Protein AF-A0A7C6Y664-F1 (afdb_monomer_lite)

pLDDT: mean 70.52, std 21.7, range [21.83, 98.88]

Radius of gyration: 31.74 Å; chains: 1; bounding box: 87×56×82 Å

Sequence (415 aa):
MFSKEFIRNPSFLTGFLLLLLLAFFPSKALAAVTAFVAADKTGKHYEYDYQELLDDYVSCVLGGEAPLYRDYAVKKVVSFRDSLRGYICYQDILETYVASVINGTGFDVNEYTESGKTRAAELPPSLQSLNCETETGIIAGEEKLLLTPCREENPGSFLSLTSHREGPVKVLKGLRYEAEVEGPACLKYAWYVYRDGEHIRSCFYTDCNIFDYVPTEPGNYVIRAFAVTEDGTYEECSSDCLTVLPDLEIVKPDWNWRGPLVPFTNAIEKLVQHHMAHPTWDVYDVHNRHRNKTYVTGDGSIDNWYGIGYNYWIGFDGTIFEGRGIMEGGHAGPSWNWRSLGIGYQGHFDIQEMTDEQLASGAWLNAKLILEENLEIKDIVGHRDILSTSCPGANFRMEELKAETAKILAQVWDD

Secondary structure (DSSP, 8-state):
---TTTTS-THHHHHHHHHHHHSS-----S--EEEEEEE-TTS-EEEEEHHHHHHHHHHHHTT---HHHHHHHTSEEEEEEETTTEEEEHHHHHHHHHHHHHHT----HHHHHHSS-PPBP---SEEEEEEEETTTEEEEEEEEE------------------SS-S---SSSPEEEE----S-S--EEEEEEEETTEEEEEEEEES-SEEEE---SSEEEEEEEEEE-TTS-EEEEEPPPEEE-----EE------SSPPPBP-S---EEEEEE-SBSS--HHHHHHHHHT-EEE-TTS-EEE--S---SEEE-TT--EEESS-SB--SSS-TTTTTSEEEEEESB-TTTSPPPHHHHHHHHHHHHHHHHHHT--GGGEEEHHHHSSS-TT-TT--HHHHHHHHHHHHHHTT--

Foldseek 3Di:
DDPPVQPPDPLQVQVVPVLVLLVPDPDPFPKDFQWWWFAAPVRAIEIEGSVQLNVLVVCVVVVHPSQSVVVRSRTHTAWTQMPQPGTWGPVVLVVVVVVCVVVVHDDDSRVVVVPPPTDHTPHDQWHFYWDADPPDGIDGDDIGGPHDDDDDDDDDDDDDQDQPDDAFDDADDWGKGADDDPDDPQKWKKKWKDFLNHTDDIDGTDSGRIDTDHDDAFGKIKMKMWIADPVGDIDIDIDQIDGDHHDQDAAEDPAPWQDDFAAAPDAAQAEEEFEPLDAADDQQNQFVVQQPDWDADPVRDIDGGGGHQAQWEQELQLHIYGDVNRTFGNDQPDVHSNRHGYYYYYRNQQPDARHPSVLLSLLRVVLVVCSRRVYDLVRYYYSVVRDPDCTPHPRYPSVSSSVSNVVSVVSNHDD

Structure (mmCIF, N/CA/C/O backbone):
data_AF-A0A7C6Y664-F1
#
_entry.id   AF-A0A7C6Y664-F1
#
loop_
_atom_site.group_PDB
_atom_site.id
_atom_site.type_symbol
_atom_site.label_atom_id
_atom_site.label_alt_id
_atom_site.label_comp_id
_atom_site.label_asym_id
_atom_site.label_entity_id
_atom_site.label_seq_id
_atom_site.pdbx_PDB_ins_code
_atom_site.Cartn_x
_atom_site.Cartn_y
_atom_site.Cartn_z
_atom_site.occupancy
_atom_site.B_iso_or_equiv
_atom_site.auth_seq_id
_atom_site.auth_comp_id
_atom_site.auth_asym_id
_atom_site.auth_atom_id
_atom_site.pdbx_PDB_model_num
ATOM 1 N N . MET A 1 1 ? -42.032 -30.865 41.131 1.00 33.12 1 MET A N 1
ATOM 2 C CA . MET A 1 1 ? -43.350 -30.463 41.673 1.00 33.12 1 MET A CA 1
ATOM 3 C C . MET A 1 1 ? -43.246 -28.983 42.020 1.00 33.12 1 MET A C 1
ATOM 5 O O . MET A 1 1 ? -42.936 -28.647 43.150 1.00 33.12 1 MET A O 1
ATOM 9 N N . PHE A 1 2 ? -43.366 -28.102 41.022 1.00 29.92 2 PHE A N 1
ATOM 10 C CA . PHE A 1 2 ? -43.269 -26.655 41.242 1.00 29.92 2 PHE A CA 1
ATOM 11 C C . PHE A 1 2 ? -44.529 -26.192 41.978 1.00 29.92 2 PHE A C 1
ATOM 13 O O . PHE A 1 2 ? -45.643 -26.496 41.541 1.00 29.92 2 PHE A O 1
ATOM 20 N N . SER A 1 3 ? -44.372 -25.541 43.133 1.00 31.75 3 SER A N 1
ATOM 21 C CA . SER A 1 3 ? -45.520 -25.048 43.892 1.00 31.75 3 SER A CA 1
ATOM 22 C C . SER A 1 3 ? -46.243 -23.980 43.064 1.00 31.75 3 SER A C 1
ATOM 24 O O . SER A 1 3 ? -45.631 -23.163 42.375 1.00 31.75 3 SER A O 1
ATOM 26 N N . LYS A 1 4 ? -47.578 -24.002 43.108 1.00 31.27 4 LYS A N 1
ATOM 27 C CA . LYS A 1 4 ? -48.467 -23.132 42.317 1.00 31.27 4 LYS A CA 1
ATOM 28 C C . LYS A 1 4 ? -48.298 -21.628 42.600 1.00 31.27 4 LYS A C 1
ATOM 30 O O . LYS A 1 4 ? -48.936 -20.823 41.926 1.00 31.27 4 LYS A O 1
ATOM 35 N N . GLU A 1 5 ? -47.457 -21.242 43.556 1.00 35.25 5 GLU A N 1
ATOM 36 C CA . GLU A 1 5 ? -47.132 -19.842 43.846 1.00 35.25 5 GLU A CA 1
ATOM 37 C C . GLU A 1 5 ? -46.076 -19.257 42.897 1.00 35.25 5 GLU A C 1
ATOM 39 O O . GLU A 1 5 ? -46.081 -18.052 42.664 1.00 35.25 5 GLU A O 1
ATOM 44 N N . PHE A 1 6 ? -45.249 -20.093 42.257 1.00 36.88 6 PHE A N 1
ATOM 45 C CA . PHE A 1 6 ? -44.157 -19.642 41.382 1.00 36.88 6 PHE A CA 1
ATOM 46 C C . PHE A 1 6 ? -44.638 -18.995 40.066 1.00 36.88 6 PHE A C 1
ATOM 48 O O . PHE A 1 6 ? -43.913 -18.238 39.435 1.00 36.88 6 PHE A O 1
ATOM 55 N N . ILE A 1 7 ? -45.881 -19.268 39.652 1.00 36.69 7 ILE A N 1
ATOM 56 C CA . ILE A 1 7 ? -46.428 -18.872 38.338 1.00 36.69 7 ILE A CA 1
ATOM 57 C C . ILE A 1 7 ? -47.232 -17.556 38.415 1.00 36.69 7 ILE A C 1
ATOM 59 O O . ILE A 1 7 ? -47.661 -17.020 37.397 1.00 36.69 7 ILE A O 1
ATOM 63 N N . ARG A 1 8 ? -47.464 -16.996 39.611 1.00 32.19 8 ARG A N 1
ATOM 64 C CA . ARG A 1 8 ? -48.469 -15.931 39.794 1.00 32.19 8 ARG A CA 1
ATOM 65 C C . ARG A 1 8 ? -47.935 -14.503 39.907 1.00 32.19 8 ARG A C 1
ATOM 67 O O . ARG A 1 8 ? -48.747 -13.595 40.067 1.00 32.19 8 ARG A O 1
ATOM 74 N N . ASN A 1 9 ? -46.623 -14.288 39.809 1.00 36.09 9 ASN A N 1
ATOM 75 C CA . ASN A 1 9 ? -46.030 -12.956 39.941 1.00 36.09 9 ASN A CA 1
ATOM 76 C C . ASN A 1 9 ? -45.518 -12.449 38.574 1.00 36.09 9 ASN A C 1
ATOM 78 O O . ASN A 1 9 ? -44.552 -13.005 38.058 1.00 36.09 9 ASN A O 1
ATOM 82 N N . PRO A 1 10 ? -46.135 -11.425 37.953 1.00 35.91 10 PRO A N 1
ATOM 83 C CA . PRO A 1 10 ? -45.756 -10.959 36.613 1.00 35.91 10 PRO A CA 1
ATOM 84 C C . PRO A 1 10 ? -44.320 -10.412 36.535 1.00 35.91 10 PRO A C 1
ATOM 86 O O . PRO A 1 10 ? -43.705 -10.475 35.475 1.00 35.91 10 PRO A O 1
ATOM 89 N N . SER A 1 11 ? -43.746 -9.966 37.656 1.00 40.25 11 SER A N 1
ATOM 90 C CA . SER A 1 11 ? -42.338 -9.548 37.769 1.00 40.25 11 SER A CA 1
ATOM 91 C C . SER A 1 11 ? -41.348 -10.711 37.640 1.00 40.25 11 SER A C 1
ATOM 93 O O . SER A 1 11 ? -40.204 -10.499 37.260 1.00 40.25 11 SER A O 1
ATOM 95 N N . PHE A 1 12 ? -41.789 -11.942 37.929 1.00 41.97 12 PHE A N 1
ATOM 96 C CA . PHE A 1 12 ? -40.972 -13.148 37.778 1.00 41.97 12 PHE A CA 1
ATOM 97 C C . PHE A 1 12 ? -40.824 -13.561 36.310 1.00 41.97 12 PHE A C 1
ATOM 99 O O . PHE A 1 12 ? -39.940 -14.344 36.003 1.00 41.97 12 PHE A O 1
ATOM 106 N N . LEU A 1 13 ? -41.666 -13.061 35.396 1.00 39.09 13 LEU A N 1
ATOM 107 C CA . LEU A 1 13 ? -41.688 -13.519 34.003 1.00 39.09 13 LEU A CA 1
ATOM 108 C C . LEU A 1 13 ? -40.722 -12.751 33.084 1.00 39.09 13 LEU A C 1
ATOM 110 O O . LEU A 1 13 ? -40.324 -13.284 32.052 1.00 39.09 13 LEU A O 1
ATOM 114 N N . THR A 1 14 ? -40.334 -11.519 33.432 1.00 45.25 14 THR A N 1
ATOM 115 C CA . THR A 1 14 ? -39.595 -10.629 32.516 1.00 45.25 14 THR A CA 1
ATOM 116 C C . THR A 1 14 ? -38.080 -10.841 32.507 1.00 45.25 14 THR A C 1
ATOM 118 O O . THR A 1 14 ? -37.486 -10.707 31.448 1.00 45.25 14 THR A O 1
ATOM 121 N N . GLY A 1 15 ? -37.452 -11.220 33.628 1.00 45.88 15 GLY A N 1
ATOM 122 C CA . GLY A 1 15 ? -36.027 -11.617 33.657 1.00 45.88 15 GLY A CA 1
ATOM 123 C C . GLY A 1 15 ? -35.798 -13.112 33.376 1.00 45.88 15 GLY A C 1
ATOM 124 O O . GLY A 1 15 ? -34.736 -13.523 32.922 1.00 45.88 15 GLY A O 1
ATOM 125 N N . PHE A 1 16 ? -36.830 -13.928 33.600 1.00 53.88 16 PHE A N 1
ATOM 126 C CA . PHE A 1 16 ? -36.793 -15.393 33.539 1.00 53.88 16 PHE A CA 1
ATOM 127 C C . PHE A 1 16 ? -36.671 -15.962 32.121 1.00 53.88 16 PHE A C 1
ATOM 129 O O . PHE A 1 16 ? -36.076 -17.019 31.932 1.00 53.88 16 PHE A O 1
ATOM 136 N N . LEU A 1 17 ? -37.215 -15.274 31.113 1.00 52.16 17 LEU A N 1
ATOM 137 C CA . LEU A 1 17 ? -37.248 -15.799 29.746 1.00 52.16 17 LEU A CA 1
ATOM 138 C C . LEU A 1 17 ? -35.882 -15.719 29.044 1.00 52.16 17 LEU A C 1
ATOM 140 O O . LEU A 1 17 ? -35.588 -16.549 28.190 1.00 52.16 17 LEU A O 1
ATOM 144 N N . LEU A 1 18 ? -35.042 -14.746 29.412 1.00 53.06 18 LEU A N 1
ATOM 145 C CA . LEU A 1 18 ? -33.822 -14.423 28.669 1.00 53.06 18 LEU A CA 1
ATOM 146 C C . LEU A 1 18 ? -32.578 -15.164 29.177 1.00 53.06 18 LEU A C 1
ATOM 148 O O . LEU A 1 18 ? -31.751 -15.579 28.371 1.00 53.06 18 LEU A O 1
ATOM 152 N N . LEU A 1 19 ? -32.513 -15.451 30.482 1.00 54.50 19 LEU A N 1
ATOM 153 C CA . LEU A 1 19 ? -31.513 -16.363 31.053 1.00 54.50 19 LEU A CA 1
ATOM 154 C C . LEU A 1 19 ? -31.664 -17.795 30.501 1.00 54.50 19 LEU A C 1
ATOM 156 O O . LEU A 1 19 ? -30.676 -18.465 30.221 1.00 54.50 19 LEU A O 1
ATOM 160 N N . LEU A 1 20 ? -32.905 -18.250 30.278 1.00 53.59 20 LEU A N 1
ATOM 161 C CA . LEU A 1 20 ? -33.200 -19.561 29.684 1.00 53.59 20 LEU A CA 1
ATOM 162 C C . LEU A 1 20 ? -32.918 -19.626 28.171 1.00 53.59 20 LEU A C 1
ATOM 164 O O . LEU A 1 20 ? -32.588 -20.703 27.675 1.00 53.59 20 LEU A O 1
ATOM 168 N N . LEU A 1 21 ? -33.022 -18.505 27.444 1.00 53.38 21 LEU A N 1
ATOM 169 C CA . LEU A 1 21 ? -32.717 -18.434 26.005 1.00 53.38 21 LEU A CA 1
ATOM 170 C C . LEU A 1 21 ? -31.227 -18.666 25.708 1.00 53.38 21 LEU A C 1
ATOM 172 O O . LEU A 1 21 ? -30.903 -19.257 24.682 1.00 53.38 21 LEU A O 1
ATOM 176 N N . LEU A 1 22 ? -30.341 -18.266 26.623 1.00 52.34 22 LEU A N 1
ATOM 177 C CA . LEU A 1 22 ? -28.889 -18.448 26.505 1.00 52.34 22 LEU A CA 1
ATOM 178 C C . LEU A 1 22 ? -28.414 -19.860 26.904 1.00 52.34 22 LEU A C 1
ATOM 180 O O . LEU A 1 22 ? -27.350 -20.296 26.477 1.00 52.34 22 LEU A O 1
ATOM 184 N N . ALA A 1 23 ? -29.206 -20.605 27.683 1.00 48.34 23 ALA A N 1
ATOM 185 C CA . ALA A 1 23 ? -28.802 -21.900 28.238 1.00 48.34 23 ALA A CA 1
ATOM 186 C C . ALA A 1 23 ? -28.991 -23.105 27.288 1.00 48.34 23 ALA A C 1
ATOM 188 O O . ALA A 1 23 ? -28.483 -24.187 27.578 1.00 48.34 23 ALA A O 1
ATOM 189 N N . PHE A 1 24 ? -29.730 -22.960 26.178 1.00 42.81 24 PHE A N 1
ATOM 190 C CA . PHE A 1 24 ? -30.174 -24.105 25.360 1.00 42.81 24 PHE A CA 1
ATOM 191 C C . PHE A 1 24 ? -29.702 -24.137 23.903 1.00 42.81 24 PHE A C 1
ATOM 193 O O . PHE A 1 24 ? -30.091 -25.051 23.173 1.00 42.81 24 PHE A O 1
ATOM 200 N N . PHE A 1 25 ? -28.822 -23.229 23.479 1.00 42.28 25 PHE A N 1
ATOM 201 C CA . PHE A 1 25 ? -28.274 -23.265 22.124 1.00 42.28 25 PHE A CA 1
ATOM 202 C C . PHE A 1 25 ? -26.747 -23.160 22.140 1.00 42.28 25 PHE A C 1
ATOM 204 O O . PHE A 1 25 ? -26.215 -22.195 22.682 1.00 42.28 25 PHE A O 1
ATOM 211 N N . PRO A 1 26 ? -26.015 -24.125 21.551 1.00 40.56 26 PRO A N 1
ATOM 212 C CA . PRO A 1 26 ? -24.612 -23.912 21.237 1.00 40.56 26 PRO A CA 1
ATOM 213 C C . PRO A 1 26 ? -24.548 -22.837 20.148 1.00 40.56 26 PRO A C 1
ATOM 215 O O . PRO A 1 26 ? -24.838 -23.121 18.983 1.00 40.56 26 PRO A O 1
ATOM 218 N N . SER A 1 27 ? -24.228 -21.599 20.522 1.00 45.91 27 SER A N 1
ATOM 219 C CA . SER A 1 27 ? -24.040 -20.535 19.542 1.00 45.91 27 SER A CA 1
ATOM 220 C C . SER A 1 27 ? -22.743 -20.786 18.765 1.00 45.91 27 SER A C 1
ATOM 222 O O . SER A 1 27 ? -21.732 -21.235 19.305 1.00 45.91 27 SER A O 1
ATOM 224 N N . LYS A 1 28 ? -22.780 -20.525 17.455 1.00 45.72 28 LYS A N 1
ATOM 225 C CA . LYS A 1 28 ? -21.580 -20.421 16.602 1.00 45.72 28 LYS A CA 1
ATOM 226 C C . LYS A 1 28 ? -21.019 -18.989 16.576 1.00 45.72 28 LYS A C 1
ATOM 228 O O . LYS A 1 28 ? -20.141 -18.704 15.768 1.00 45.72 28 LYS A O 1
ATOM 233 N N . ALA A 1 29 ? -21.575 -18.117 17.413 1.00 45.53 29 ALA A N 1
ATOM 234 C CA . ALA A 1 29 ? -21.274 -16.699 17.502 1.00 45.53 29 ALA A CA 1
ATOM 235 C C . ALA A 1 29 ? -19.914 -16.465 18.193 1.00 45.53 29 ALA A C 1
ATOM 237 O O . ALA A 1 29 ? -19.577 -17.136 19.169 1.00 45.53 29 ALA A O 1
ATOM 238 N N . LEU A 1 30 ? -19.139 -15.524 17.657 1.00 41.84 30 LEU A N 1
ATOM 239 C CA . LEU A 1 30 ? -17.939 -14.917 18.235 1.00 41.84 30 LEU A CA 1
ATOM 240 C C . LEU A 1 30 ? -18.255 -14.004 19.437 1.00 41.84 30 LEU A C 1
ATOM 242 O O . LEU A 1 30 ? -17.375 -13.784 20.270 1.00 41.84 30 LEU A O 1
ATOM 246 N N . ALA A 1 31 ? -19.478 -13.474 19.534 1.00 47.31 31 ALA A N 1
ATOM 247 C CA . ALA A 1 31 ? -19.935 -12.620 20.624 1.00 47.31 31 ALA A CA 1
ATOM 248 C C . ALA A 1 31 ? -20.720 -13.419 21.677 1.00 47.31 31 ALA A C 1
ATOM 250 O O . ALA A 1 31 ? -21.632 -14.183 21.354 1.00 47.31 31 ALA A O 1
ATOM 251 N N . ALA A 1 32 ? -20.356 -13.250 22.948 1.00 63.03 32 ALA A N 1
ATOM 252 C CA . ALA A 1 32 ? -21.037 -13.877 24.071 1.00 63.03 32 ALA A CA 1
ATOM 253 C C . ALA A 1 32 ? -21.557 -12.808 25.032 1.00 63.03 32 ALA A C 1
ATOM 255 O O . ALA A 1 32 ? -20.834 -11.880 25.409 1.00 63.03 32 ALA A O 1
ATOM 256 N N . VAL A 1 33 ? -22.804 -12.962 25.480 1.00 68.31 33 VAL A N 1
ATOM 257 C CA . VAL A 1 33 ? -23.308 -12.213 26.634 1.00 68.31 33 VAL A CA 1
ATOM 258 C C . VAL A 1 33 ? -22.480 -12.608 27.858 1.00 68.31 33 VAL A C 1
ATOM 260 O O . VAL A 1 33 ? -22.491 -13.756 28.288 1.00 68.31 33 VAL A O 1
ATOM 263 N N . THR A 1 34 ? -21.747 -11.643 28.406 1.00 71.62 34 THR A N 1
ATOM 264 C CA . THR A 1 34 ? -20.841 -11.828 29.549 1.00 71.62 34 THR A CA 1
ATOM 265 C C . THR A 1 34 ? -21.421 -11.311 30.857 1.00 71.62 34 THR A C 1
ATOM 267 O O . THR A 1 34 ? -20.977 -11.736 31.914 1.00 71.62 34 THR A O 1
ATOM 270 N N . ALA A 1 35 ? -22.393 -10.395 30.818 1.00 73.81 35 ALA A N 1
ATOM 271 C CA . ALA A 1 35 ? -23.037 -9.891 32.027 1.00 73.81 35 ALA A CA 1
ATOM 272 C C . ALA A 1 35 ? -24.437 -9.320 31.762 1.00 73.81 35 ALA A C 1
ATOM 274 O O . ALA A 1 35 ? -24.770 -8.924 30.643 1.00 73.81 35 ALA A O 1
ATOM 275 N N . PHE A 1 36 ? -25.238 -9.215 32.820 1.00 79.81 36 PHE A N 1
ATOM 276 C CA . PHE A 1 36 ? -26.522 -8.516 32.834 1.00 79.81 36 PHE A CA 1
ATOM 277 C C . PHE A 1 36 ? -26.440 -7.270 33.702 1.00 79.81 36 PHE A C 1
ATOM 279 O O . PHE A 1 36 ? -25.835 -7.302 34.767 1.00 79.81 36 PHE A O 1
ATOM 286 N N . VAL A 1 37 ? -27.123 -6.199 33.303 1.00 78.62 37 VAL A N 1
ATOM 287 C CA . VAL A 1 37 ? -27.298 -5.012 34.143 1.00 78.62 37 VAL A CA 1
ATOM 288 C C . VAL A 1 37 ? -28.761 -4.876 34.538 1.00 78.62 37 VAL A C 1
ATOM 290 O O . VAL A 1 37 ? -29.644 -4.817 33.674 1.00 78.62 37 VAL A O 1
ATOM 293 N N . ALA A 1 38 ? -29.025 -4.791 35.841 1.00 82.88 38 ALA A N 1
ATOM 294 C CA . ALA A 1 38 ? -30.360 -4.585 36.383 1.00 82.88 38 ALA A CA 1
ATOM 295 C C . ALA A 1 38 ? -30.417 -3.374 37.322 1.00 82.88 38 ALA A C 1
ATOM 297 O O . ALA A 1 38 ? -29.509 -3.128 38.112 1.00 82.88 38 ALA A O 1
ATOM 298 N N . ALA A 1 39 ? -31.509 -2.621 37.235 1.00 79.19 39 ALA A N 1
ATOM 299 C CA . ALA A 1 39 ? -31.794 -1.464 38.063 1.00 79.19 39 ALA A CA 1
ATOM 300 C C . ALA A 1 39 ? -32.782 -1.819 39.182 1.00 79.19 39 ALA A C 1
ATOM 302 O O . ALA A 1 39 ? -33.796 -2.491 38.957 1.00 79.19 39 ALA A O 1
ATOM 303 N N . ASP A 1 40 ? -32.506 -1.351 40.396 1.00 82.38 40 ASP A N 1
ATOM 304 C CA . ASP A 1 40 ? -33.446 -1.446 41.507 1.00 82.38 40 ASP A CA 1
ATOM 305 C C . ASP A 1 40 ? -34.541 -0.361 41.437 1.00 82.38 40 ASP A C 1
ATOM 307 O O . ASP A 1 40 ? -34.597 0.469 40.528 1.00 82.38 40 ASP A O 1
ATOM 311 N N . LYS A 1 41 ? -35.442 -0.350 42.425 1.00 78.94 41 LYS A N 1
ATOM 312 C CA . LYS A 1 41 ? -36.539 0.633 42.495 1.00 78.94 41 LYS A CA 1
ATOM 313 C C . LYS A 1 41 ? -36.068 2.064 42.780 1.00 78.94 41 LYS A C 1
ATOM 315 O O . LYS A 1 41 ? -36.860 2.988 42.627 1.00 78.94 41 LYS A O 1
ATOM 320 N N . THR A 1 42 ? -34.828 2.236 43.232 1.00 77.94 42 THR A N 1
ATOM 321 C CA . THR A 1 42 ? -34.214 3.538 43.525 1.00 77.94 42 THR A CA 1
ATOM 322 C C . THR A 1 42 ? -33.474 4.116 42.317 1.00 77.94 42 THR A C 1
ATOM 324 O O . THR A 1 42 ? -33.086 5.279 42.345 1.00 77.94 42 THR A O 1
ATOM 327 N N . GLY A 1 43 ? -33.335 3.335 41.238 1.00 70.56 43 GLY A N 1
ATOM 328 C CA . GLY A 1 43 ? -32.596 3.718 40.037 1.00 70.56 43 GLY A CA 1
ATOM 329 C C . GLY A 1 43 ? -31.108 3.375 40.106 1.00 70.56 43 GLY A C 1
ATOM 330 O O . GLY A 1 43 ? -30.352 3.785 39.227 1.00 70.56 43 GLY A O 1
ATOM 331 N N . LYS A 1 44 ? -30.670 2.616 41.115 1.00 75.94 44 LYS A N 1
ATOM 332 C CA . LYS A 1 44 ? -29.292 2.139 41.216 1.00 75.94 44 LYS A CA 1
ATOM 333 C C . LYS A 1 44 ? -29.102 0.902 40.350 1.00 75.94 44 LYS A C 1
ATOM 335 O O . LYS A 1 44 ? -29.970 0.031 40.321 1.00 75.94 44 LYS A O 1
ATOM 340 N N . HIS A 1 45 ? -27.982 0.849 39.638 1.00 78.19 45 HIS A N 1
ATOM 341 C CA . HIS A 1 45 ? -27.714 -0.179 38.642 1.00 78.19 45 HIS A CA 1
ATOM 342 C C . HIS A 1 45 ? -26.633 -1.146 39.109 1.00 78.19 45 HIS A C 1
ATOM 344 O O . HIS A 1 45 ? -25.662 -0.758 39.761 1.00 78.19 45 HIS A O 1
ATOM 350 N N . TYR A 1 46 ? -26.824 -2.407 38.753 1.00 79.31 46 TYR A N 1
ATOM 351 C CA . TYR A 1 46 ? -26.032 -3.526 39.227 1.00 79.31 46 TYR A CA 1
ATOM 352 C C . TYR A 1 46 ? -25.671 -4.426 38.055 1.00 79.31 46 TYR A C 1
ATOM 354 O O . TYR A 1 46 ? -26.560 -4.804 37.293 1.00 79.31 46 TYR A O 1
ATOM 362 N N . GLU A 1 47 ? -24.390 -4.742 37.912 1.00 81.94 47 GLU A N 1
ATOM 363 C CA . GLU A 1 47 ? -23.881 -5.706 36.944 1.00 81.94 47 GLU A CA 1
ATOM 364 C C . GLU A 1 47 ? -23.750 -7.085 37.600 1.00 81.94 47 GLU A C 1
ATOM 366 O O . GLU A 1 47 ? -23.244 -7.206 38.714 1.00 81.94 47 GLU A O 1
ATOM 371 N N . TYR A 1 48 ? -24.199 -8.111 36.886 1.00 77.75 48 TYR A N 1
ATOM 372 C CA . TYR A 1 48 ? -24.146 -9.512 37.280 1.00 77.75 48 TYR A CA 1
ATOM 373 C C . TYR A 1 48 ? -23.389 -10.285 36.209 1.00 77.75 48 TYR A C 1
ATOM 375 O O . TYR A 1 48 ? -23.812 -10.267 35.049 1.00 77.75 48 TYR A O 1
ATOM 383 N N . ASP A 1 49 ? -22.306 -10.966 36.578 1.00 79.31 49 ASP A N 1
ATOM 384 C CA . ASP A 1 49 ? -21.613 -11.867 35.657 1.00 79.31 49 ASP A CA 1
ATOM 385 C C . ASP A 1 49 ? -22.564 -12.967 35.165 1.00 79.31 49 ASP A C 1
ATOM 387 O O . ASP A 1 49 ? -23.360 -13.516 35.931 1.00 79.31 49 ASP A O 1
ATOM 391 N N . TYR A 1 50 ? -22.516 -13.256 33.864 1.00 74.38 50 TYR A N 1
ATOM 392 C CA . TYR A 1 50 ? -23.419 -14.216 33.239 1.00 74.38 50 TYR A CA 1
ATOM 393 C C . TYR A 1 50 ? -23.266 -15.619 33.840 1.00 74.38 50 TYR A C 1
ATOM 395 O O . TYR A 1 50 ? -24.274 -16.258 34.150 1.00 74.38 50 TYR A O 1
ATOM 403 N N . GLN A 1 51 ? -22.029 -16.094 34.006 1.00 66.81 51 GLN A N 1
ATOM 404 C CA . GLN A 1 51 ? -21.762 -17.459 34.442 1.00 66.81 51 GLN A CA 1
ATOM 405 C C . GLN A 1 51 ? -22.070 -17.619 35.930 1.00 66.81 51 GLN A C 1
ATOM 407 O O . GLN A 1 51 ? -22.743 -18.577 36.304 1.00 66.81 51 GLN A O 1
ATOM 412 N N . GLU A 1 52 ? -21.674 -16.654 36.765 1.00 68.81 52 GLU A N 1
ATOM 413 C CA . GLU A 1 52 ? -21.987 -16.692 38.200 1.00 68.81 52 GLU A CA 1
ATOM 414 C C . GLU A 1 52 ? -23.496 -16.616 38.457 1.00 68.81 52 GLU A C 1
ATOM 416 O O . GLU A 1 52 ? -24.035 -17.364 39.276 1.00 68.81 52 GLU A O 1
ATOM 421 N N . LEU A 1 53 ? -24.211 -15.752 37.727 1.00 70.12 53 LEU A N 1
ATOM 422 C CA . LEU A 1 53 ? -25.662 -15.634 37.848 1.00 70.12 53 LEU A CA 1
ATOM 423 C C . LEU A 1 53 ? -26.383 -16.903 37.375 1.00 70.12 53 LEU A C 1
ATOM 425 O O . LEU A 1 53 ? -27.389 -17.298 37.970 1.00 70.12 53 LEU A O 1
ATOM 429 N N . LEU A 1 54 ? -25.880 -17.544 36.316 1.00 65.62 54 LEU A N 1
ATOM 430 C CA . LEU A 1 54 ? -26.405 -18.813 35.817 1.00 65.62 54 LEU A CA 1
ATOM 431 C C . LEU A 1 54 ? -26.174 -19.950 36.820 1.00 65.62 54 LEU A C 1
ATOM 433 O O . LEU A 1 54 ? -27.106 -20.704 37.108 1.00 65.62 54 LEU A O 1
ATOM 437 N N . ASP A 1 55 ? -24.972 -20.057 37.378 1.00 61.94 55 ASP A N 1
ATOM 438 C CA . ASP A 1 55 ? -24.628 -21.078 38.369 1.00 61.94 55 ASP A CA 1
ATOM 439 C C . ASP A 1 55 ? -25.475 -20.916 39.643 1.00 61.94 55 ASP A C 1
ATOM 441 O O . ASP A 1 55 ? -26.031 -21.888 40.171 1.00 61.94 55 ASP A O 1
ATOM 445 N N . ASP A 1 56 ? -25.673 -19.675 40.094 1.00 64.31 56 ASP A N 1
ATOM 446 C CA . ASP A 1 56 ? -26.505 -19.369 41.256 1.00 64.31 56 ASP A CA 1
ATOM 447 C C . ASP A 1 56 ? -28.004 -19.605 40.981 1.00 64.31 56 ASP A C 1
ATOM 449 O O . ASP A 1 56 ? -28.745 -20.109 41.831 1.00 64.31 56 ASP A O 1
ATOM 453 N N . TYR A 1 57 ? -28.467 -19.365 39.751 1.00 66.25 57 TYR A N 1
ATOM 454 C CA . TYR A 1 57 ? -29.806 -19.766 39.315 1.00 66.25 57 TYR A CA 1
ATOM 455 C C . TYR A 1 57 ? -29.997 -21.289 39.349 1.00 66.25 57 TYR A C 1
ATOM 457 O O . TYR A 1 57 ? -31.018 -21.771 39.852 1.00 66.25 57 TYR A O 1
ATOM 465 N N . VAL A 1 58 ? -29.027 -22.064 38.852 1.00 61.91 58 VAL A N 1
ATOM 466 C CA . VAL A 1 58 ? -29.072 -23.534 38.912 1.00 61.91 58 VAL A CA 1
ATOM 467 C C . VAL A 1 58 ? -29.168 -23.994 40.368 1.00 61.91 58 VAL A C 1
ATOM 469 O O . VAL A 1 58 ? -30.004 -24.847 40.684 1.00 61.91 58 VAL A O 1
ATOM 472 N N . SER A 1 59 ? -28.412 -23.367 41.275 1.00 60.00 59 SER A N 1
ATOM 473 C CA . SER A 1 59 ? -28.539 -23.585 42.721 1.00 60.00 59 SER A CA 1
ATOM 474 C C . SER A 1 59 ? -29.971 -23.323 43.218 1.00 60.00 59 SER A C 1
ATOM 476 O O . SER A 1 59 ? -30.541 -24.164 43.918 1.00 60.00 59 SER A O 1
ATOM 478 N N . CYS A 1 60 ? -30.622 -22.237 42.777 1.00 66.94 60 CYS A N 1
ATOM 479 C CA . CYS A 1 60 ? -32.015 -21.927 43.131 1.00 66.94 60 CYS A CA 1
ATOM 480 C C . CYS A 1 60 ? -32.988 -23.033 42.703 1.00 66.94 60 CYS A C 1
ATOM 482 O O . CYS A 1 60 ? -33.890 -23.404 43.458 1.00 66.94 60 CYS A O 1
ATOM 484 N N . VAL A 1 61 ? -32.834 -23.544 41.477 1.00 57.28 61 VAL A N 1
ATOM 485 C CA . VAL A 1 61 ? -33.697 -24.597 40.913 1.00 57.28 61 VAL A CA 1
ATOM 486 C C . VAL A 1 61 ? -33.545 -25.905 41.689 1.00 57.28 61 VAL A C 1
ATOM 488 O O . VAL A 1 61 ? -34.525 -26.627 41.884 1.00 57.28 61 VAL A O 1
ATOM 491 N N . LEU A 1 62 ? -32.336 -26.186 42.176 1.00 57.78 62 LEU A N 1
ATOM 492 C CA . LEU A 1 62 ? -32.017 -27.355 42.996 1.00 57.78 62 LEU A CA 1
ATOM 493 C C . LEU A 1 62 ? -32.410 -27.194 44.478 1.00 57.78 62 LEU A C 1
ATOM 495 O O . LEU A 1 62 ? -32.205 -28.116 45.265 1.00 57.78 62 LEU A O 1
ATOM 499 N N . GLY A 1 63 ? -33.027 -26.068 44.854 1.00 61.44 63 GLY A N 1
ATOM 500 C CA . GLY A 1 63 ? -33.512 -25.797 46.211 1.00 61.44 63 GLY A CA 1
ATOM 501 C C . GLY A 1 63 ? -32.502 -25.101 47.128 1.00 61.44 63 GLY A C 1
ATOM 502 O O . GLY A 1 63 ? -32.724 -25.071 48.335 1.00 61.44 63 GLY A O 1
ATOM 503 N N . GLY A 1 64 ? -31.415 -24.561 46.575 1.00 67.56 64 GLY A N 1
ATOM 504 C CA . GLY A 1 64 ? -30.430 -23.746 47.285 1.00 67.56 64 GLY A CA 1
ATOM 505 C C . GLY A 1 64 ? -30.882 -22.301 47.548 1.00 67.56 64 GLY A C 1
ATOM 506 O O . GLY A 1 64 ? -31.921 -21.836 47.064 1.00 67.56 64 GLY A O 1
ATOM 507 N N . GLU A 1 65 ? -30.075 -21.582 48.333 1.00 69.44 65 GLU A N 1
ATOM 508 C CA . GLU A 1 65 ? -30.347 -20.199 48.757 1.00 69.44 65 GLU A CA 1
ATOM 509 C C . GLU A 1 65 ? -30.260 -19.189 47.605 1.00 69.44 65 GLU A C 1
ATOM 511 O O . GLU A 1 65 ? -31.075 -18.272 47.559 1.00 69.44 65 GLU A O 1
ATOM 516 N N . ALA A 1 66 ? -29.359 -19.391 46.639 1.00 69.25 66 ALA A N 1
ATOM 517 C CA . ALA A 1 66 ? -29.247 -18.609 45.402 1.00 69.25 66 ALA A CA 1
ATOM 518 C C . ALA A 1 66 ? -29.341 -17.077 45.567 1.00 69.25 66 ALA A C 1
ATOM 520 O O . ALA A 1 66 ? -30.257 -16.433 45.031 1.00 69.25 66 ALA A O 1
ATOM 521 N N . PRO A 1 67 ? -28.459 -16.484 46.382 1.00 73.12 67 PRO A N 1
ATOM 522 C CA . PRO A 1 67 ? -28.576 -15.089 46.768 1.00 73.12 67 PRO A CA 1
ATOM 523 C C . PRO A 1 67 ? -28.405 -14.119 45.582 1.00 73.12 67 PRO A C 1
ATOM 525 O O . PRO A 1 67 ? -29.177 -13.165 45.479 1.00 73.12 67 PRO A O 1
ATOM 528 N N . LEU A 1 68 ? -27.483 -14.382 44.651 1.00 70.88 68 LEU A N 1
ATOM 529 C CA . LEU A 1 68 ? -27.220 -13.542 43.477 1.00 70.88 68 LEU A CA 1
ATOM 530 C C . LEU A 1 68 ? -28.418 -13.547 42.513 1.00 70.88 68 LEU A C 1
ATOM 532 O O . LEU A 1 68 ? -28.898 -12.488 42.100 1.00 70.88 68 LEU A O 1
ATOM 536 N N . TYR A 1 69 ? -28.979 -14.727 42.229 1.00 71.94 69 TYR A N 1
ATOM 537 C CA . TYR A 1 69 ? -30.166 -14.856 41.384 1.00 71.94 69 TYR A CA 1
ATOM 538 C C . TYR A 1 69 ? -31.402 -14.213 42.017 1.00 71.94 69 TYR A C 1
ATOM 540 O O . TYR A 1 69 ? -32.167 -13.533 41.331 1.00 71.94 69 TYR A O 1
ATOM 548 N N . ARG A 1 70 ? -31.628 -14.394 43.323 1.00 76.19 70 ARG A N 1
ATOM 549 C CA . ARG A 1 70 ? -32.792 -13.799 44.002 1.00 76.19 70 ARG A CA 1
ATOM 550 C C . ARG A 1 70 ? -32.735 -12.277 44.020 1.00 76.19 70 ARG A C 1
ATOM 552 O O . ARG A 1 70 ? -33.775 -11.633 43.890 1.00 76.19 70 ARG A O 1
ATOM 559 N N . ASP A 1 71 ? -31.543 -11.717 44.166 1.00 82.81 71 ASP A N 1
ATOM 560 C CA . ASP A 1 71 ? -31.315 -10.279 44.119 1.00 82.81 71 ASP A CA 1
ATOM 561 C C . ASP A 1 71 ? -31.474 -9.700 42.705 1.00 82.81 71 ASP A C 1
ATOM 563 O O . ASP A 1 71 ? -32.084 -8.638 42.541 1.00 82.81 71 ASP A O 1
ATOM 567 N N . TYR A 1 72 ? -31.012 -10.424 41.685 1.00 81.50 72 TYR A N 1
ATOM 568 C CA . TYR A 1 72 ? -31.265 -10.107 40.281 1.00 81.50 72 TYR A CA 1
ATOM 569 C C . TYR A 1 72 ? -32.763 -10.167 39.937 1.00 81.50 72 TYR A C 1
ATOM 571 O O . TYR A 1 72 ? -33.310 -9.234 39.348 1.00 81.50 72 TYR A O 1
ATOM 579 N N . ALA A 1 73 ? -33.463 -11.226 40.356 1.00 76.75 73 ALA A N 1
ATOM 580 C CA . ALA A 1 73 ? -34.847 -11.518 39.969 1.00 76.75 73 ALA A CA 1
ATOM 581 C C . ALA A 1 73 ? -35.873 -10.472 40.441 1.00 76.75 73 ALA A C 1
ATOM 583 O O . ALA A 1 73 ? -36.985 -10.406 39.913 1.00 76.75 73 ALA A O 1
ATOM 584 N N . VAL A 1 74 ? -35.526 -9.657 41.440 1.00 79.56 74 VAL A N 1
ATOM 585 C CA . VAL A 1 74 ? -36.380 -8.566 41.935 1.00 79.56 74 VAL A CA 1
ATOM 586 C C . VAL A 1 74 ? -36.083 -7.212 41.280 1.00 79.56 74 VAL A C 1
ATOM 588 O O . VAL A 1 74 ? -36.835 -6.259 41.512 1.00 79.56 74 VAL A O 1
ATOM 591 N N . LYS A 1 75 ? -35.015 -7.108 40.476 1.00 84.12 75 LYS A N 1
ATOM 592 C CA . LYS A 1 75 ? -34.603 -5.889 39.767 1.00 84.12 75 LYS A CA 1
ATOM 593 C C . LYS A 1 75 ? -35.070 -5.895 38.315 1.00 84.12 75 LYS A C 1
ATOM 595 O O . LYS A 1 75 ? -35.382 -6.928 37.727 1.00 84.12 75 LYS A O 1
ATOM 600 N N . LYS A 1 76 ? -35.150 -4.704 37.724 1.00 80.06 76 LYS A N 1
ATOM 601 C CA . LYS A 1 76 ? -35.518 -4.534 36.318 1.00 80.06 76 LYS A CA 1
ATOM 602 C C . LYS A 1 76 ? -34.262 -4.628 35.461 1.00 80.06 76 LYS A C 1
ATOM 604 O O . LYS A 1 76 ? -33.390 -3.780 35.588 1.00 80.06 76 LYS A O 1
ATOM 609 N N . VAL A 1 77 ? -34.190 -5.600 34.559 1.00 79.19 77 VAL A N 1
ATOM 610 C CA . VAL A 1 77 ? -33.088 -5.690 33.589 1.00 79.19 77 VAL A CA 1
ATOM 611 C C . VAL A 1 77 ? -33.167 -4.517 32.612 1.00 79.19 77 VAL A C 1
ATOM 613 O O . VAL A 1 77 ? -34.249 -4.180 32.124 1.00 79.19 77 VAL A O 1
ATOM 616 N N . VAL A 1 78 ? -32.032 -3.870 32.367 1.00 74.00 78 VAL A N 1
ATOM 617 C CA . VAL A 1 78 ? -31.938 -2.655 31.541 1.00 74.00 78 VAL A CA 1
ATOM 618 C C . VAL A 1 78 ? -30.873 -2.747 30.454 1.00 74.00 78 VAL A C 1
ATOM 620 O O . VAL A 1 78 ? -30.989 -2.061 29.439 1.00 74.00 78 VAL A O 1
ATOM 623 N N . SER A 1 79 ? -29.872 -3.614 30.616 1.00 72.69 79 SER A N 1
ATOM 624 C CA . SER A 1 79 ? -28.811 -3.801 29.626 1.00 72.69 79 SER A CA 1
ATOM 625 C C . SER A 1 79 ? -28.152 -5.178 29.741 1.00 72.69 79 SER A C 1
ATOM 627 O O . SER A 1 79 ? -28.302 -5.868 30.752 1.00 72.69 79 SER A O 1
ATOM 629 N N . PHE A 1 80 ? -27.417 -5.558 28.700 1.00 75.44 80 PHE A N 1
ATOM 630 C CA . PHE A 1 80 ? -26.535 -6.723 28.657 1.00 75.44 80 PHE A CA 1
ATOM 631 C C . PHE A 1 80 ? -25.140 -6.287 28.243 1.00 75.44 80 PHE A C 1
ATOM 633 O O . PHE A 1 80 ? -25.013 -5.403 27.403 1.00 75.44 80 PHE A O 1
ATOM 640 N N . ARG A 1 81 ? -24.103 -6.930 28.776 1.00 67.38 81 ARG A N 1
ATOM 641 C CA . ARG A 1 81 ? -22.731 -6.747 28.312 1.00 67.38 81 ARG A CA 1
ATOM 642 C C . ARG A 1 81 ? -22.367 -7.859 27.344 1.00 67.38 81 ARG A C 1
ATOM 644 O O . ARG A 1 81 ? -22.307 -9.024 27.727 1.00 67.38 81 ARG A O 1
ATOM 651 N N . ASP A 1 82 ? -22.093 -7.482 26.114 1.00 65.06 82 ASP A N 1
ATOM 652 C CA . ASP A 1 82 ? -21.574 -8.339 25.061 1.00 65.06 82 ASP A CA 1
ATOM 653 C C . ASP A 1 82 ? -20.041 -8.237 25.012 1.00 65.06 82 ASP A C 1
ATOM 655 O O . ASP A 1 82 ? -19.481 -7.153 25.196 1.00 65.06 82 ASP A O 1
ATOM 659 N N . SER A 1 83 ? -19.354 -9.361 24.796 1.00 57.31 83 SER A N 1
ATOM 660 C CA . SER A 1 83 ? -17.885 -9.424 24.782 1.00 57.31 83 SER A CA 1
ATOM 661 C C . SER A 1 83 ? -17.224 -8.601 23.670 1.00 57.31 83 SER A C 1
ATOM 663 O O . SER A 1 83 ? -16.039 -8.298 23.781 1.00 57.31 83 SER A O 1
ATOM 665 N N . LEU A 1 84 ? -17.960 -8.250 22.610 1.00 53.34 84 LEU A N 1
ATOM 666 C CA . LEU A 1 84 ? -17.464 -7.499 21.456 1.00 53.34 84 LEU A CA 1
ATOM 667 C C . LEU A 1 84 ? -17.955 -6.043 21.461 1.00 53.34 84 LEU A C 1
ATOM 669 O O . LEU A 1 84 ? -17.215 -5.142 21.072 1.00 53.34 84 LEU A O 1
ATOM 673 N N . ARG A 1 85 ? -19.198 -5.800 21.898 1.00 51.62 85 ARG A N 1
ATOM 674 C CA . ARG A 1 85 ? -19.865 -4.486 21.781 1.00 51.62 85 ARG A CA 1
ATOM 675 C C . ARG A 1 85 ? -20.123 -3.748 23.090 1.00 51.62 85 ARG A C 1
ATOM 677 O O . ARG A 1 85 ? -20.647 -2.636 23.062 1.00 51.62 85 ARG A O 1
ATOM 684 N N . GLY A 1 86 ? -19.768 -4.329 24.232 1.00 65.31 86 GLY A N 1
ATOM 685 C CA . GLY A 1 86 ? -20.029 -3.710 25.529 1.00 65.31 86 GLY A CA 1
ATOM 686 C C . GLY A 1 86 ? -21.523 -3.705 25.863 1.00 65.31 86 GLY A C 1
ATOM 687 O O . GLY A 1 86 ? -22.204 -4.707 25.661 1.00 65.31 86 GLY A O 1
ATOM 688 N N . TYR A 1 87 ? -22.046 -2.614 26.427 1.00 66.31 87 TYR A N 1
ATOM 689 C CA . TYR A 1 87 ? -23.413 -2.585 26.957 1.00 66.31 87 TYR A CA 1
ATOM 690 C C . TYR A 1 87 ? -24.472 -2.295 25.886 1.00 66.31 87 TYR A C 1
ATOM 692 O O . TYR A 1 87 ? -24.525 -1.203 25.319 1.00 66.31 87 TYR A O 1
ATOM 700 N N . ILE A 1 88 ? -25.373 -3.249 25.672 1.00 65.69 88 ILE A N 1
ATOM 701 C CA . ILE A 1 88 ? -26.439 -3.211 24.671 1.00 65.69 88 ILE A CA 1
ATOM 702 C C . ILE A 1 88 ? -27.800 -3.012 25.339 1.00 65.69 88 ILE A C 1
ATOM 704 O O . ILE A 1 88 ? -28.103 -3.605 26.376 1.00 65.69 88 ILE A O 1
ATOM 708 N N . CYS A 1 89 ? -28.646 -2.186 24.719 1.00 67.81 89 CYS A N 1
ATOM 709 C CA . CYS A 1 89 ? -29.983 -1.887 25.216 1.00 67.81 89 CYS A CA 1
ATOM 710 C C . CYS A 1 89 ? -30.852 -3.153 25.335 1.00 67.81 89 CYS A C 1
ATOM 712 O O . CYS A 1 89 ? -31.092 -3.861 24.355 1.00 67.81 89 CYS A O 1
ATOM 714 N N . TYR A 1 90 ? -31.393 -3.398 26.535 1.00 69.12 90 TYR A N 1
ATOM 715 C CA . TYR A 1 90 ? -32.263 -4.549 26.797 1.00 69.12 90 TYR A CA 1
ATOM 716 C C . TYR A 1 90 ? -33.526 -4.559 25.926 1.00 69.12 90 TYR A C 1
ATOM 718 O O . TYR A 1 90 ? -33.980 -5.611 25.470 1.00 69.12 90 TYR A O 1
ATOM 726 N N . GLN A 1 91 ? -34.096 -3.376 25.696 1.00 65.25 91 GLN A N 1
ATOM 727 C CA . GLN A 1 91 ? -35.370 -3.219 25.004 1.00 65.25 91 GLN A CA 1
ATOM 728 C C . GLN A 1 91 ? -35.288 -3.673 23.539 1.00 65.25 91 GLN A C 1
ATOM 730 O O . GLN A 1 91 ? -36.198 -4.349 23.071 1.00 65.25 91 GLN A O 1
ATOM 735 N N . ASP A 1 92 ? -34.183 -3.387 22.849 1.00 66.19 92 ASP A N 1
ATOM 736 C CA . ASP A 1 92 ? -34.000 -3.738 21.435 1.00 66.19 92 ASP A CA 1
ATOM 737 C C . ASP A 1 92 ? -33.947 -5.265 21.230 1.00 66.19 92 ASP A C 1
ATOM 739 O O . ASP A 1 92 ? -34.485 -5.805 20.258 1.00 66.19 92 ASP A O 1
ATOM 743 N N . ILE A 1 93 ? -33.325 -5.981 22.173 1.00 68.56 93 ILE A N 1
ATOM 744 C CA . ILE A 1 93 ? -33.277 -7.449 22.181 1.00 68.56 93 ILE A CA 1
ATOM 745 C C . ILE A 1 93 ? -34.664 -8.018 22.479 1.00 68.56 93 ILE A C 1
ATOM 747 O O . ILE A 1 93 ? -35.112 -8.934 21.789 1.00 68.56 93 ILE A O 1
ATOM 751 N N . LEU A 1 94 ? -35.371 -7.460 23.468 1.00 63.88 94 LEU A N 1
ATOM 752 C CA . LEU A 1 94 ? -36.714 -7.912 23.819 1.00 63.88 94 LEU A CA 1
ATOM 753 C C . LEU A 1 94 ? -37.706 -7.702 22.666 1.00 63.88 94 LEU A C 1
ATOM 755 O O . LEU A 1 94 ? -38.481 -8.605 22.361 1.00 63.88 94 LEU A O 1
ATOM 759 N N . GLU A 1 95 ? -37.680 -6.545 22.006 1.00 65.06 95 GLU A N 1
ATOM 760 C CA . GLU A 1 95 ? -38.551 -6.240 20.866 1.00 65.06 95 GLU A CA 1
ATOM 761 C C . GLU A 1 95 ? -38.293 -7.180 19.688 1.00 65.06 95 GLU A C 1
ATOM 763 O O . GLU A 1 95 ? -39.237 -7.711 19.099 1.00 65.06 95 GLU A O 1
ATOM 768 N N . THR A 1 96 ? -37.023 -7.462 19.394 1.00 65.56 96 THR A N 1
ATOM 769 C CA . THR A 1 96 ? -36.646 -8.371 18.303 1.00 65.56 96 THR A CA 1
ATOM 770 C C . THR A 1 96 ? -36.996 -9.821 18.619 1.00 65.56 96 THR A C 1
ATOM 772 O O . THR A 1 96 ? -37.498 -10.548 17.755 1.00 65.56 96 THR A O 1
ATOM 775 N N . TYR A 1 97 ? -36.802 -10.242 19.867 1.00 63.50 97 TYR A N 1
ATOM 776 C CA . TYR A 1 97 ? -37.239 -11.550 20.333 1.00 63.50 97 TYR A CA 1
ATOM 777 C C . TYR A 1 97 ? -38.760 -11.702 20.213 1.00 63.50 97 TYR A C 1
ATOM 779 O O . TYR A 1 97 ? -39.244 -12.667 19.623 1.00 63.50 97 TYR A O 1
ATOM 787 N N . VAL A 1 98 ? -39.527 -10.725 20.709 1.00 60.03 98 VAL A N 1
ATOM 788 C CA . VAL A 1 98 ? -40.994 -10.731 20.630 1.00 60.03 98 VAL A CA 1
ATOM 789 C C . VAL A 1 98 ? -41.457 -10.769 19.173 1.00 60.03 98 VAL A C 1
ATOM 791 O O . VAL A 1 98 ? -42.338 -11.561 18.840 1.00 60.03 98 VAL A O 1
ATOM 794 N N . ALA A 1 99 ? -40.834 -9.988 18.286 1.00 59.56 99 ALA A N 1
ATOM 795 C CA . ALA A 1 99 ? -41.118 -10.031 16.854 1.00 59.56 99 ALA A CA 1
ATOM 796 C C . ALA A 1 99 ? -40.836 -11.417 16.251 1.00 59.56 99 ALA A C 1
ATOM 798 O O . ALA A 1 99 ? -41.641 -11.922 15.470 1.00 59.56 99 ALA A O 1
ATOM 799 N N . SER A 1 100 ? -39.738 -12.064 16.647 1.00 63.91 100 SER A N 1
ATOM 800 C CA . SER A 1 100 ? -39.376 -13.403 16.169 1.00 63.91 100 SER A CA 1
ATOM 801 C C . SER A 1 100 ? -40.379 -14.466 16.625 1.00 63.91 100 SER A C 1
ATOM 803 O O . SER A 1 100 ? -40.831 -15.279 15.821 1.00 63.91 100 SER A O 1
ATOM 805 N N . VAL A 1 101 ? -40.823 -14.401 17.886 1.00 61.31 101 VAL A N 1
ATOM 806 C CA . VAL A 1 101 ? -41.870 -15.285 18.424 1.00 61.31 101 VAL A CA 1
ATOM 807 C C . VAL A 1 101 ? -43.203 -15.082 17.699 1.00 61.31 101 VAL A C 1
ATOM 809 O O . VAL A 1 101 ? -43.849 -16.062 17.334 1.00 61.31 101 VAL A O 1
ATOM 812 N N . ILE A 1 102 ? -43.608 -13.830 17.451 1.00 55.56 102 ILE A N 1
ATOM 813 C CA . ILE A 1 102 ? -44.840 -13.507 16.709 1.00 55.56 102 ILE A CA 1
ATOM 814 C C . ILE A 1 102 ? -44.778 -14.056 15.277 1.00 55.56 102 ILE A C 1
ATOM 816 O O . ILE A 1 102 ? -45.772 -14.580 14.775 1.00 55.56 102 ILE A O 1
ATOM 820 N N . ASN A 1 103 ? -43.612 -13.965 14.637 1.00 64.88 103 ASN A N 1
ATOM 821 C CA . ASN A 1 103 ? -43.405 -14.389 13.253 1.00 64.88 103 ASN A CA 1
ATOM 822 C C . ASN A 1 103 ? -43.075 -15.885 13.107 1.00 64.88 103 ASN A C 1
ATOM 824 O O . ASN A 1 103 ? -42.948 -16.373 11.985 1.00 64.88 103 ASN A O 1
ATOM 828 N N . GLY A 1 104 ? -42.940 -16.622 14.215 1.00 61.69 104 GLY A N 1
ATOM 829 C CA . GLY A 1 104 ? -42.578 -18.040 14.207 1.00 61.69 104 GLY A CA 1
ATOM 830 C C . GLY A 1 104 ? -41.147 -18.318 13.732 1.00 61.69 104 GLY A C 1
ATOM 831 O O . GLY A 1 104 ? -40.870 -19.420 13.260 1.00 61.69 104 GLY A O 1
ATOM 832 N N . THR A 1 105 ? -40.245 -17.338 13.829 1.00 68.00 105 THR A N 1
ATOM 833 C CA . THR A 1 105 ? -38.826 -17.477 13.478 1.00 68.00 105 THR A CA 1
ATOM 834 C C . THR A 1 105 ? -37.985 -17.760 14.725 1.00 68.00 105 THR A C 1
ATOM 836 O O . THR A 1 105 ? -38.300 -17.290 15.818 1.00 68.00 105 THR A O 1
ATOM 839 N N . GLY A 1 106 ? -36.906 -18.536 14.578 1.00 67.44 106 GLY A N 1
ATOM 840 C CA . GLY A 1 106 ? -35.920 -18.709 15.650 1.00 67.44 106 GLY A CA 1
ATOM 841 C C . GLY A 1 106 ? -35.228 -17.382 15.981 1.00 67.44 106 GLY A C 1
ATOM 842 O O . GLY A 1 106 ? -35.074 -16.540 15.098 1.00 67.44 106 GLY A O 1
ATOM 843 N N . PHE A 1 107 ? -34.834 -17.197 17.241 1.00 64.81 107 PHE A N 1
ATOM 844 C CA . PHE A 1 107 ? -34.084 -16.027 17.699 1.00 64.81 107 PHE A CA 1
ATOM 845 C C . PHE A 1 107 ? -32.874 -16.483 18.509 1.00 64.81 107 PHE A C 1
ATOM 847 O O . PHE A 1 107 ? -33.043 -17.144 19.535 1.00 64.81 107 PHE A O 1
ATOM 854 N N . ASP A 1 108 ? -31.683 -16.113 18.046 1.00 70.19 108 ASP A N 1
ATOM 855 C CA . ASP A 1 108 ? -30.426 -16.263 18.773 1.00 70.19 108 ASP A CA 1
ATOM 856 C C . ASP A 1 108 ? -29.937 -14.865 19.162 1.00 70.19 108 ASP A C 1
ATOM 858 O O . ASP A 1 108 ? -29.748 -13.990 18.313 1.00 70.19 108 ASP A O 1
ATOM 862 N N . VAL A 1 109 ? -29.790 -14.637 20.467 1.00 66.94 109 VAL A N 1
ATOM 863 C CA . VAL A 1 109 ? -29.388 -13.332 20.995 1.00 66.94 109 VAL A CA 1
ATOM 864 C C . VAL A 1 109 ? -27.948 -12.994 20.625 1.00 66.94 109 VAL A C 1
ATOM 866 O O . VAL A 1 109 ? -27.687 -11.832 20.347 1.00 66.94 109 VAL A O 1
ATOM 869 N N . ASN A 1 110 ? -27.053 -13.982 20.549 1.00 67.50 110 ASN A N 1
ATOM 870 C CA . ASN A 1 110 ? -25.649 -13.767 20.210 1.00 67.50 110 ASN A CA 1
ATOM 871 C C . ASN A 1 110 ? -25.499 -13.445 18.712 1.00 67.50 110 ASN A C 1
ATOM 873 O O . ASN A 1 110 ? -24.792 -12.517 18.339 1.00 67.50 110 ASN A O 1
ATOM 877 N N . GLU A 1 111 ? -26.246 -14.128 17.835 1.00 69.31 111 GLU A N 1
ATOM 878 C CA . GLU A 1 111 ? -26.289 -13.780 16.400 1.00 69.31 111 GLU A CA 1
ATOM 879 C C . GLU A 1 111 ? -26.899 -12.382 16.181 1.00 69.31 111 GLU A C 1
ATOM 881 O O . GLU A 1 111 ? -26.445 -11.590 15.348 1.00 69.31 111 GLU A O 1
ATOM 886 N N . TYR A 1 112 ? -27.924 -12.032 16.964 1.00 66.06 112 TYR A N 1
ATOM 887 C CA . TYR A 1 112 ? -28.526 -10.707 16.900 1.00 66.06 112 TYR A CA 1
ATOM 888 C C . TYR A 1 112 ? -27.572 -9.613 17.396 1.00 66.06 112 TYR A C 1
ATOM 890 O O . TYR A 1 112 ? -27.449 -8.576 16.731 1.00 66.06 112 TYR A O 1
ATOM 898 N N . THR A 1 113 ? -26.858 -9.838 18.506 1.00 61.88 113 THR A N 1
ATOM 899 C CA . THR A 1 113 ? -25.846 -8.899 19.009 1.00 61.88 113 THR A CA 1
ATOM 900 C C . THR A 1 113 ? -24.635 -8.800 18.089 1.00 61.88 113 THR A C 1
ATOM 902 O O . THR A 1 113 ? -23.988 -7.763 18.103 1.00 61.88 113 THR A O 1
ATOM 905 N N . GLU A 1 114 ? -24.382 -9.748 17.186 1.00 63.38 114 GLU A N 1
ATOM 906 C CA . GLU A 1 114 ? -23.371 -9.630 16.119 1.00 63.38 114 GLU A CA 1
ATOM 907 C C . GLU A 1 114 ? -23.847 -8.848 14.890 1.00 63.38 114 GLU A C 1
ATOM 909 O O . GLU A 1 114 ? -23.046 -8.244 14.179 1.00 63.38 114 GLU A O 1
ATOM 914 N N . SER A 1 115 ? -25.154 -8.777 14.645 1.00 63.34 115 SER A N 1
ATOM 915 C CA . SER A 1 115 ? -25.709 -8.264 13.381 1.00 63.34 115 SER A CA 1
ATOM 916 C C . SER A 1 115 ? -25.546 -6.756 13.114 1.00 63.34 115 SER A C 1
ATOM 918 O O . SER A 1 115 ? -25.894 -6.282 12.034 1.00 63.34 115 SER A O 1
ATOM 920 N N . GLY A 1 116 ? -25.073 -5.969 14.084 1.00 55.94 116 GLY A N 1
ATOM 921 C CA . GLY A 1 116 ? -24.878 -4.512 13.964 1.00 55.94 116 GLY A CA 1
ATOM 922 C C . GLY A 1 116 ? -26.105 -3.679 14.326 1.00 55.94 116 GLY A C 1
ATOM 923 O O . GLY A 1 116 ? -26.016 -2.462 14.428 1.00 55.94 116 GLY A O 1
ATOM 924 N N . LYS A 1 117 ? -27.263 -4.316 14.528 1.00 57.81 117 LYS A N 1
ATOM 925 C CA . LYS A 1 117 ? -28.569 -3.640 14.645 1.00 57.81 117 LYS A CA 1
ATOM 926 C C . LYS A 1 117 ? -28.922 -3.167 16.058 1.00 57.81 117 LYS A C 1
ATOM 928 O O . LYS A 1 117 ? -30.034 -2.703 16.289 1.00 57.81 117 LYS A O 1
ATOM 933 N N . THR A 1 118 ? -28.001 -3.306 17.003 1.00 57.69 118 THR A N 1
ATOM 934 C CA . THR A 1 118 ? -28.213 -3.035 18.427 1.00 57.69 118 THR A CA 1
ATOM 935 C C . THR A 1 118 ? -27.759 -1.632 18.812 1.00 57.69 118 THR A C 1
ATOM 937 O O . THR A 1 118 ? -26.621 -1.261 18.527 1.00 57.69 118 THR A O 1
ATOM 940 N N . ARG A 1 119 ? -28.595 -0.877 19.531 1.00 53.88 119 ARG A N 1
ATOM 941 C CA . ARG A 1 119 ? -28.196 0.404 20.127 1.00 53.88 119 ARG A CA 1
ATOM 942 C C . ARG A 1 119 ? -27.429 0.184 21.436 1.00 53.88 119 ARG A C 1
ATOM 944 O O . ARG A 1 119 ? -27.751 -0.721 22.213 1.00 53.88 119 ARG A O 1
ATOM 951 N N . ALA A 1 120 ? -26.458 1.056 21.706 1.00 52.56 120 ALA A N 1
ATOM 952 C CA . ALA A 1 120 ? -25.787 1.123 23.003 1.00 52.56 120 ALA A CA 1
ATOM 953 C C . ALA A 1 120 ? -26.793 1.420 24.133 1.00 52.56 120 ALA A C 1
ATOM 955 O O . ALA A 1 120 ? -27.765 2.154 23.941 1.00 52.56 120 ALA A O 1
ATOM 956 N N . ALA A 1 121 ? -26.584 0.839 25.312 1.00 57.28 121 ALA A N 1
ATOM 957 C CA . ALA A 1 121 ? -27.438 1.104 26.463 1.00 57.28 121 ALA A CA 1
ATOM 958 C C . ALA A 1 121 ? -27.150 2.483 27.076 1.00 57.28 121 ALA A C 1
ATOM 960 O O . ALA A 1 121 ? -26.004 2.812 27.371 1.00 57.28 121 ALA A O 1
ATOM 961 N N . GLU A 1 122 ? -28.203 3.253 27.347 1.00 53.00 122 GLU A N 1
ATOM 962 C CA . GLU A 1 122 ? -28.127 4.460 28.177 1.00 53.00 122 GLU A CA 1
ATOM 963 C C . GLU A 1 122 ? -28.027 4.039 29.651 1.00 53.00 122 GLU A C 1
ATOM 965 O O . GLU A 1 122 ? -29.037 3.810 30.320 1.00 53.00 122 GLU A O 1
ATOM 970 N N . LEU A 1 123 ? -26.801 3.850 30.139 1.00 49.56 123 LEU A N 1
ATOM 971 C CA . LEU A 1 123 ? -26.522 3.460 31.521 1.00 49.56 123 LEU A CA 1
ATOM 972 C C . LEU A 1 123 ? -26.055 4.657 32.358 1.00 49.56 123 LEU A C 1
ATOM 974 O O . LEU A 1 123 ? -25.498 5.612 31.813 1.00 49.56 123 LEU A O 1
ATOM 978 N N . PRO A 1 124 ? -26.288 4.635 33.683 1.00 43.91 124 PRO A N 1
ATOM 979 C CA . PRO A 1 124 ? -25.797 5.685 34.555 1.00 43.91 124 PRO A CA 1
ATOM 980 C C . PRO A 1 124 ? -24.265 5.684 34.603 1.00 43.91 124 PRO A C 1
ATOM 982 O O . PRO A 1 124 ? -23.646 4.666 34.333 1.00 43.91 124 PRO A O 1
ATOM 985 N N . PRO A 1 125 ? -23.668 6.780 35.071 1.00 34.81 125 PRO A N 1
ATOM 986 C CA . PRO A 1 125 ? -22.234 6.953 35.261 1.00 34.81 125 PRO A CA 1
ATOM 987 C C . PRO A 1 125 ? -21.468 5.937 36.102 1.00 34.81 125 PRO A C 1
ATOM 989 O O . PRO A 1 125 ? -20.241 5.981 36.114 1.00 34.81 125 PRO A O 1
ATOM 992 N N . SER A 1 126 ? -22.148 5.074 36.850 1.00 44.47 126 SER A N 1
ATOM 993 C CA . SER A 1 126 ? -21.548 3.988 37.615 1.00 44.47 126 SER A CA 1
ATOM 994 C C . SER A 1 126 ? -22.560 2.868 37.859 1.00 44.47 126 SER A C 1
ATOM 996 O O . SER A 1 126 ? -23.771 3.090 37.945 1.00 44.47 126 SER A O 1
ATOM 998 N N . LEU A 1 127 ? -22.054 1.641 37.951 1.00 54.16 127 LEU A N 1
ATOM 999 C CA . LEU A 1 127 ? -22.772 0.424 38.322 1.00 54.16 127 LEU A CA 1
ATOM 1000 C C . LEU A 1 127 ? -22.100 -0.182 39.552 1.00 54.16 127 LEU A C 1
ATOM 1002 O O . LEU A 1 127 ? -20.932 0.072 39.817 1.00 54.16 127 LEU A O 1
ATOM 1006 N N . GLN A 1 128 ? -22.789 -1.064 40.261 1.00 71.00 128 GLN A N 1
ATOM 1007 C CA . GLN A 1 128 ? -22.135 -1.954 41.222 1.00 71.00 128 GLN A CA 1
ATOM 1008 C C . GLN A 1 128 ? -21.961 -3.342 40.619 1.00 71.00 128 GLN A C 1
ATOM 1010 O O . GLN A 1 128 ? -22.948 -3.933 40.189 1.00 71.00 128 GLN A O 1
ATOM 1015 N N . SER A 1 129 ? -20.735 -3.865 40.594 1.00 67.69 129 SER A N 1
ATOM 1016 C CA . SER A 1 129 ? -20.510 -5.271 40.236 1.00 67.69 129 SER A CA 1
ATOM 1017 C C . SER A 1 129 ? -20.884 -6.152 41.425 1.00 67.69 129 SER A C 1
ATOM 1019 O O . SER A 1 129 ? -20.433 -5.893 42.537 1.00 67.69 129 SER A O 1
ATOM 1021 N N . LEU A 1 130 ? -21.714 -7.175 41.231 1.00 64.12 130 LEU A N 1
ATOM 1022 C CA . LEU A 1 130 ? -22.109 -8.099 42.298 1.00 64.12 130 LEU A CA 1
ATOM 1023 C C . LEU A 1 130 ? -21.490 -9.475 42.078 1.00 64.12 130 LEU A C 1
ATOM 1025 O O . LEU A 1 130 ? -21.694 -10.063 41.020 1.00 64.12 130 LEU A O 1
ATOM 1029 N N . ASN A 1 131 ? -20.832 -9.994 43.120 1.00 57.88 131 ASN A N 1
ATOM 1030 C CA . ASN A 1 131 ? -20.261 -11.341 43.151 1.00 57.88 131 ASN A CA 1
ATOM 1031 C C . ASN A 1 131 ? -20.774 -12.093 44.395 1.00 57.88 131 ASN A C 1
ATOM 1033 O O . ASN A 1 131 ? -21.213 -11.482 45.379 1.00 57.88 131 ASN A O 1
ATOM 1037 N N . CYS A 1 132 ? -20.702 -13.425 44.374 1.00 50.34 132 CYS A N 1
ATOM 1038 C CA . CYS A 1 132 ? -21.085 -14.262 45.515 1.00 50.34 132 CYS A CA 1
ATOM 1039 C C . CYS A 1 132 ? -19.850 -14.879 46.194 1.00 50.34 132 CYS A C 1
ATOM 1041 O O . CYS A 1 132 ? -19.175 -15.718 45.603 1.00 50.34 132 CYS A O 1
ATOM 1043 N N . GLU A 1 133 ? -19.580 -14.532 47.459 1.00 53.38 133 GLU A N 1
ATOM 1044 C CA . GLU A 1 133 ? -18.608 -15.274 48.276 1.00 53.38 133 GLU A CA 1
ATOM 1045 C C . GLU A 1 133 ? -19.306 -16.435 48.991 1.00 53.38 133 GLU A C 1
ATOM 1047 O O . GLU A 1 133 ? -20.349 -16.275 49.631 1.00 53.38 133 GLU A O 1
ATOM 1052 N N . THR A 1 134 ? -18.718 -17.627 48.887 1.00 45.72 134 THR A N 1
ATOM 1053 C CA . THR A 1 134 ? -19.345 -18.919 49.210 1.00 45.72 134 THR A CA 1
ATOM 1054 C C . THR A 1 134 ? -19.701 -19.142 50.686 1.00 45.72 134 THR A C 1
ATOM 1056 O O . THR A 1 134 ? -20.267 -20.183 51.009 1.00 45.72 134 THR A O 1
ATOM 1059 N N . GLU A 1 135 ? -19.423 -18.196 51.589 1.00 43.22 135 GLU A N 1
ATOM 1060 C CA . GLU A 1 135 ? -19.690 -18.352 53.030 1.00 43.22 135 GLU A CA 1
ATOM 1061 C C . GLU A 1 135 ? -20.462 -17.186 53.688 1.00 43.22 135 GLU A C 1
ATOM 1063 O O . GLU A 1 135 ? -20.903 -17.333 54.828 1.00 43.22 135 GLU A O 1
ATOM 1068 N N . THR A 1 136 ? -20.688 -16.050 53.009 1.00 40.88 136 THR A N 1
ATOM 1069 C CA . THR A 1 136 ? -21.181 -14.809 53.659 1.00 40.88 136 THR A CA 1
ATOM 1070 C C . THR A 1 136 ? -22.377 -14.124 52.980 1.00 40.88 136 THR A C 1
ATOM 1072 O O . THR A 1 136 ? -23.007 -13.270 53.608 1.00 40.88 136 THR A O 1
ATOM 1075 N N . GLY A 1 137 ? -22.766 -14.526 51.762 1.00 57.53 137 GLY A N 1
ATOM 1076 C CA . GLY A 1 137 ? -23.907 -13.961 51.023 1.00 57.53 137 GLY A CA 1
ATOM 1077 C C . GLY A 1 137 ? -23.492 -13.074 49.841 1.00 57.53 137 GLY A C 1
ATOM 1078 O O . GLY A 1 137 ? -22.392 -13.213 49.313 1.00 57.53 137 GLY A O 1
ATOM 1079 N N . ILE A 1 138 ? -24.387 -12.182 49.389 1.00 56.06 138 ILE A N 1
ATOM 1080 C CA . ILE A 1 138 ? -24.093 -11.246 48.285 1.00 56.06 138 ILE A CA 1
ATOM 1081 C C . ILE A 1 138 ? -23.112 -10.193 48.772 1.00 56.06 138 ILE A C 1
ATOM 1083 O O . ILE A 1 138 ? -23.396 -9.492 49.747 1.00 56.06 138 ILE A O 1
ATOM 1087 N N . ILE A 1 139 ? -22.021 -10.014 48.037 1.00 55.22 139 ILE A N 1
ATOM 1088 C CA . ILE A 1 139 ? -21.117 -8.891 48.241 1.00 55.22 139 ILE A CA 1
ATOM 1089 C C . ILE A 1 139 ? -21.262 -7.958 47.042 1.00 55.22 139 ILE A C 1
ATOM 1091 O O . ILE A 1 139 ? -21.063 -8.349 45.892 1.00 55.22 139 ILE A O 1
ATOM 1095 N N . ALA A 1 140 ? -21.631 -6.705 47.316 1.00 55.44 140 ALA A N 1
ATOM 1096 C CA . ALA A 1 140 ? -21.471 -5.630 46.347 1.00 55.44 140 ALA A CA 1
ATOM 1097 C C . ALA A 1 140 ? -19.972 -5.364 46.200 1.00 55.44 140 ALA A C 1
ATOM 1099 O O . ALA A 1 140 ? -19.358 -4.768 47.085 1.00 55.44 140 ALA A O 1
ATOM 1100 N N . GLY A 1 141 ? -19.398 -5.875 45.113 1.00 52.84 141 GLY A N 1
ATOM 1101 C CA . GLY A 1 141 ? -18.068 -5.519 44.653 1.00 52.84 141 GLY A CA 1
ATOM 1102 C C . GLY A 1 141 ? -18.009 -4.058 44.208 1.00 52.84 141 GLY A C 1
ATOM 1103 O O . GLY A 1 141 ? -19.015 -3.341 44.187 1.00 52.84 141 GLY A O 1
ATOM 1104 N N . GLU A 1 142 ? -16.789 -3.625 43.910 1.00 52.50 142 GLU A N 1
ATOM 1105 C CA . GLU A 1 142 ? -16.385 -2.243 43.648 1.00 52.50 142 GLU A CA 1
ATOM 1106 C C . GLU A 1 142 ? -17.367 -1.461 42.754 1.00 52.50 142 GLU A C 1
ATOM 1108 O O . GLU A 1 142 ? -17.979 -1.994 41.820 1.00 52.50 142 GLU A O 1
ATOM 1113 N N . GLU A 1 143 ? -17.533 -0.168 43.056 1.00 42.50 143 GLU A N 1
ATOM 1114 C CA . GLU A 1 143 ? -18.279 0.742 42.190 1.00 42.50 143 GLU A CA 1
ATOM 1115 C C . GLU A 1 143 ? -17.564 0.839 40.839 1.00 42.50 143 GLU A C 1
ATOM 1117 O O . GLU A 1 143 ? -16.455 1.354 40.720 1.00 42.50 143 GLU A O 1
ATOM 1122 N N . LYS A 1 144 ? -18.218 0.316 39.809 1.00 43.66 144 LYS A N 1
ATOM 1123 C CA . LYS A 1 144 ? -17.743 0.271 38.438 1.00 43.66 144 LYS A CA 1
ATOM 1124 C C . LYS A 1 144 ? -18.250 1.507 37.706 1.00 43.66 144 LYS A C 1
ATOM 1126 O O . LYS A 1 144 ? -19.383 1.525 37.227 1.00 43.66 144 LYS A O 1
ATOM 1131 N N . LEU A 1 145 ? -17.435 2.555 37.640 1.00 34.72 145 LEU A N 1
ATOM 1132 C CA . LEU A 1 145 ? -17.756 3.762 36.878 1.00 34.72 145 LEU A CA 1
ATOM 1133 C C . LEU A 1 145 ? -17.940 3.454 35.381 1.00 34.72 145 LEU A C 1
ATOM 1135 O O . LEU A 1 145 ? -17.150 2.751 34.759 1.00 34.72 145 LEU A O 1
ATOM 1139 N N . LEU A 1 146 ? -19.009 4.006 34.822 1.00 37.53 146 LEU A N 1
ATOM 1140 C CA . LEU A 1 146 ? -19.370 4.028 33.412 1.00 37.53 146 LEU A CA 1
ATOM 1141 C C . LEU A 1 146 ? -19.283 5.419 32.758 1.00 37.53 146 LEU A C 1
ATOM 1143 O O . LEU A 1 146 ? -19.425 5.423 31.541 1.00 37.53 146 LEU A O 1
ATOM 1147 N N . LEU A 1 147 ? -19.099 6.528 33.524 1.00 26.05 147 LEU A N 1
ATOM 1148 C CA . LEU A 1 147 ? -18.684 7.929 33.168 1.00 26.05 147 LEU A CA 1
ATOM 1149 C C . LEU A 1 147 ? -19.532 9.050 33.857 1.00 26.05 147 LEU A C 1
ATOM 1151 O O . LEU A 1 147 ? -20.727 9.118 33.582 1.00 26.05 147 LEU A O 1
ATOM 1155 N N . THR A 1 148 ? -18.956 10.009 34.630 1.00 26.45 148 THR A N 1
ATOM 1156 C CA . THR A 1 148 ? -19.671 11.220 35.188 1.00 26.45 148 THR A CA 1
ATOM 1157 C C . THR A 1 148 ? -18.915 12.574 35.020 1.00 26.45 148 THR A C 1
ATOM 1159 O O . THR A 1 148 ? -17.691 12.538 34.949 1.00 26.45 148 THR A O 1
ATOM 1162 N N . PRO A 1 149 ? -19.596 13.763 35.000 1.00 25.66 149 PRO A N 1
ATOM 1163 C CA . PRO A 1 149 ? -19.137 15.024 34.376 1.00 25.66 149 PRO A CA 1
ATOM 1164 C C . PRO A 1 149 ? -18.778 16.239 35.293 1.00 25.66 149 PRO A C 1
ATOM 1166 O O . PRO A 1 149 ? -19.238 16.353 36.425 1.00 25.66 149 PRO A O 1
ATOM 1169 N N . CYS A 1 150 ? -18.015 17.173 34.689 1.00 22.88 150 CYS A N 1
ATOM 1170 C CA . CYS A 1 150 ? -17.661 18.601 34.925 1.00 22.88 150 CYS A CA 1
ATOM 1171 C C . CYS A 1 150 ? -18.022 19.394 36.214 1.00 22.88 150 CYS A C 1
ATOM 1173 O O . CYS A 1 150 ? -19.198 19.584 36.527 1.00 22.88 150 CYS A O 1
ATOM 1175 N N . ARG A 1 151 ? -17.031 20.163 36.729 1.00 21.83 151 ARG A N 1
ATOM 1176 C CA . ARG A 1 151 ? -17.117 21.642 36.882 1.00 21.83 151 ARG A CA 1
ATOM 1177 C C . ARG A 1 151 ? -15.727 22.323 36.926 1.00 21.83 151 ARG A C 1
ATOM 1179 O O . ARG A 1 151 ? -14.829 21.830 37.589 1.00 21.83 151 ARG A O 1
ATOM 1186 N N . GLU A 1 152 ? -15.621 23.429 36.186 1.00 28.97 152 GLU A N 1
ATOM 1187 C CA . GLU A 1 152 ? -14.500 24.363 35.927 1.00 28.97 152 GLU A CA 1
ATOM 1188 C C . GLU A 1 152 ? -13.409 24.504 37.015 1.00 28.97 152 GLU A C 1
ATOM 1190 O O . GLU A 1 152 ? -13.717 24.833 38.154 1.00 28.97 152 GLU A O 1
ATOM 1195 N N . GLU A 1 153 ? -12.129 24.345 36.650 1.00 27.91 153 GLU A N 1
ATOM 1196 C CA . GLU A 1 153 ? -11.179 25.428 36.312 1.00 27.91 153 GLU A CA 1
ATOM 1197 C C . GLU A 1 153 ? -9.877 24.815 35.727 1.00 27.91 153 GLU A C 1
ATOM 1199 O O . GLU A 1 153 ? -9.098 24.188 36.430 1.00 27.91 153 GLU A O 1
ATOM 1204 N N . ASN A 1 154 ? -9.700 24.972 34.408 1.00 40.56 154 ASN A N 1
ATOM 1205 C CA . ASN A 1 154 ? -8.455 25.009 33.614 1.00 40.56 154 ASN A CA 1
ATOM 1206 C C . ASN A 1 154 ? -7.187 24.260 34.129 1.00 40.56 154 ASN A C 1
ATOM 1208 O O . ASN A 1 154 ? -6.522 24.778 35.030 1.00 40.56 154 ASN A O 1
ATOM 1212 N N . PRO A 1 155 ? -6.717 23.180 33.462 1.00 29.22 155 PRO A N 1
ATOM 1213 C CA . PRO A 1 155 ? -5.362 22.675 33.685 1.00 29.22 155 PRO A CA 1
ATOM 1214 C C . PRO A 1 155 ? -4.580 22.445 32.379 1.00 29.22 155 PRO A C 1
ATOM 1216 O O . PRO A 1 155 ? -4.418 21.322 31.931 1.00 29.22 155 PRO A O 1
ATOM 1219 N N . GLY A 1 156 ? -4.001 23.507 31.820 1.00 30.41 156 GLY A N 1
ATOM 1220 C CA . GLY A 1 156 ? -2.792 23.373 30.996 1.00 30.41 156 GLY A CA 1
ATOM 1221 C C . GLY A 1 156 ? -2.950 22.692 29.629 1.00 30.41 156 GLY A C 1
ATOM 1222 O O . GLY A 1 156 ? -4.027 22.299 29.206 1.00 30.41 156 GLY A O 1
ATOM 1223 N N . SER A 1 157 ? -1.855 22.667 28.877 1.00 27.03 157 SER A N 1
ATOM 1224 C CA . SER A 1 157 ? -1.812 22.371 27.442 1.00 27.03 157 SER A CA 1
ATOM 1225 C C . SER A 1 157 ? -0.848 21.224 27.140 1.00 27.03 157 SER A C 1
ATOM 1227 O O . SER A 1 157 ? 0.290 21.268 27.604 1.00 27.03 157 SER A O 1
ATOM 1229 N N . PHE A 1 158 ? -1.266 20.273 26.298 1.00 23.45 158 PHE A N 1
ATOM 1230 C CA . PHE A 1 158 ? -0.403 19.272 25.654 1.00 23.45 158 PHE A CA 1
ATOM 1231 C C . PHE A 1 158 ? 0.761 19.941 24.896 1.00 23.45 158 PHE A C 1
ATOM 1233 O O . PHE A 1 158 ? 0.539 20.906 24.161 1.00 23.45 158 PHE A O 1
ATOM 1240 N N . LEU A 1 159 ? 1.990 19.428 25.048 1.00 30.67 159 LEU A N 1
ATOM 1241 C CA . LEU A 1 159 ? 3.183 19.953 24.362 1.00 30.67 159 LEU A CA 1
ATOM 1242 C C . LEU A 1 159 ? 3.643 19.084 23.171 1.00 30.67 159 LEU A C 1
ATOM 1244 O O . LEU A 1 159 ? 4.032 19.662 22.158 1.00 30.67 159 LEU A O 1
ATOM 1248 N N . SER A 1 160 ? 3.557 17.746 23.230 1.00 28.16 160 SER A N 1
ATOM 1249 C CA . SER A 1 160 ? 3.786 16.834 22.084 1.00 28.16 160 SER A CA 1
ATOM 1250 C C . SER A 1 160 ? 3.556 15.360 22.448 1.00 28.16 160 SER A C 1
ATOM 1252 O O . SER A 1 160 ? 3.811 14.973 23.583 1.00 28.16 160 SER A O 1
ATOM 1254 N N . LEU A 1 161 ? 3.175 14.529 21.470 1.00 26.38 161 LEU A N 1
ATOM 1255 C CA . LEU A 1 161 ? 3.303 13.066 21.515 1.00 26.38 161 LEU A CA 1
ATOM 1256 C C . LEU A 1 161 ? 4.467 12.686 20.587 1.00 26.38 161 LEU A C 1
ATOM 1258 O O . LEU A 1 161 ? 4.363 12.871 19.376 1.00 26.38 161 LEU A O 1
ATOM 1262 N N . THR A 1 162 ? 5.597 12.227 21.130 1.00 30.38 162 THR A N 1
ATOM 1263 C CA . THR A 1 162 ? 6.818 12.011 20.333 1.00 30.38 162 THR A CA 1
ATOM 1264 C C . THR A 1 162 ? 7.141 10.528 20.209 1.00 30.38 162 THR A C 1
ATOM 1266 O O . THR A 1 162 ? 7.378 9.847 21.202 1.00 30.38 162 THR A O 1
ATOM 1269 N N . SER A 1 163 ? 7.213 10.021 18.977 1.00 31.06 163 SER A N 1
ATOM 1270 C CA . SER A 1 163 ? 7.777 8.700 18.707 1.00 31.06 163 SER A CA 1
ATOM 1271 C C . SER A 1 163 ? 9.294 8.736 18.921 1.00 31.06 163 SER A C 1
ATOM 1273 O O . SER A 1 163 ? 10.004 9.612 18.415 1.00 31.06 163 SER A O 1
ATOM 1275 N N . HIS A 1 164 ? 9.841 7.777 19.668 1.00 28.78 164 HIS A N 1
ATOM 1276 C CA . HIS A 1 164 ? 11.290 7.623 19.759 1.00 28.78 164 HIS A CA 1
ATOM 1277 C C . HIS A 1 164 ? 11.860 7.028 18.447 1.00 28.78 164 HIS A C 1
ATOM 1279 O O . HIS A 1 164 ? 12.128 5.835 18.350 1.00 28.78 164 HIS A O 1
ATOM 1285 N N . ARG A 1 165 ? 12.134 7.951 17.508 1.00 32.47 165 ARG A N 1
ATOM 1286 C CA . ARG A 1 165 ? 13.075 7.961 16.360 1.00 32.47 165 ARG A CA 1
ATOM 1287 C C . ARG A 1 165 ? 12.668 7.448 14.967 1.00 32.47 165 ARG A C 1
ATOM 1289 O O . ARG A 1 165 ? 12.415 6.273 14.751 1.00 32.47 165 ARG A O 1
ATOM 1296 N N . GLU A 1 166 ? 12.849 8.404 14.045 1.00 28.69 166 GLU A N 1
ATOM 1297 C CA . GLU A 1 166 ? 13.495 8.400 12.717 1.00 28.69 166 GLU A CA 1
ATOM 1298 C C . GLU A 1 166 ? 13.253 7.223 11.767 1.00 28.69 166 GLU A C 1
ATOM 1300 O O . GLU A 1 166 ? 13.989 6.236 11.742 1.00 28.69 166 GLU A O 1
ATOM 1305 N N . GLY A 1 167 ? 12.334 7.476 10.839 1.00 28.31 167 GLY A N 1
ATOM 1306 C CA . GLY A 1 167 ? 12.323 6.870 9.518 1.00 28.31 167 GLY A CA 1
ATOM 1307 C C . GLY A 1 167 ? 11.374 5.682 9.386 1.00 28.31 167 GLY A C 1
ATOM 1308 O O . GLY A 1 167 ? 10.957 5.087 10.381 1.00 28.31 167 GLY A O 1
ATOM 1309 N N . PRO A 1 168 ? 10.989 5.337 8.154 1.00 26.55 168 PRO A N 1
ATOM 1310 C CA . PRO A 1 168 ? 9.901 4.400 7.957 1.00 26.55 168 PRO A CA 1
ATOM 1311 C C . PRO A 1 168 ? 10.337 2.961 8.211 1.00 26.55 168 PRO A C 1
ATOM 1313 O O . PRO A 1 168 ? 11.345 2.466 7.700 1.00 26.55 168 PRO A O 1
ATOM 1316 N N . VAL A 1 169 ? 9.575 2.276 9.053 1.00 28.50 169 VAL A N 1
ATOM 1317 C CA . VAL A 1 169 ? 9.938 0.961 9.568 1.00 28.50 169 VAL A CA 1
ATOM 1318 C C . VAL A 1 169 ? 9.437 -0.116 8.608 1.00 28.50 169 VAL A C 1
ATOM 1320 O O . VAL A 1 169 ? 8.237 -0.258 8.387 1.00 28.50 169 VAL A O 1
ATOM 1323 N N . LYS A 1 170 ? 10.374 -0.917 8.081 1.00 26.75 170 LYS A N 1
ATOM 1324 C CA . LYS A 1 170 ? 10.121 -2.231 7.467 1.00 26.75 170 LYS A CA 1
ATOM 1325 C C . LYS A 1 170 ? 9.000 -2.970 8.204 1.00 26.75 170 LYS A C 1
ATOM 1327 O O . LYS A 1 170 ? 9.104 -3.192 9.409 1.00 26.75 170 LYS A O 1
ATOM 1332 N N . VAL A 1 171 ? 8.004 -3.416 7.442 1.00 33.53 171 VAL A N 1
ATOM 1333 C CA . VAL A 1 171 ? 6.963 -4.382 7.823 1.00 33.53 171 VAL A CA 1
ATOM 1334 C C . VAL A 1 171 ? 7.475 -5.380 8.884 1.00 33.53 171 VAL A C 1
ATOM 1336 O O . VAL A 1 171 ? 8.499 -6.036 8.682 1.00 33.53 171 VAL A O 1
ATOM 1339 N N . LEU A 1 172 ? 6.737 -5.484 10.001 1.00 34.34 172 LEU A N 1
ATOM 1340 C CA . LEU A 1 172 ? 6.884 -6.446 11.113 1.00 34.34 172 LEU A CA 1
ATOM 1341 C C . LEU A 1 172 ? 8.001 -6.203 12.151 1.00 34.34 172 LEU A C 1
ATOM 1343 O O . LEU A 1 172 ? 8.729 -7.126 12.529 1.00 34.34 172 LEU A O 1
ATOM 1347 N N . LYS A 1 173 ? 8.070 -5.009 12.744 1.00 35.66 173 LYS A N 1
ATOM 1348 C CA . LYS A 1 173 ? 8.556 -4.876 14.130 1.00 35.66 173 LYS A CA 1
ATOM 1349 C C . LYS A 1 173 ? 7.537 -4.115 14.967 1.00 35.66 173 LYS A C 1
ATOM 1351 O O . LYS A 1 173 ? 6.951 -3.158 14.480 1.00 35.66 173 LYS A O 1
ATOM 1356 N N . GLY A 1 174 ? 7.306 -4.591 16.193 1.00 42.72 174 GLY A N 1
ATOM 1357 C CA . GLY A 1 174 ? 6.340 -4.000 17.120 1.00 42.72 174 GLY A CA 1
ATOM 1358 C C . GLY A 1 174 ? 6.575 -2.512 17.285 1.00 42.72 174 GLY A C 1
ATOM 1359 O O . GLY A 1 174 ? 7.700 -2.084 17.544 1.00 42.72 174 GLY A O 1
ATOM 1360 N N . LEU A 1 175 ? 5.509 -1.751 17.071 1.00 54.62 175 LEU A N 1
ATOM 1361 C CA . LEU A 1 175 ? 5.502 -0.316 17.247 1.00 54.62 175 LEU A CA 1
ATOM 1362 C C . LEU A 1 175 ? 5.279 -0.032 18.718 1.00 54.62 175 LEU A C 1
ATOM 1364 O O . LEU A 1 175 ? 4.349 -0.563 19.325 1.00 54.62 175 LEU A O 1
ATOM 1368 N N . ARG A 1 176 ? 6.172 0.784 19.266 1.00 56.72 176 ARG A N 1
ATOM 1369 C CA . ARG A 1 176 ? 6.138 1.222 20.650 1.00 56.72 176 ARG A CA 1
ATOM 1370 C C . ARG A 1 176 ? 5.548 2.619 20.712 1.00 56.72 176 ARG A C 1
ATOM 1372 O O . ARG A 1 176 ? 6.138 3.557 20.182 1.00 56.72 176 ARG A O 1
ATOM 1379 N N . TYR A 1 177 ? 4.419 2.737 21.384 1.00 58.03 177 TYR A N 1
ATOM 1380 C CA . TYR A 1 177 ? 3.761 3.991 21.707 1.00 58.03 177 TYR A CA 1
ATOM 1381 C C . TYR A 1 177 ? 4.095 4.348 23.151 1.00 58.03 177 TYR A C 1
ATOM 1383 O O . TYR A 1 177 ? 4.098 3.474 24.016 1.00 58.03 177 TYR A O 1
ATOM 1391 N N . GLU A 1 178 ? 4.398 5.616 23.406 1.00 63.41 178 GLU A N 1
ATOM 1392 C CA . GLU A 1 178 ? 4.670 6.133 24.744 1.00 63.41 178 GLU A CA 1
ATOM 1393 C C . GLU A 1 178 ? 3.810 7.373 24.984 1.00 63.41 178 GLU A C 1
ATOM 1395 O O . GLU A 1 178 ? 3.747 8.267 24.142 1.00 63.41 178 GLU A O 1
ATOM 1400 N N . ALA A 1 179 ? 3.111 7.396 26.115 1.00 60.50 179 ALA A N 1
ATOM 1401 C CA . ALA A 1 179 ? 2.306 8.525 26.543 1.00 60.50 179 ALA A CA 1
ATOM 1402 C C . ALA A 1 179 ? 3.140 9.360 27.520 1.00 60.50 179 ALA A C 1
ATOM 1404 O O . ALA A 1 179 ? 3.410 8.932 28.645 1.00 60.50 179 ALA A O 1
ATOM 1405 N N . GLU A 1 180 ? 3.568 10.545 27.089 1.00 57.69 180 GLU A N 1
ATOM 1406 C CA . GLU A 1 180 ? 4.159 11.551 27.973 1.00 57.69 180 GLU A CA 1
ATOM 1407 C C . GLU A 1 180 ? 3.038 12.435 28.526 1.00 57.69 180 GLU A C 1
ATOM 1409 O O . GLU A 1 180 ? 2.371 13.146 27.777 1.00 57.69 180 GLU A O 1
ATOM 1414 N N . VAL A 1 181 ? 2.806 12.372 29.839 1.00 57.56 181 VAL A N 1
ATOM 1415 C CA . VAL A 1 181 ? 1.734 13.120 30.510 1.00 57.56 181 VAL A CA 1
ATOM 1416 C C . VAL A 1 181 ? 2.312 13.844 31.723 1.00 57.56 181 VAL A C 1
ATOM 1418 O O . VAL A 1 181 ? 2.869 13.213 32.622 1.00 57.56 181 VAL A O 1
ATOM 1421 N N . GLU A 1 182 ? 2.191 15.174 31.763 1.00 50.53 182 GLU A N 1
ATOM 1422 C CA . GLU A 1 182 ? 2.503 15.964 32.959 1.00 50.53 182 GLU A CA 1
ATOM 1423 C C . GLU A 1 182 ? 1.329 15.873 33.946 1.00 50.53 182 GLU A C 1
ATOM 1425 O O . GLU A 1 182 ? 0.231 16.346 33.668 1.00 50.53 182 GLU A O 1
ATOM 1430 N N . GLY A 1 183 ? 1.544 15.251 35.110 1.00 52.16 183 GLY A N 1
ATOM 1431 C CA . GLY A 1 183 ? 0.481 15.007 36.086 1.00 52.16 183 GLY A CA 1
ATOM 1432 C C . GLY A 1 183 ? 0.976 14.407 37.410 1.00 52.16 183 GLY A C 1
ATOM 1433 O O . GLY A 1 183 ? 2.182 14.230 37.603 1.00 52.16 183 GLY A O 1
ATOM 1434 N N . PRO A 1 184 ? 0.069 14.127 38.366 1.00 52.31 184 PRO A N 1
ATOM 1435 C CA . PRO A 1 184 ? 0.420 13.519 39.651 1.00 52.31 184 PRO A CA 1
ATOM 1436 C C . PRO A 1 184 ? 1.055 12.126 39.479 1.00 52.31 184 PRO A C 1
ATOM 1438 O O . PRO A 1 184 ? 0.811 11.430 38.502 1.00 52.31 184 PRO A O 1
ATOM 1441 N N . ALA A 1 185 ? 1.865 11.700 40.454 1.00 52.88 185 ALA A N 1
ATOM 1442 C CA . ALA A 1 185 ? 2.780 10.553 40.341 1.00 52.88 185 ALA A CA 1
ATOM 1443 C C . ALA A 1 185 ? 2.134 9.158 40.138 1.00 52.88 185 ALA A C 1
ATOM 1445 O O . ALA A 1 185 ? 2.865 8.186 39.959 1.00 52.88 185 ALA A O 1
ATOM 1446 N N . CYS A 1 186 ? 0.803 9.042 40.175 1.00 60.38 186 CYS A N 1
ATOM 1447 C CA . CYS A 1 186 ? 0.066 7.775 40.156 1.00 60.38 186 CYS A CA 1
ATOM 1448 C C . CYS A 1 186 ? -0.957 7.744 39.004 1.00 60.38 186 CYS A C 1
ATOM 1450 O O . CYS A 1 186 ? -2.161 7.809 39.242 1.00 60.38 186 CYS A O 1
ATOM 1452 N N . LEU A 1 187 ? -0.483 7.680 37.755 1.00 60.59 187 LEU A N 1
ATOM 1453 C CA . LEU A 1 187 ? -1.337 7.544 36.568 1.00 60.59 187 LEU A CA 1
ATOM 1454 C C . LEU A 1 187 ? -1.494 6.074 36.161 1.00 60.59 187 LEU A C 1
ATOM 1456 O O . LEU A 1 187 ? -0.529 5.308 36.177 1.00 60.59 187 LEU A O 1
ATOM 1460 N N . LYS A 1 188 ? -2.705 5.696 35.747 1.00 66.69 188 LYS A N 1
ATOM 1461 C CA . LYS A 1 188 ? -3.009 4.424 35.081 1.00 66.69 188 LYS A CA 1
ATOM 1462 C C . LYS A 1 188 ? -3.265 4.675 33.604 1.00 66.69 188 LYS A C 1
ATOM 1464 O O . LYS A 1 188 ? -3.935 5.639 33.258 1.00 66.69 188 LYS A O 1
ATOM 1469 N N . TYR A 1 189 ? -2.794 3.785 32.740 1.00 59.06 189 TYR A N 1
ATOM 1470 C CA . TYR A 1 189 ? -2.898 3.965 31.295 1.00 59.06 189 TYR A CA 1
ATOM 1471 C C . TYR A 1 189 ? -3.834 2.943 30.655 1.00 59.06 189 TYR A C 1
ATOM 1473 O O . TYR A 1 189 ? -3.815 1.765 31.018 1.00 59.06 189 TYR A O 1
ATOM 1481 N N . ALA A 1 190 ? -4.631 3.383 29.684 1.00 63.03 190 ALA A N 1
ATOM 1482 C CA . ALA A 1 190 ? -5.370 2.519 28.770 1.00 63.03 190 ALA A CA 1
ATOM 1483 C C . ALA A 1 190 ? -5.040 2.878 27.316 1.00 63.03 190 ALA A C 1
ATOM 1485 O O . ALA A 1 190 ? -4.660 4.005 27.014 1.00 63.03 190 ALA A O 1
ATOM 1486 N N . TRP A 1 191 ? -5.171 1.903 26.421 1.00 63.44 191 TRP A N 1
ATOM 1487 C CA . TRP A 1 191 ? -4.775 2.006 25.021 1.00 63.44 191 TRP A CA 1
ATOM 1488 C C . TRP A 1 191 ? -5.808 1.333 24.137 1.00 63.44 191 TRP A C 1
ATOM 1490 O O . TRP A 1 191 ? -6.065 0.139 24.300 1.00 63.44 191 TRP A O 1
ATOM 1500 N N . TYR A 1 192 ? -6.383 2.063 23.193 1.00 73.31 192 TYR A N 1
ATOM 1501 C CA . TYR A 1 192 ? -7.316 1.530 22.207 1.00 73.31 192 TYR A CA 1
ATOM 1502 C C . TYR A 1 192 ? -6.684 1.563 20.828 1.00 73.31 192 TYR A C 1
ATOM 1504 O O . TYR A 1 192 ? -6.033 2.530 20.453 1.00 73.31 192 TYR A O 1
ATOM 1512 N N . VAL A 1 193 ? -6.897 0.502 20.069 1.00 67.25 193 VAL A N 1
ATOM 1513 C CA . VAL A 1 193 ? -6.454 0.355 18.692 1.00 67.25 193 VAL A CA 1
ATOM 1514 C C . VAL A 1 193 ? -7.688 0.414 17.813 1.00 67.25 193 VAL A C 1
ATOM 1516 O O . VAL A 1 193 ? -8.619 -0.379 17.986 1.00 67.25 193 VAL A O 1
ATOM 1519 N N . TYR A 1 194 ? -7.668 1.323 16.855 1.00 65.75 194 TYR A N 1
ATOM 1520 C CA . TYR A 1 194 ? -8.647 1.419 15.787 1.00 65.75 194 TYR A CA 1
ATOM 1521 C C . TYR A 1 194 ? -7.993 0.989 14.483 1.00 65.75 194 TYR A C 1
ATOM 1523 O O . TYR A 1 194 ? -6.797 1.209 14.316 1.00 65.75 194 TYR A O 1
ATOM 1531 N N . ARG A 1 195 ? -8.763 0.382 13.585 1.00 73.56 195 ARG A N 1
ATOM 1532 C CA . ARG A 1 195 ? -8.397 0.127 12.195 1.00 73.56 195 ARG A CA 1
ATOM 1533 C C . ARG A 1 195 ? -9.553 0.567 11.307 1.00 73.56 195 ARG A C 1
ATOM 1535 O O . ARG A 1 195 ? -10.662 0.083 11.497 1.00 73.56 195 ARG A O 1
ATOM 1542 N N . ASP A 1 196 ? -9.293 1.458 10.358 1.00 60.81 196 ASP A N 1
ATOM 1543 C CA . ASP A 1 196 ? -10.297 2.009 9.435 1.00 60.81 196 ASP A CA 1
ATOM 1544 C C . ASP A 1 196 ? -11.506 2.615 10.173 1.00 60.81 196 ASP A C 1
ATOM 1546 O O . ASP A 1 196 ? -12.660 2.423 9.795 1.00 60.81 196 ASP A O 1
ATOM 1550 N N . GLY A 1 197 ? -11.241 3.292 11.296 1.00 56.81 197 GLY A N 1
ATOM 1551 C CA . GLY A 1 197 ? -12.267 3.862 12.177 1.00 56.81 197 GLY A CA 1
ATOM 1552 C C . GLY A 1 197 ? -12.992 2.843 13.069 1.00 56.81 197 GLY A C 1
ATOM 1553 O O . GLY A 1 197 ? -13.676 3.232 14.018 1.00 56.81 197 GLY A O 1
ATOM 1554 N N . GLU A 1 198 ? -12.812 1.540 12.846 1.00 59.50 198 GLU A N 1
ATOM 1555 C CA . GLU A 1 198 ? -13.380 0.492 13.691 1.00 59.50 198 GLU A CA 1
ATOM 1556 C C . GLU A 1 198 ? -12.462 0.186 14.875 1.00 59.50 198 GLU A C 1
ATOM 1558 O O . GLU A 1 198 ? -11.268 -0.060 14.725 1.00 59.50 198 GLU A O 1
ATOM 1563 N N . HIS A 1 199 ? -13.013 0.168 16.085 1.00 66.75 199 HIS A N 1
ATOM 1564 C CA . HIS A 1 199 ? -12.265 -0.245 17.268 1.00 66.75 199 HIS A CA 1
ATOM 1565 C C . HIS A 1 199 ? -11.998 -1.758 17.234 1.00 66.75 199 HIS A C 1
ATOM 1567 O O . HIS A 1 199 ? -12.938 -2.552 17.244 1.00 66.75 199 HIS A O 1
ATOM 1573 N N . ILE A 1 200 ? -10.724 -2.160 17.243 1.00 69.69 200 ILE A N 1
ATOM 1574 C CA . ILE A 1 200 ? -10.316 -3.566 17.091 1.00 69.69 200 ILE A CA 1
ATOM 1575 C C . ILE A 1 200 ? -9.642 -4.161 18.332 1.00 69.69 200 ILE A C 1
ATOM 1577 O O . ILE A 1 200 ? -9.554 -5.383 18.449 1.00 69.69 200 ILE A O 1
ATOM 1581 N N . ARG A 1 201 ? -9.135 -3.339 19.262 1.00 65.88 201 ARG A N 1
ATOM 1582 C CA . ARG A 1 201 ? -8.482 -3.837 20.484 1.00 65.88 201 ARG A CA 1
ATOM 1583 C C . ARG A 1 201 ? -8.437 -2.782 21.581 1.00 65.88 201 ARG A C 1
ATOM 1585 O O 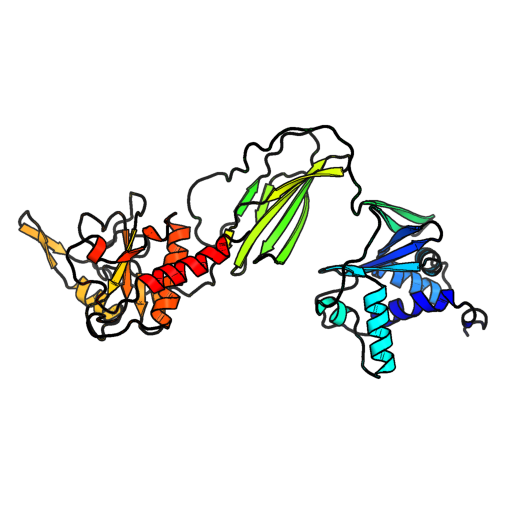. ARG A 1 201 ? -8.028 -1.660 21.326 1.00 65.88 201 ARG A O 1
ATOM 1592 N N . SER A 1 202 ? -8.678 -3.195 22.823 1.00 66.25 202 SER A N 1
ATOM 1593 C CA . SER A 1 202 ? -8.357 -2.399 24.014 1.00 66.25 202 SER A CA 1
ATOM 1594 C C . SER A 1 202 ? -7.290 -3.075 24.875 1.00 66.25 202 SER A C 1
ATOM 1596 O O . SER A 1 202 ? -7.217 -4.303 24.957 1.00 66.25 202 SER A O 1
ATOM 1598 N N . CYS A 1 203 ? -6.488 -2.271 25.560 1.00 58.56 203 CYS A N 1
ATOM 1599 C CA . CYS A 1 203 ? -5.617 -2.660 26.657 1.00 58.56 203 CYS A CA 1
ATOM 1600 C C . CYS A 1 203 ? -5.899 -1.714 27.822 1.00 58.56 203 CYS A C 1
ATOM 1602 O O . CYS A 1 203 ? -5.814 -0.502 27.658 1.00 58.56 203 CYS A O 1
ATOM 1604 N N . PHE A 1 204 ? -6.264 -2.248 28.981 1.00 54.12 204 PHE A N 1
ATOM 1605 C CA . PHE A 1 204 ? -6.725 -1.446 30.108 1.00 54.12 204 PHE A CA 1
ATOM 1606 C C . PHE A 1 204 ? -5.746 -1.497 31.285 1.00 54.12 204 PHE A C 1
ATOM 1608 O O . PHE A 1 204 ? -5.230 -2.564 31.614 1.00 54.12 204 PHE A O 1
ATOM 1615 N N . TYR A 1 205 ? -5.580 -0.348 31.945 1.00 52.75 205 TYR A N 1
ATOM 1616 C CA . TYR A 1 205 ? -5.025 -0.161 33.291 1.00 52.75 205 TYR A CA 1
ATOM 1617 C C . TYR A 1 205 ? -3.639 -0.765 33.547 1.00 52.75 205 TYR A C 1
ATOM 1619 O O . TYR A 1 205 ? -3.459 -1.625 34.411 1.00 52.75 205 TYR A O 1
ATOM 1627 N N . THR A 1 206 ? -2.629 -0.234 32.864 1.00 52.25 206 THR A N 1
ATOM 1628 C CA . THR A 1 206 ? -1.220 -0.470 33.199 1.00 52.25 206 THR A CA 1
ATOM 1629 C C . THR A 1 206 ? -0.649 0.683 34.027 1.00 52.25 206 THR A C 1
ATOM 1631 O O . THR A 1 206 ? -0.993 1.838 33.806 1.00 52.25 206 THR A O 1
ATOM 1634 N N . ASP A 1 207 ? 0.291 0.395 34.934 1.00 58.84 207 ASP A N 1
ATOM 1635 C CA . ASP A 1 207 ? 1.202 1.413 35.511 1.00 58.84 207 ASP A CA 1
ATOM 1636 C C . ASP A 1 207 ? 2.263 1.879 34.499 1.00 58.84 207 ASP A C 1
ATOM 1638 O O . ASP A 1 207 ? 3.151 2.671 34.803 1.00 58.84 207 ASP A O 1
ATOM 1642 N N . CYS A 1 208 ? 2.210 1.316 33.292 1.00 57.81 208 CYS A N 1
ATOM 1643 C CA . CYS A 1 208 ? 3.153 1.547 32.221 1.00 57.81 208 CYS A CA 1
ATOM 1644 C C . CYS A 1 208 ? 2.532 2.496 31.201 1.00 57.81 208 CYS A C 1
ATOM 1646 O O . CYS A 1 208 ? 1.473 2.201 30.646 1.00 57.81 208 CYS A O 1
ATOM 1648 N N . ASN A 1 209 ? 3.230 3.595 30.939 1.00 63.97 209 ASN A N 1
ATOM 1649 C CA . ASN A 1 209 ? 2.923 4.573 29.902 1.00 63.97 209 ASN A CA 1
ATOM 1650 C C . ASN A 1 209 ? 3.402 4.127 28.508 1.00 63.97 209 ASN A C 1
ATOM 1652 O O . ASN A 1 209 ? 3.429 4.941 27.590 1.00 63.97 209 ASN A O 1
ATOM 1656 N N . ILE A 1 210 ? 3.784 2.856 28.346 1.00 62.03 210 ILE A N 1
ATOM 1657 C CA . ILE A 1 210 ? 4.273 2.278 27.095 1.00 62.03 210 ILE A CA 1
ATOM 1658 C C . ILE A 1 210 ? 3.300 1.203 26.608 1.00 62.03 210 ILE A C 1
ATOM 1660 O O . ILE A 1 210 ? 2.885 0.331 27.374 1.00 62.03 210 ILE A O 1
ATOM 1664 N N . PHE A 1 211 ? 3.001 1.219 25.312 1.00 62.91 211 PHE A N 1
ATOM 1665 C CA . PHE A 1 211 ? 2.169 0.232 24.637 1.00 62.91 211 PHE A CA 1
ATOM 1666 C C . PHE A 1 211 ? 2.828 -0.261 23.355 1.00 62.91 211 PHE A C 1
ATOM 1668 O O . PHE A 1 211 ? 3.108 0.513 22.447 1.00 62.91 211 PHE A O 1
ATOM 1675 N N . ASP A 1 212 ? 3.062 -1.569 23.278 1.00 62.38 212 ASP A N 1
ATOM 1676 C CA . ASP A 1 212 ? 3.618 -2.215 22.092 1.00 62.38 212 ASP A CA 1
ATOM 1677 C C . ASP A 1 212 ? 2.480 -2.858 21.265 1.00 62.38 212 ASP A C 1
ATOM 1679 O O . ASP A 1 212 ? 1.739 -3.717 21.761 1.00 62.38 212 ASP A O 1
ATOM 1683 N N . TYR A 1 213 ? 2.346 -2.475 19.991 1.00 61.84 213 TYR A N 1
ATOM 1684 C CA . TYR A 1 213 ? 1.347 -3.019 19.065 1.00 61.84 213 TYR A CA 1
ATOM 1685 C C . TYR A 1 213 ? 1.956 -3.406 17.712 1.00 61.84 213 TYR A C 1
ATOM 1687 O O . TYR A 1 213 ? 2.789 -2.698 17.151 1.00 61.84 213 TYR A O 1
ATOM 1695 N N . VAL A 1 214 ? 1.534 -4.556 17.180 1.00 63.44 214 VAL A N 1
ATOM 1696 C CA . VAL A 1 214 ? 1.912 -5.044 15.847 1.00 63.44 214 VAL A CA 1
ATOM 1697 C C . VAL A 1 214 ? 0.620 -5.192 15.044 1.00 63.44 214 VAL A C 1
ATOM 1699 O O . VAL A 1 214 ? -0.175 -6.079 15.368 1.00 63.44 214 VAL A O 1
ATOM 1702 N N . PRO A 1 215 ? 0.388 -4.360 14.020 1.00 63.09 215 PRO A N 1
ATOM 1703 C CA . PRO A 1 215 ? -0.718 -4.571 13.099 1.00 63.09 215 PRO A CA 1
ATOM 1704 C C . PRO A 1 215 ? -0.588 -5.905 12.360 1.00 63.09 215 PRO A C 1
ATOM 1706 O O . PRO A 1 215 ? 0.502 -6.276 11.922 1.00 63.09 215 PRO A O 1
ATOM 1709 N N . THR A 1 216 ? -1.696 -6.631 12.226 1.00 63.81 216 THR A N 1
ATOM 1710 C CA . THR A 1 216 ? -1.729 -7.965 11.599 1.00 63.81 216 THR A CA 1
ATOM 1711 C C . THR A 1 216 ? -2.450 -7.990 10.260 1.00 63.81 216 THR A C 1
ATOM 1713 O O . THR A 1 216 ? -2.369 -8.987 9.550 1.00 63.81 216 THR A O 1
ATOM 1716 N N . GLU A 1 217 ? -3.166 -6.922 9.922 1.00 63.00 217 GLU A N 1
ATOM 1717 C CA . GLU A 1 217 ? -3.999 -6.840 8.732 1.00 63.00 217 GLU A CA 1
ATOM 1718 C C . GLU A 1 217 ? -3.838 -5.468 8.066 1.00 63.00 217 GLU A C 1
ATOM 1720 O O . GLU A 1 217 ? -3.397 -4.519 8.714 1.00 63.00 217 GLU A O 1
ATOM 1725 N N . PRO A 1 218 ? -4.178 -5.350 6.777 1.00 61.38 218 PRO A N 1
ATOM 1726 C CA . PRO A 1 218 ? -4.211 -4.067 6.090 1.00 61.38 218 PRO A CA 1
ATOM 1727 C C . PRO A 1 218 ? -5.278 -3.147 6.676 1.00 61.38 218 PRO A C 1
ATOM 1729 O O . PRO A 1 218 ? -6.321 -3.628 7.114 1.00 61.38 218 PRO A O 1
ATOM 1732 N N . GLY A 1 219 ? -5.026 -1.845 6.647 1.00 60.06 219 GLY A N 1
ATOM 1733 C CA . GLY A 1 219 ? -5.932 -0.807 7.120 1.00 60.06 219 GLY A CA 1
ATOM 1734 C C . GLY A 1 219 ? -5.193 0.343 7.795 1.00 60.06 219 GLY A C 1
ATOM 1735 O O . GLY A 1 219 ? -3.966 0.336 7.927 1.00 60.0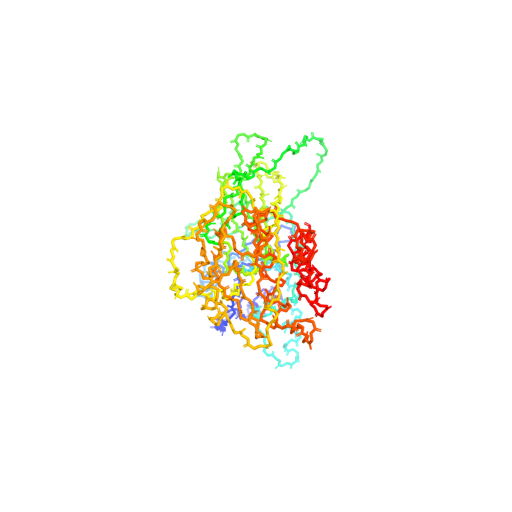6 219 GLY A O 1
ATOM 1736 N N . ASN A 1 220 ? -5.962 1.329 8.229 1.00 61.16 220 ASN A N 1
ATOM 1737 C CA . ASN A 1 220 ? -5.484 2.583 8.798 1.00 61.16 220 ASN A CA 1
ATOM 1738 C C . ASN A 1 220 ? -5.617 2.536 10.316 1.00 61.16 220 ASN A C 1
ATOM 1740 O O . ASN A 1 220 ? -6.726 2.500 10.843 1.00 61.16 220 ASN A O 1
ATOM 1744 N N . TYR A 1 221 ? -4.494 2.474 11.023 1.00 64.56 221 TYR A N 1
ATOM 1745 C CA . TYR A 1 221 ? -4.439 2.229 12.455 1.00 64.56 221 TYR A CA 1
ATOM 1746 C C . TYR A 1 221 ? -4.252 3.515 13.254 1.00 64.56 221 TYR A C 1
ATOM 1748 O O . TYR A 1 221 ? -3.261 4.215 13.077 1.00 64.56 221 TYR A O 1
ATOM 1756 N N . VAL A 1 222 ? -5.137 3.765 14.216 1.00 65.38 222 VAL A N 1
ATOM 1757 C CA . VAL A 1 222 ? -5.000 4.866 15.183 1.00 65.38 222 VAL A CA 1
ATOM 1758 C C . VAL A 1 222 ? -4.958 4.286 16.588 1.00 65.38 222 VAL A C 1
ATOM 1760 O O . VAL A 1 222 ? -5.829 3.500 16.969 1.00 65.38 222 VAL A O 1
ATOM 1763 N N . ILE A 1 223 ? -3.943 4.664 17.367 1.00 68.81 223 ILE A N 1
ATOM 1764 C CA . ILE A 1 223 ? -3.841 4.291 18.777 1.00 68.81 223 ILE A CA 1
ATOM 1765 C C . ILE A 1 223 ? -4.330 5.452 19.626 1.00 68.81 223 ILE A C 1
ATOM 1767 O O . ILE A 1 223 ? -3.754 6.531 19.576 1.00 68.81 223 ILE A O 1
ATOM 1771 N N . ARG A 1 224 ? -5.354 5.232 20.446 1.00 69.81 224 ARG A N 1
ATOM 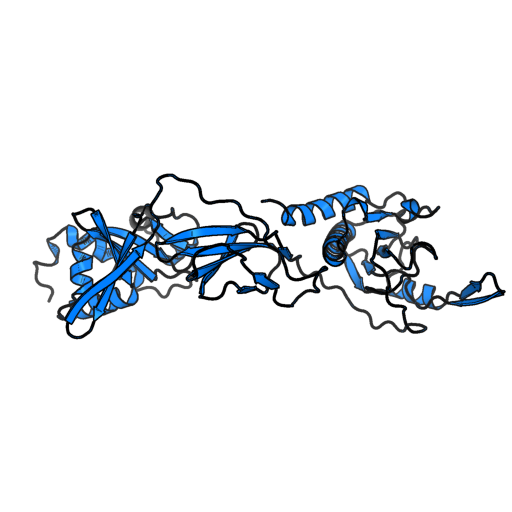1772 C CA . ARG A 1 224 ? -5.764 6.190 21.475 1.00 69.81 224 ARG A CA 1
ATOM 1773 C C . ARG A 1 224 ? -5.178 5.788 22.812 1.00 69.81 224 ARG A C 1
ATOM 1775 O O . ARG A 1 224 ? -5.383 4.657 23.242 1.00 69.81 224 ARG A O 1
ATOM 1782 N N . ALA A 1 225 ? -4.463 6.693 23.458 1.00 62.09 225 ALA A N 1
ATOM 1783 C CA . ALA A 1 225 ? -3.960 6.520 24.809 1.00 62.09 225 ALA A CA 1
ATOM 1784 C C . ALA A 1 225 ? -4.823 7.322 25.779 1.00 62.09 225 ALA A C 1
ATOM 1786 O O . ALA A 1 225 ? -5.239 8.432 25.463 1.00 62.09 225 ALA A O 1
ATOM 1787 N N . PHE A 1 226 ? -5.042 6.774 26.964 1.00 70.62 226 PHE A N 1
ATOM 1788 C CA . PHE A 1 226 ? -5.768 7.406 28.054 1.00 70.62 226 PHE A CA 1
ATOM 1789 C C . PHE A 1 226 ? -4.879 7.357 29.288 1.00 70.62 226 PHE A C 1
ATOM 1791 O O . PHE A 1 226 ? -4.437 6.272 29.662 1.00 70.62 226 PHE A O 1
ATOM 1798 N N . ALA A 1 227 ? -4.629 8.493 29.926 1.00 62.53 227 ALA A N 1
ATOM 1799 C CA . ALA A 1 227 ? -3.951 8.569 31.212 1.00 62.53 227 ALA A CA 1
ATOM 1800 C C . ALA A 1 227 ? -4.961 8.979 32.275 1.00 62.53 227 ALA A C 1
ATOM 1802 O O . ALA A 1 227 ? -5.538 10.055 32.193 1.00 62.53 227 ALA A O 1
ATOM 1803 N N . VAL A 1 228 ? -5.179 8.103 33.249 1.00 64.94 228 VAL A N 1
ATOM 1804 C CA . VAL A 1 228 ? -6.247 8.194 34.242 1.00 64.94 228 VAL A CA 1
ATOM 1805 C C . VAL A 1 228 ? -5.637 8.398 35.625 1.00 64.94 228 VAL A C 1
ATOM 1807 O O . VAL A 1 228 ? -4.747 7.651 36.035 1.00 64.94 228 VAL A O 1
ATOM 1810 N N . THR A 1 229 ? -6.111 9.397 36.357 1.00 59.66 229 THR A N 1
ATOM 1811 C CA . THR A 1 229 ? -5.736 9.678 37.750 1.00 59.66 229 THR A CA 1
ATOM 1812 C C . THR A 1 229 ? -6.566 8.844 38.739 1.00 59.66 229 THR A C 1
ATOM 1814 O O . THR A 1 229 ? -7.592 8.267 38.381 1.00 59.66 229 THR A O 1
ATOM 1817 N N . GLU A 1 230 ? -6.150 8.774 40.012 1.00 53.34 230 GLU A N 1
ATOM 1818 C CA . GLU A 1 230 ? -6.864 8.013 41.063 1.00 53.34 230 GLU A CA 1
ATOM 1819 C C . GLU A 1 230 ? -8.311 8.480 41.307 1.00 53.34 230 GLU A C 1
ATOM 1821 O O . GLU A 1 230 ? -9.154 7.686 41.717 1.00 53.34 230 GLU A O 1
ATOM 1826 N N . ASP A 1 231 ? -8.614 9.751 41.042 1.00 49.97 231 ASP A N 1
ATOM 1827 C CA . ASP A 1 231 ? -9.959 10.332 41.122 1.00 49.97 231 ASP A CA 1
ATOM 1828 C C . ASP A 1 231 ? -10.788 10.134 39.838 1.00 49.97 231 ASP A C 1
ATOM 1830 O O . ASP A 1 231 ? -11.924 10.601 39.753 1.00 49.97 231 ASP A O 1
ATOM 1834 N N . GLY A 1 232 ? -10.251 9.401 38.857 1.00 48.47 232 GLY A N 1
ATOM 1835 C CA . GLY A 1 232 ? -10.964 8.980 37.653 1.00 48.47 232 GLY A CA 1
ATOM 1836 C C . GLY A 1 232 ? -11.011 10.024 36.538 1.00 48.47 232 GLY A C 1
ATOM 1837 O O . GLY A 1 232 ? -11.675 9.786 35.527 1.00 48.47 232 GLY A O 1
ATOM 1838 N N . THR A 1 233 ? -10.320 11.160 36.686 1.00 52.47 233 THR A N 1
ATOM 1839 C CA . THR A 1 233 ? -10.110 12.076 35.558 1.00 52.47 233 THR A CA 1
ATOM 1840 C C . THR A 1 233 ? -9.142 11.453 34.567 1.00 52.47 233 THR A C 1
ATOM 1842 O O . THR A 1 233 ? -8.247 10.704 34.962 1.00 52.47 233 THR A O 1
ATOM 1845 N N . TYR A 1 234 ? -9.335 11.719 33.279 1.00 58.44 234 TYR A N 1
ATOM 1846 C CA . TYR A 1 234 ? -8.430 11.216 32.263 1.00 58.44 234 TYR A CA 1
ATOM 1847 C C . TYR A 1 234 ? -8.128 12.262 31.205 1.00 58.44 234 TYR A C 1
ATOM 1849 O O . TYR A 1 234 ? -8.984 13.070 30.854 1.00 58.44 234 TYR A O 1
ATOM 1857 N N . GLU A 1 235 ? -6.911 12.192 30.691 1.00 57.47 235 GLU A N 1
ATOM 1858 C CA . GLU A 1 235 ? -6.497 12.847 29.457 1.00 57.47 235 GLU A CA 1
ATOM 1859 C C . GLU A 1 235 ? -6.388 11.780 28.373 1.00 57.47 235 GLU A C 1
ATOM 1861 O O . GLU A 1 235 ? -5.895 10.677 28.633 1.00 57.47 235 GLU A O 1
ATOM 1866 N N . GLU A 1 236 ? -6.851 12.093 27.165 1.00 68.81 236 GLU A N 1
ATOM 1867 C CA . GLU A 1 236 ? -6.699 11.219 26.007 1.00 68.81 236 GLU A CA 1
ATOM 1868 C C . GLU A 1 236 ? -5.865 11.885 24.918 1.00 68.81 236 GLU A C 1
ATOM 1870 O O . GLU A 1 236 ? -5.904 13.096 24.714 1.00 68.81 236 GLU A O 1
ATOM 1875 N N . CYS A 1 237 ? -5.115 11.075 24.185 1.00 52.12 237 CYS A N 1
ATOM 1876 C CA . CYS A 1 237 ? -4.480 11.499 22.948 1.00 52.12 237 CYS A CA 1
ATOM 1877 C C . CYS A 1 237 ? -4.582 10.389 21.909 1.00 52.12 237 CYS A C 1
ATOM 1879 O O . CYS A 1 237 ? -4.724 9.213 22.242 1.00 52.12 237 CYS A O 1
ATOM 1881 N N . SER A 1 238 ? -4.524 10.770 20.637 1.00 60.41 238 SER A N 1
ATOM 1882 C CA . SER A 1 238 ? -4.454 9.828 19.522 1.00 60.41 238 SER A CA 1
ATOM 1883 C C . SER A 1 238 ? -3.068 9.905 18.897 1.00 60.41 238 SER A C 1
ATOM 1885 O O . SER A 1 238 ? -2.490 10.987 18.803 1.00 60.41 238 SER A O 1
ATOM 1887 N N . SER A 1 239 ? -2.525 8.761 18.493 1.00 56.84 239 SER A N 1
ATOM 1888 C CA . SER A 1 239 ? -1.353 8.717 17.631 1.00 56.84 239 SER A CA 1
ATOM 1889 C C . SER A 1 239 ? -1.695 9.278 16.256 1.00 56.84 239 SER A C 1
ATOM 1891 O O . SER A 1 239 ? -2.856 9.251 15.843 1.00 56.84 239 SER A O 1
ATOM 1893 N N . ASP A 1 240 ? -0.666 9.655 15.500 1.00 54.69 240 ASP A N 1
ATOM 1894 C CA . ASP A 1 240 ? -0.804 9.747 14.049 1.00 54.69 240 ASP A CA 1
ATOM 1895 C C . ASP A 1 240 ? -1.298 8.403 13.492 1.00 54.69 240 ASP A C 1
ATOM 1897 O O . ASP A 1 240 ? -1.029 7.330 14.060 1.00 54.69 240 ASP A O 1
ATOM 1901 N N . CYS A 1 241 ? -2.024 8.459 12.381 1.00 54.59 241 CYS A N 1
ATOM 1902 C CA . CYS A 1 241 ? -2.491 7.260 11.714 1.00 54.59 241 CYS A CA 1
ATOM 1903 C C . CYS A 1 241 ? -1.316 6.487 11.094 1.00 54.59 241 CYS A C 1
ATOM 1905 O O . CYS A 1 241 ? -0.493 7.023 10.348 1.00 54.59 241 CYS A O 1
ATOM 1907 N N . LEU A 1 242 ? -1.251 5.195 11.401 1.00 57.53 242 LEU A N 1
ATOM 1908 C CA . LEU A 1 242 ? -0.332 4.238 10.813 1.00 57.53 242 LEU A CA 1
ATOM 1909 C C . LEU A 1 242 ? -1.068 3.409 9.769 1.00 57.53 242 LEU A C 1
ATOM 1911 O O . LEU A 1 242 ? -1.936 2.613 10.109 1.00 57.53 242 LEU A O 1
ATOM 1915 N N . THR A 1 243 ? -0.637 3.465 8.518 1.00 53.16 243 THR A N 1
ATOM 1916 C CA . THR A 1 243 ? -1.225 2.599 7.490 1.00 53.16 243 THR A CA 1
ATOM 1917 C C . THR A 1 243 ? -0.459 1.327 7.254 1.00 53.16 243 THR A C 1
ATOM 1919 O O . THR A 1 243 ? 0.755 1.319 7.051 1.00 53.16 243 THR A O 1
ATOM 1922 N N . VAL A 1 244 ? -1.229 0.251 7.177 1.00 56.25 244 VAL A N 1
ATOM 1923 C CA . VAL A 1 244 ? -0.794 -1.055 6.722 1.00 56.25 244 VAL A CA 1
ATOM 1924 C C . VAL A 1 244 ? -1.440 -1.307 5.371 1.00 56.25 244 VAL A C 1
ATOM 1926 O O . VAL A 1 244 ? -2.652 -1.452 5.254 1.00 56.25 244 VAL A O 1
ATOM 1929 N N . LEU A 1 245 ? -0.639 -1.345 4.317 1.00 55.69 245 LEU A N 1
ATOM 1930 C CA . LEU A 1 245 ? -1.147 -1.645 2.983 1.00 55.69 245 LEU A CA 1
ATOM 1931 C C . LEU A 1 245 ? -1.424 -3.154 2.832 1.00 55.69 245 LEU A C 1
ATOM 1933 O O . LEU A 1 245 ? -0.757 -3.957 3.490 1.00 55.69 245 LEU A O 1
ATOM 1937 N N . PRO A 1 246 ? -2.369 -3.569 1.961 1.00 60.38 246 PRO A N 1
ATOM 1938 C CA . PRO A 1 246 ? -2.562 -4.980 1.628 1.00 60.38 246 PRO A CA 1
ATOM 1939 C C . PRO A 1 246 ? -1.273 -5.555 1.079 1.00 60.38 246 PRO A C 1
ATOM 1941 O O . PRO A 1 246 ? -0.707 -4.954 0.179 1.00 60.38 246 PRO A O 1
ATOM 1944 N N . ASP A 1 247 ? -0.781 -6.665 1.624 1.00 61.66 247 ASP A N 1
ATOM 1945 C CA . ASP A 1 247 ? 0.510 -7.209 1.203 1.00 61.66 247 ASP A CA 1
ATOM 1946 C C . ASP A 1 247 ? 0.382 -7.774 -0.220 1.00 61.66 247 ASP A C 1
ATOM 1948 O O . ASP A 1 247 ? -0.060 -8.906 -0.424 1.00 61.66 247 ASP A O 1
ATOM 1952 N N . LEU A 1 248 ? 0.695 -6.948 -1.224 1.00 69.25 248 LEU A N 1
ATOM 1953 C CA . LEU A 1 248 ? 0.935 -7.438 -2.570 1.00 69.25 248 LEU A CA 1
ATOM 1954 C C . LEU A 1 248 ? 2.285 -8.138 -2.558 1.00 69.25 248 LEU A C 1
ATOM 1956 O O . LEU A 1 248 ? 3.309 -7.552 -2.198 1.00 69.25 248 LEU A O 1
ATOM 1960 N N . GLU A 1 249 ? 2.283 -9.398 -2.982 1.00 82.69 249 GLU A N 1
ATOM 1961 C CA . GLU A 1 249 ? 3.508 -10.170 -3.091 1.00 82.69 249 GLU A CA 1
ATOM 1962 C C . GLU A 1 249 ? 4.462 -9.486 -4.079 1.00 82.69 249 GLU A C 1
ATOM 1964 O O . GLU A 1 249 ? 4.184 -9.363 -5.274 1.00 82.69 249 GLU A O 1
ATOM 1969 N N . ILE A 1 250 ? 5.615 -9.050 -3.569 1.00 88.88 250 ILE A N 1
ATOM 1970 C CA . ILE A 1 250 ? 6.731 -8.623 -4.405 1.00 88.88 250 ILE A CA 1
ATOM 1971 C C . ILE A 1 250 ? 7.577 -9.858 -4.688 1.00 88.88 250 ILE A C 1
ATOM 1973 O O . ILE A 1 250 ? 8.323 -10.335 -3.828 1.00 88.88 250 ILE A O 1
ATOM 1977 N N . VAL A 1 251 ? 7.485 -10.356 -5.917 1.00 91.19 251 VAL A N 1
ATOM 1978 C CA . VAL A 1 251 ? 8.284 -11.486 -6.384 1.00 91.19 251 VAL A CA 1
ATOM 1979 C C . VAL A 1 251 ? 9.756 -11.088 -6.343 1.00 91.19 251 VAL A C 1
ATOM 1981 O O . VAL A 1 251 ? 10.136 -10.033 -6.852 1.00 91.19 251 VAL A O 1
ATOM 1984 N N . LYS A 1 252 ? 10.610 -11.940 -5.767 1.00 94.44 252 LYS A N 1
ATOM 1985 C CA . LYS A 1 252 ? 12.063 -11.720 -5.695 1.00 94.44 252 LYS A CA 1
ATOM 1986 C C . LYS A 1 252 ? 12.799 -12.744 -6.550 1.00 94.44 252 LYS A C 1
ATOM 1988 O O . LYS A 1 252 ? 13.135 -13.819 -6.049 1.00 94.44 252 LYS A O 1
ATOM 1993 N N . PRO A 1 253 ? 13.028 -12.463 -7.844 1.00 94.00 253 PRO A N 1
ATOM 1994 C CA . PRO A 1 253 ? 13.784 -13.372 -8.687 1.00 94.00 253 PRO A CA 1
ATOM 1995 C C . PRO A 1 253 ? 15.211 -13.569 -8.174 1.00 94.00 253 PRO A C 1
ATOM 1997 O O . PRO A 1 253 ? 15.851 -12.635 -7.691 1.00 94.00 253 PRO A O 1
ATOM 2000 N N . ASP A 1 254 ? 15.735 -14.782 -8.343 1.00 95.44 254 ASP A N 1
ATOM 2001 C CA . ASP A 1 254 ? 17.149 -15.066 -8.106 1.00 95.44 254 ASP A CA 1
ATOM 2002 C C . ASP A 1 254 ? 17.988 -14.502 -9.262 1.00 95.44 254 ASP A C 1
ATOM 2004 O O . ASP A 1 254 ? 18.192 -15.125 -10.310 1.00 95.44 254 ASP A O 1
ATOM 2008 N N . TRP A 1 255 ? 18.396 -13.244 -9.108 1.00 95.81 255 TRP A N 1
ATOM 2009 C CA . TRP A 1 255 ? 19.135 -12.514 -10.122 1.00 95.81 255 TRP A CA 1
ATOM 2010 C C . TRP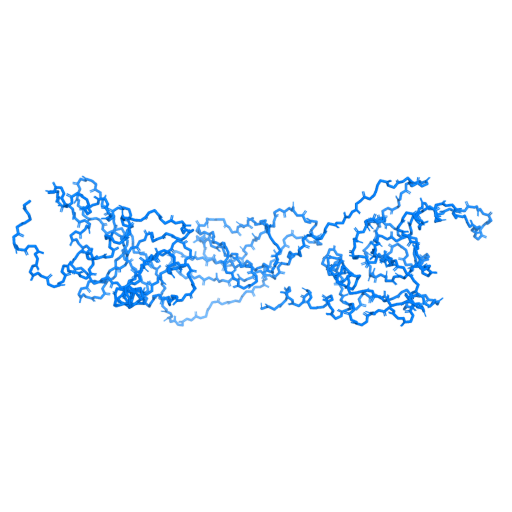 A 1 255 ? 20.591 -12.966 -10.202 1.00 95.81 255 TRP A C 1
ATOM 2012 O O . TRP A 1 255 ? 21.392 -12.778 -9.285 1.00 95.81 255 TRP A O 1
ATOM 2022 N N . ASN A 1 256 ? 20.994 -13.420 -11.384 1.00 95.12 256 ASN A N 1
ATOM 2023 C CA . ASN A 1 256 ? 22.398 -13.647 -11.700 1.00 95.12 256 ASN A CA 1
ATOM 2024 C C . ASN A 1 256 ? 23.082 -12.319 -12.074 1.00 95.12 256 ASN A C 1
ATOM 2026 O O . ASN A 1 256 ? 23.348 -12.052 -13.247 1.00 95.12 256 ASN A O 1
ATOM 2030 N N . TRP A 1 257 ? 23.344 -11.460 -11.088 1.00 95.94 257 TRP A N 1
ATOM 2031 C CA . TRP A 1 257 ? 24.007 -10.171 -11.303 1.00 95.94 257 TRP A CA 1
ATOM 2032 C C . TRP A 1 257 ? 25.425 -10.333 -11.876 1.00 95.94 257 TRP A C 1
ATOM 2034 O O . TRP A 1 257 ? 26.114 -11.333 -11.675 1.00 95.94 257 TRP A O 1
ATOM 2044 N N . ARG A 1 258 ? 25.904 -9.323 -12.606 1.00 94.56 258 ARG A N 1
ATOM 2045 C CA . ARG A 1 258 ? 27.296 -9.275 -13.091 1.00 94.56 258 ARG A CA 1
ATOM 2046 C C . ARG A 1 258 ? 28.310 -8.995 -11.977 1.00 94.56 258 ARG A C 1
ATOM 2048 O O . ARG A 1 258 ? 29.481 -9.323 -12.133 1.00 94.56 258 ARG A O 1
ATOM 2055 N N . GLY A 1 259 ? 27.869 -8.369 -10.892 1.00 92.25 259 GLY A N 1
ATOM 2056 C CA . GLY A 1 259 ? 28.696 -7.957 -9.765 1.00 92.25 259 GLY A CA 1
ATOM 2057 C C . GLY A 1 259 ? 27.833 -7.461 -8.603 1.00 92.25 259 GLY A C 1
ATOM 2058 O O . GLY A 1 259 ? 26.605 -7.442 -8.731 1.00 92.25 259 GLY A O 1
ATOM 2059 N N . PRO A 1 260 ? 28.452 -7.069 -7.477 1.00 94.12 260 PRO A N 1
ATOM 2060 C CA . PRO A 1 260 ? 27.725 -6.570 -6.316 1.00 94.12 260 PRO A CA 1
ATOM 2061 C C . PRO A 1 260 ? 27.011 -5.252 -6.637 1.00 94.12 260 PRO A C 1
ATOM 2063 O O . PRO A 1 260 ? 27.553 -4.399 -7.339 1.00 94.12 260 PRO A O 1
ATOM 2066 N N . LEU A 1 261 ? 25.796 -5.087 -6.114 1.00 94.56 261 LEU A N 1
ATOM 2067 C CA . LEU A 1 261 ? 25.061 -3.826 -6.194 1.00 94.56 261 LEU A CA 1
ATOM 2068 C C . LEU A 1 261 ? 25.568 -2.836 -5.135 1.00 94.56 261 LEU A C 1
ATOM 2070 O O . LEU A 1 261 ? 26.095 -3.239 -4.098 1.00 94.56 261 LEU A O 1
ATOM 2074 N N . VAL A 1 262 ? 25.378 -1.543 -5.396 1.00 94.00 262 VAL A N 1
ATOM 2075 C CA . VAL A 1 262 ? 25.797 -0.450 -4.507 1.00 94.00 262 VAL A CA 1
ATOM 2076 C C . VAL A 1 262 ? 24.619 -0.037 -3.615 1.00 94.00 262 VAL A C 1
ATOM 2078 O O . VAL A 1 262 ? 23.549 0.237 -4.156 1.00 94.00 262 VAL A O 1
ATOM 2081 N N . PRO A 1 263 ? 24.756 -0.019 -2.277 1.00 95.06 263 PRO A N 1
ATOM 2082 C CA . PRO A 1 263 ? 23.719 0.501 -1.387 1.00 95.06 263 PRO A CA 1
ATOM 2083 C C . PRO A 1 263 ? 23.590 2.021 -1.484 1.00 95.06 263 PRO A C 1
ATOM 2085 O O . PRO A 1 263 ? 24.583 2.712 -1.708 1.00 95.06 263 PRO A O 1
ATOM 2088 N N . PHE A 1 264 ? 22.395 2.545 -1.217 1.00 91.81 264 PHE A N 1
ATOM 2089 C CA . PHE A 1 264 ? 22.219 3.982 -1.023 1.00 91.81 264 PHE A CA 1
ATOM 2090 C C . PHE A 1 264 ? 23.011 4.477 0.193 1.00 91.81 264 PHE A C 1
ATOM 2092 O O . PHE A 1 264 ? 23.071 3.821 1.233 1.00 91.81 264 PHE A O 1
ATOM 2099 N N . THR A 1 265 ? 23.610 5.659 0.055 1.00 91.75 265 THR A N 1
ATOM 2100 C CA . THR A 1 265 ? 24.312 6.361 1.147 1.00 91.75 265 THR A CA 1
ATOM 2101 C C . THR A 1 265 ? 23.598 7.638 1.586 1.00 91.75 265 THR A C 1
ATOM 2103 O O . THR A 1 265 ? 23.922 8.185 2.636 1.00 91.75 265 THR A O 1
ATOM 2106 N N . ASN A 1 266 ? 22.615 8.091 0.804 1.00 89.69 266 ASN A N 1
ATOM 2107 C CA . ASN A 1 266 ? 21.799 9.275 1.048 1.00 89.69 266 ASN A CA 1
ATOM 2108 C C . ASN A 1 266 ? 20.312 8.907 0.984 1.00 89.69 266 ASN A C 1
ATOM 2110 O O . ASN A 1 266 ? 19.961 7.839 0.480 1.00 89.69 266 ASN A O 1
ATOM 2114 N N . ALA A 1 267 ? 19.455 9.807 1.468 1.00 91.69 267 ALA A N 1
ATOM 2115 C CA . ALA A 1 267 ? 18.009 9.652 1.367 1.00 91.69 267 ALA A CA 1
ATOM 2116 C C . ALA A 1 267 ? 17.552 9.593 -0.099 1.00 91.69 267 ALA A C 1
ATOM 2118 O O . ALA A 1 267 ? 18.095 10.279 -0.972 1.00 91.69 267 ALA A O 1
ATOM 2119 N N . ILE A 1 268 ? 16.536 8.775 -0.355 1.00 96.19 268 ILE A N 1
ATOM 2120 C CA . ILE A 1 268 ? 15.840 8.739 -1.637 1.00 96.19 268 ILE A CA 1
ATOM 2121 C C . ILE A 1 268 ? 14.985 10.007 -1.743 1.00 96.19 268 ILE A C 1
ATOM 2123 O O . ILE A 1 268 ? 14.342 10.410 -0.784 1.00 96.19 268 ILE A O 1
ATOM 2127 N N . GLU A 1 269 ? 15.000 10.658 -2.907 1.00 97.50 269 GLU A N 1
ATOM 2128 C CA . GLU A 1 269 ? 14.278 11.915 -3.147 1.00 97.50 269 GLU A CA 1
ATOM 2129 C C . GLU A 1 269 ? 13.101 11.758 -4.121 1.00 97.50 269 GLU A C 1
ATOM 2131 O O . GLU A 1 269 ? 12.235 12.632 -4.173 1.00 97.50 269 GLU A O 1
ATOM 2136 N N . LYS A 1 270 ? 13.101 10.717 -4.971 1.00 98.19 270 LYS A N 1
ATOM 2137 C CA . LYS A 1 270 ? 12.136 10.553 -6.077 1.00 98.19 270 LYS A CA 1
ATOM 2138 C C . LYS A 1 270 ? 11.799 9.095 -6.377 1.00 98.19 270 LYS A C 1
ATOM 2140 O O . LYS A 1 270 ? 12.683 8.235 -6.361 1.00 98.19 270 LYS A O 1
ATOM 2145 N N . LEU A 1 271 ? 10.553 8.870 -6.796 1.00 98.75 271 LEU A N 1
ATOM 2146 C CA . LEU A 1 271 ? 10.080 7.631 -7.419 1.00 98.75 271 LEU A CA 1
ATOM 2147 C C . LEU A 1 271 ? 9.886 7.871 -8.920 1.00 98.75 271 LEU A C 1
ATOM 2149 O O . LEU A 1 271 ? 8.927 8.516 -9.351 1.00 98.75 271 LEU A O 1
ATOM 2153 N N . VAL A 1 272 ? 10.821 7.380 -9.730 1.00 98.81 272 VAL A N 1
ATOM 2154 C CA . VAL A 1 272 ? 10.882 7.662 -11.167 1.00 98.81 272 VAL A CA 1
ATOM 2155 C C . VAL A 1 272 ? 10.200 6.545 -11.948 1.00 98.81 272 VAL A C 1
ATOM 2157 O O . VAL A 1 272 ? 10.677 5.412 -11.950 1.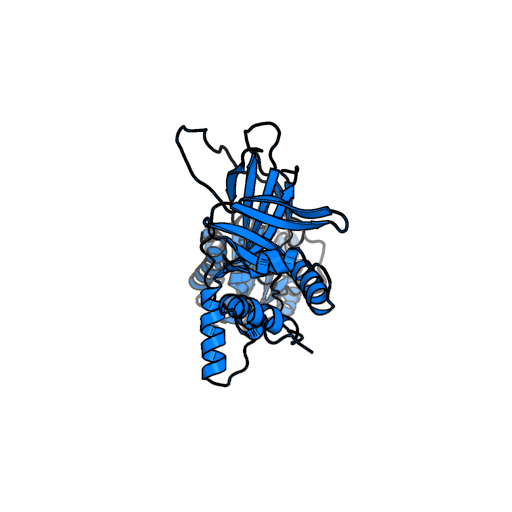00 98.81 272 VAL A O 1
ATOM 2160 N N . GLN A 1 273 ? 9.124 6.869 -12.659 1.00 98.81 273 GLN A N 1
ATOM 2161 C CA . GLN A 1 273 ? 8.355 5.923 -13.464 1.00 98.81 273 GLN A CA 1
ATOM 2162 C C . GLN A 1 273 ? 8.960 5.782 -14.869 1.00 98.81 273 GLN A C 1
ATOM 2164 O O . GLN A 1 273 ? 9.253 6.781 -15.543 1.00 98.81 273 GLN A O 1
ATOM 2169 N N . HIS A 1 274 ? 9.130 4.537 -15.323 1.00 98.62 274 HIS A N 1
ATOM 2170 C CA . HIS A 1 274 ? 9.688 4.189 -16.631 1.00 98.62 274 HIS A CA 1
ATOM 2171 C C . HIS A 1 274 ? 8.819 3.192 -17.380 1.00 98.62 274 HIS A C 1
ATOM 2173 O O . HIS A 1 274 ? 8.274 2.274 -16.786 1.00 98.62 274 HIS A O 1
ATOM 2179 N N . HIS A 1 275 ? 8.809 3.278 -18.705 1.00 97.88 275 HIS A N 1
ATOM 2180 C CA . HIS A 1 275 ? 8.423 2.142 -19.543 1.00 97.88 275 HIS A CA 1
ATOM 2181 C C . HIS A 1 275 ? 9.652 1.385 -20.038 1.00 97.88 275 HIS A C 1
ATOM 2183 O O . HIS A 1 275 ? 10.777 1.885 -19.946 1.00 97.88 275 HIS A O 1
ATOM 2189 N N . MET A 1 276 ? 9.445 0.212 -20.629 1.00 95.31 276 MET A N 1
ATOM 2190 C CA . MET A 1 276 ? 10.541 -0.513 -21.266 1.00 95.31 276 MET A CA 1
ATOM 2191 C C . MET A 1 276 ? 10.929 0.040 -22.637 1.00 95.31 276 MET A C 1
ATOM 2193 O O . MET A 1 276 ? 12.016 -0.238 -23.139 1.00 95.31 276 MET A O 1
ATOM 2197 N N . ALA A 1 277 ? 10.016 0.766 -23.282 1.00 95.00 277 ALA A N 1
ATOM 2198 C CA . ALA A 1 277 ? 10.099 1.070 -24.708 1.00 95.00 277 ALA A CA 1
ATOM 2199 C C . ALA A 1 277 ? 10.247 -0.193 -25.584 1.00 95.00 277 ALA A C 1
ATOM 2201 O O . ALA A 1 277 ? 10.841 -0.160 -26.661 1.00 95.00 277 ALA A O 1
ATOM 2202 N N . HIS A 1 278 ? 9.711 -1.322 -25.110 1.00 97.38 278 HIS A N 1
ATOM 2203 C CA . HIS A 1 278 ? 9.668 -2.579 -25.846 1.00 97.38 278 HIS A CA 1
ATOM 2204 C C . HIS A 1 278 ? 8.298 -3.241 -25.661 1.00 97.38 278 HIS A C 1
ATOM 2206 O O . HIS A 1 278 ? 7.831 -3.331 -24.525 1.00 97.38 278 HIS A O 1
ATOM 2212 N N . PRO A 1 279 ? 7.651 -3.726 -26.736 1.00 95.19 279 PRO A N 1
ATOM 2213 C CA . PRO A 1 279 ? 6.251 -4.135 -26.667 1.00 95.19 279 PRO A CA 1
ATOM 2214 C C . PRO A 1 279 ? 5.984 -5.414 -25.865 1.00 95.19 279 PRO A C 1
ATOM 2216 O O . PRO A 1 279 ? 4.849 -5.632 -25.447 1.00 95.19 279 PRO A O 1
ATOM 2219 N N . THR A 1 280 ? 6.993 -6.272 -25.678 1.00 95.81 280 THR A N 1
ATOM 2220 C CA . THR A 1 280 ? 6.786 -7.632 -25.141 1.00 95.81 280 THR A CA 1
ATOM 2221 C C . THR A 1 280 ? 7.801 -8.094 -24.101 1.00 95.81 280 THR A C 1
ATOM 2223 O O . THR A 1 280 ? 7.640 -9.192 -23.585 1.00 95.81 280 THR A O 1
ATOM 2226 N N . TRP A 1 281 ? 8.860 -7.330 -23.813 1.00 97.75 281 TRP A N 1
ATOM 2227 C CA . TRP A 1 281 ? 9.929 -7.836 -22.939 1.00 97.75 281 TRP A CA 1
ATOM 2228 C C . TRP A 1 281 ? 9.459 -7.917 -21.500 1.00 97.75 281 TRP A C 1
ATOM 2230 O O . TRP A 1 281 ? 8.952 -6.930 -20.973 1.00 97.75 281 TRP A O 1
ATOM 2240 N N . ASP A 1 282 ? 9.658 -9.072 -20.880 1.00 96.31 282 ASP A N 1
ATOM 2241 C CA . ASP A 1 282 ? 9.427 -9.249 -19.454 1.00 96.31 282 ASP A CA 1
ATOM 2242 C C . ASP A 1 282 ? 10.644 -8.803 -18.623 1.00 96.31 282 ASP A C 1
ATOM 2244 O O . ASP A 1 282 ? 11.670 -8.355 -19.142 1.00 96.31 282 ASP A O 1
ATOM 2248 N N . VAL A 1 283 ? 10.545 -8.925 -17.300 1.00 97.44 283 VAL A N 1
ATOM 2249 C CA . VAL A 1 283 ? 11.619 -8.528 -16.381 1.00 97.44 283 VAL A CA 1
ATOM 2250 C C . VAL A 1 283 ? 12.940 -9.282 -16.632 1.00 97.44 283 VAL A C 1
ATOM 2252 O O . VAL A 1 283 ? 14.025 -8.719 -16.445 1.00 97.44 283 VAL A O 1
ATOM 2255 N N . TYR A 1 284 ? 12.878 -10.535 -17.092 1.00 97.94 284 TYR A N 1
ATOM 2256 C CA . TYR A 1 284 ? 14.044 -11.383 -17.335 1.00 97.94 284 TYR A CA 1
ATOM 2257 C C . TYR A 1 284 ? 14.748 -11.003 -18.637 1.00 97.94 284 TYR A C 1
ATOM 2259 O O . TYR A 1 284 ? 15.980 -10.910 -18.663 1.00 97.94 284 TYR A O 1
ATOM 2267 N N . ASP A 1 285 ? 13.989 -10.714 -19.695 1.00 98.00 285 ASP A N 1
ATOM 2268 C CA . ASP A 1 285 ? 14.510 -10.162 -20.947 1.00 98.00 285 ASP A CA 1
ATOM 2269 C C . ASP A 1 285 ? 15.279 -8.864 -20.686 1.00 98.00 285 ASP A C 1
ATOM 2271 O O . ASP A 1 285 ? 16.413 -8.687 -21.148 1.00 98.00 285 ASP A O 1
ATOM 2275 N N . VAL A 1 286 ? 14.698 -7.975 -19.875 1.00 97.12 286 VAL A N 1
ATOM 2276 C CA . VAL A 1 286 ? 15.311 -6.700 -19.489 1.00 97.12 286 VAL A CA 1
ATOM 2277 C C . VAL A 1 286 ? 16.580 -6.918 -18.681 1.00 97.12 286 VAL A C 1
ATOM 2279 O O . VAL A 1 286 ? 17.614 -6.313 -18.986 1.00 97.12 286 VAL A O 1
ATOM 2282 N N . HIS A 1 287 ? 16.541 -7.804 -17.682 1.00 97.75 287 HIS A N 1
ATOM 2283 C CA . HIS A 1 287 ? 17.721 -8.143 -16.895 1.00 97.75 287 HIS A CA 1
ATOM 2284 C C . HIS A 1 287 ? 18.858 -8.649 -17.789 1.00 97.75 287 HIS A C 1
ATOM 2286 O O . HIS A 1 287 ? 19.976 -8.131 -17.719 1.00 97.75 287 HIS A O 1
ATOM 2292 N N . ASN A 1 288 ? 18.571 -9.606 -18.673 1.00 96.88 288 ASN A N 1
ATOM 2293 C CA . ASN A 1 288 ? 19.553 -10.202 -19.576 1.00 96.88 288 ASN A CA 1
ATOM 2294 C C . ASN A 1 288 ? 20.103 -9.184 -20.579 1.00 96.88 288 ASN A C 1
ATOM 2296 O O . ASN A 1 288 ? 21.317 -9.118 -20.804 1.00 96.88 288 ASN A O 1
ATOM 2300 N N . ARG A 1 289 ? 19.237 -8.342 -21.156 1.00 95.19 289 ARG A N 1
ATOM 2301 C CA . ARG A 1 289 ? 19.657 -7.271 -22.064 1.00 95.19 289 ARG A CA 1
ATOM 2302 C C . ARG A 1 289 ? 20.592 -6.294 -21.369 1.00 95.19 289 ARG A C 1
ATOM 2304 O O . ARG A 1 289 ? 21.631 -5.951 -21.933 1.00 95.19 289 ARG A O 1
ATOM 2311 N N . HIS A 1 290 ? 20.224 -5.831 -20.178 1.00 95.25 290 HIS A N 1
ATOM 2312 C CA . HIS A 1 290 ? 21.038 -4.884 -19.433 1.00 95.25 290 HIS A CA 1
ATOM 2313 C C . HIS A 1 290 ? 22.351 -5.512 -18.983 1.00 95.25 290 HIS A C 1
ATOM 2315 O O . HIS A 1 290 ? 23.391 -4.912 -19.200 1.00 95.25 290 HIS A O 1
ATOM 2321 N N . ARG A 1 291 ? 22.359 -6.737 -18.459 1.00 94.44 291 ARG A N 1
ATOM 2322 C CA . ARG A 1 291 ? 23.593 -7.416 -18.031 1.00 94.44 291 ARG A CA 1
ATOM 2323 C C . ARG A 1 291 ? 24.653 -7.513 -19.139 1.00 94.44 291 ARG A C 1
ATOM 2325 O O . ARG A 1 291 ? 25.852 -7.409 -18.873 1.00 94.44 291 ARG A O 1
ATOM 2332 N N . ASN A 1 292 ? 24.207 -7.668 -20.385 1.00 91.19 292 ASN A N 1
ATOM 2333 C CA . ASN A 1 292 ? 25.065 -7.748 -21.569 1.00 91.19 292 ASN A CA 1
ATOM 2334 C C . ASN A 1 292 ? 25.512 -6.376 -22.113 1.00 91.19 292 ASN A C 1
ATOM 2336 O O . ASN A 1 292 ? 26.231 -6.318 -23.111 1.00 91.19 292 ASN A O 1
ATOM 2340 N N . LYS A 1 293 ? 25.097 -5.266 -21.491 1.00 89.88 293 LYS A N 1
ATOM 2341 C CA . LYS A 1 293 ? 25.419 -3.905 -21.929 1.00 89.88 293 LYS A CA 1
ATOM 2342 C C . LYS A 1 293 ? 26.726 -3.416 -21.304 1.00 89.88 293 LYS A C 1
ATOM 2344 O O . LYS A 1 293 ? 26.944 -3.515 -20.095 1.00 89.88 293 LYS A O 1
ATOM 2349 N N . THR A 1 294 ? 27.569 -2.830 -22.144 1.00 89.38 294 THR A N 1
ATOM 2350 C CA . THR A 1 294 ? 28.811 -2.150 -21.764 1.00 89.38 294 THR A CA 1
ATOM 2351 C C . THR A 1 294 ? 28.794 -0.723 -22.310 1.00 89.38 294 THR A C 1
ATOM 2353 O O . THR A 1 294 ? 28.064 -0.424 -23.260 1.00 89.38 294 THR A O 1
ATOM 2356 N N . TYR A 1 295 ? 29.551 0.178 -21.695 1.00 84.12 295 TYR A N 1
ATOM 2357 C CA . TYR A 1 295 ? 29.751 1.538 -22.183 1.00 84.12 295 TYR A CA 1
ATOM 2358 C C . TYR A 1 295 ? 31.172 2.007 -21.890 1.00 84.12 295 TYR A C 1
ATOM 2360 O O . TYR A 1 295 ? 31.839 1.496 -20.995 1.00 84.12 295 TYR A O 1
ATOM 2368 N N . VAL A 1 296 ? 31.639 2.969 -22.681 1.00 86.56 296 VAL A N 1
ATOM 2369 C CA . VAL A 1 296 ? 32.950 3.591 -22.497 1.00 86.56 296 VAL A CA 1
ATOM 2370 C C . VAL A 1 296 ? 32.762 4.846 -21.652 1.00 86.56 296 VAL A C 1
ATOM 2372 O O . VAL A 1 296 ? 31.908 5.680 -21.958 1.00 86.56 296 VAL A O 1
ATOM 2375 N N . THR A 1 297 ? 33.516 4.960 -20.569 1.00 82.88 297 THR A N 1
ATOM 2376 C CA . THR A 1 297 ? 33.536 6.119 -19.669 1.00 82.88 297 THR A CA 1
ATOM 2377 C C . THR A 1 297 ? 34.326 7.280 -20.284 1.00 82.88 297 THR A C 1
ATOM 2379 O O . THR A 1 297 ? 35.036 7.131 -21.280 1.00 82.88 297 THR A O 1
ATOM 2382 N N . GLY A 1 298 ? 34.240 8.464 -19.669 1.00 80.94 298 GLY A N 1
ATOM 2383 C CA . GLY A 1 298 ? 34.953 9.657 -20.144 1.00 80.94 298 GLY A CA 1
ATOM 2384 C C . GLY A 1 298 ? 36.485 9.537 -20.142 1.00 80.94 298 GLY A C 1
ATOM 2385 O O . GLY A 1 298 ? 37.142 10.243 -20.900 1.00 80.94 298 GLY A O 1
ATOM 2386 N N . ASP A 1 299 ? 37.049 8.633 -19.336 1.00 90.06 299 ASP A N 1
ATOM 2387 C CA . ASP A 1 299 ? 38.487 8.330 -19.290 1.00 90.06 299 ASP A CA 1
ATOM 2388 C C . ASP A 1 299 ? 38.907 7.180 -20.230 1.00 90.06 299 ASP A C 1
ATOM 2390 O O . ASP A 1 299 ? 40.075 6.793 -20.256 1.00 90.06 299 ASP A O 1
ATOM 2394 N N . GLY A 1 300 ? 37.975 6.646 -21.028 1.00 88.38 300 GLY A N 1
ATOM 2395 C CA . GLY A 1 300 ? 38.227 5.571 -21.988 1.00 88.38 300 GLY A CA 1
ATOM 2396 C C . GLY A 1 300 ? 38.187 4.158 -21.400 1.00 88.38 300 GLY A C 1
ATOM 2397 O O . GLY A 1 300 ? 38.416 3.199 -22.141 1.00 88.38 300 GLY A O 1
ATOM 2398 N N . SER A 1 301 ? 37.890 4.000 -20.106 1.00 89.56 301 SER A N 1
ATOM 2399 C CA . SER A 1 301 ? 37.658 2.682 -19.509 1.00 89.56 301 SER A CA 1
ATOM 2400 C C . SER A 1 301 ? 36.292 2.099 -19.913 1.00 89.56 301 SER A C 1
ATOM 2402 O O . SER A 1 301 ? 35.410 2.797 -20.414 1.00 89.56 301 SER A O 1
ATOM 2404 N N . ILE A 1 302 ? 36.135 0.777 -19.791 1.00 86.81 302 ILE A N 1
ATOM 2405 C CA . ILE A 1 302 ? 34.870 0.087 -20.086 1.00 86.81 302 ILE A CA 1
ATOM 2406 C C . ILE A 1 302 ? 34.162 -0.190 -18.771 1.00 86.81 302 ILE A C 1
ATOM 2408 O O . ILE A 1 302 ? 34.668 -0.940 -17.936 1.00 86.81 302 ILE A O 1
ATOM 2412 N N . ASP A 1 303 ? 32.957 0.342 -18.648 1.00 85.00 303 ASP A N 1
ATOM 2413 C CA . ASP A 1 303 ? 32.053 0.072 -17.546 1.00 85.00 303 ASP A CA 1
ATOM 2414 C C . ASP A 1 303 ? 30.814 -0.688 -18.043 1.00 85.00 303 ASP A C 1
ATOM 2416 O O . ASP A 1 303 ? 30.565 -0.845 -19.245 1.00 85.00 303 ASP A O 1
ATOM 2420 N N . ASN A 1 304 ? 30.081 -1.285 -17.113 1.00 89.38 304 ASN A N 1
ATOM 2421 C CA . ASN A 1 304 ? 29.139 -2.347 -17.395 1.00 89.38 304 ASN A CA 1
ATOM 2422 C C . ASN A 1 304 ? 27.850 -2.163 -16.619 1.00 89.38 304 ASN A C 1
ATOM 2424 O O . ASN A 1 304 ? 27.838 -1.739 -15.471 1.00 89.38 304 ASN A O 1
ATOM 2428 N N . TRP A 1 305 ? 26.755 -2.596 -17.224 1.00 92.12 305 TRP A N 1
ATOM 2429 C CA . TRP A 1 305 ? 25.509 -2.780 -16.500 1.00 92.12 305 TRP A CA 1
ATOM 2430 C C . TRP A 1 305 ? 25.528 -4.127 -15.786 1.00 92.12 305 TRP A C 1
ATOM 2432 O O . TRP A 1 305 ? 26.063 -5.119 -16.288 1.00 92.12 305 TRP A O 1
ATOM 2442 N N . TYR A 1 306 ? 24.961 -4.153 -14.582 1.00 93.44 306 TYR A N 1
ATOM 2443 C CA . TYR A 1 306 ? 25.082 -5.319 -13.703 1.00 93.44 306 TYR A CA 1
ATOM 2444 C C . TYR A 1 306 ? 23.896 -6.280 -13.850 1.00 93.44 306 TYR A C 1
ATOM 2446 O O . TYR A 1 306 ? 23.969 -7.416 -13.395 1.00 93.44 306 TYR A O 1
ATOM 2454 N N . GLY A 1 307 ? 22.838 -5.840 -14.529 1.00 96.31 307 GLY A N 1
ATOM 2455 C CA . GLY A 1 307 ? 21.543 -6.499 -14.678 1.00 96.31 307 GLY A CA 1
ATOM 2456 C C . GLY A 1 307 ? 20.466 -5.434 -14.866 1.00 96.31 307 GLY A C 1
ATOM 2457 O O . GLY A 1 307 ? 20.793 -4.298 -15.228 1.00 96.31 307 GLY A O 1
ATOM 2458 N N . ILE A 1 308 ? 19.204 -5.775 -14.587 1.00 97.56 308 ILE A N 1
ATOM 2459 C CA . ILE A 1 308 ? 18.076 -4.829 -14.635 1.00 97.56 308 ILE A CA 1
ATOM 2460 C C . ILE A 1 308 ? 18.425 -3.513 -13.917 1.00 97.56 308 ILE A C 1
ATOM 2462 O O . ILE A 1 308 ? 19.110 -3.505 -12.895 1.00 97.56 308 ILE A O 1
ATOM 2466 N N . GLY A 1 309 ? 18.046 -2.382 -14.519 1.00 96.50 309 GLY A N 1
ATOM 2467 C CA . GLY A 1 309 ? 18.414 -1.043 -14.036 1.00 96.50 309 GLY A CA 1
ATOM 2468 C C . GLY A 1 309 ? 17.410 -0.465 -13.044 1.00 96.50 309 GLY A C 1
ATOM 2469 O O . GLY A 1 309 ? 17.748 0.438 -12.286 1.00 96.50 309 GLY A O 1
ATOM 2470 N N . TYR A 1 310 ? 16.190 -0.993 -13.057 1.00 98.31 310 TYR A N 1
ATOM 2471 C CA . TYR A 1 310 ? 15.084 -0.554 -12.222 1.00 98.31 310 TYR A CA 1
ATOM 2472 C C . TYR A 1 310 ? 15.155 -1.201 -10.837 1.00 98.31 310 TYR A C 1
ATOM 2474 O O . TYR A 1 310 ? 15.621 -2.334 -10.677 1.00 98.31 310 TYR A O 1
ATOM 2482 N N . ASN A 1 311 ? 14.689 -0.465 -9.839 1.00 98.56 311 ASN A N 1
ATOM 2483 C CA . ASN A 1 311 ? 14.555 -0.914 -8.461 1.00 98.56 311 ASN A CA 1
ATOM 2484 C C . ASN A 1 311 ? 13.401 -1.903 -8.335 1.00 98.56 311 ASN A C 1
ATOM 2486 O O . ASN A 1 311 ? 13.573 -2.963 -7.736 1.00 98.56 311 ASN A O 1
ATOM 2490 N N . TYR A 1 312 ? 12.294 -1.602 -9.010 1.00 98.75 312 TYR A N 1
ATOM 2491 C CA . TYR A 1 312 ? 11.115 -2.453 -9.099 1.00 98.75 312 TYR A CA 1
ATOM 2492 C C . TYR A 1 312 ? 10.617 -2.535 -10.538 1.00 98.75 312 TYR A C 1
ATOM 2494 O O . TYR A 1 312 ? 10.907 -1.661 -11.363 1.00 98.75 312 TYR A O 1
ATOM 2502 N N . TRP A 1 313 ? 9.876 -3.595 -10.837 1.00 98.62 313 TRP A N 1
ATOM 2503 C CA . TRP A 1 313 ? 9.293 -3.835 -12.148 1.00 98.62 313 TRP A CA 1
ATOM 2504 C C . TRP A 1 313 ? 7.846 -4.308 -12.048 1.00 98.62 313 TRP A C 1
ATOM 2506 O O . TRP A 1 313 ? 7.544 -5.123 -11.183 1.00 98.62 313 TRP A O 1
ATOM 2516 N N . ILE A 1 314 ? 6.976 -3.845 -12.946 1.00 97.88 314 ILE A N 1
ATOM 2517 C CA . ILE A 1 314 ? 5.556 -4.210 -12.973 1.00 97.88 314 ILE A CA 1
ATOM 2518 C C . ILE A 1 314 ? 5.193 -4.810 -14.338 1.00 97.88 314 ILE A C 1
ATOM 2520 O O . ILE A 1 314 ? 5.318 -4.157 -15.384 1.00 97.88 314 ILE A O 1
ATOM 2524 N N . GLY A 1 315 ? 4.766 -6.076 -14.319 1.00 93.31 315 GLY A N 1
ATOM 2525 C CA . GLY A 1 315 ? 4.286 -6.816 -15.490 1.00 93.31 315 GLY A CA 1
ATOM 2526 C C . GLY A 1 315 ? 2.924 -6.327 -15.985 1.00 93.31 315 GLY A C 1
ATOM 2527 O O . GLY A 1 315 ? 2.245 -5.573 -15.295 1.00 93.31 315 GLY A O 1
ATOM 2528 N N . PHE A 1 316 ? 2.510 -6.742 -17.186 1.00 90.12 316 PHE A N 1
ATOM 2529 C CA . PHE A 1 316 ? 1.185 -6.383 -17.728 1.00 90.12 316 PHE A CA 1
ATOM 2530 C C . PHE A 1 316 ? 0.012 -6.851 -16.856 1.00 90.12 316 PHE A C 1
ATOM 2532 O O . PHE A 1 316 ? -1.048 -6.249 -16.897 1.00 90.12 316 PHE A O 1
ATOM 2539 N N . ASP A 1 317 ? 0.203 -7.918 -16.087 1.00 81.44 317 ASP A N 1
ATOM 2540 C CA . ASP A 1 317 ? -0.773 -8.500 -15.163 1.00 81.44 317 ASP A CA 1
ATOM 2541 C C . ASP A 1 317 ? -0.760 -7.844 -13.771 1.00 81.44 317 ASP A C 1
ATOM 2543 O O . ASP A 1 317 ? -1.440 -8.311 -12.861 1.00 81.44 317 ASP A O 1
ATOM 2547 N N . GLY A 1 318 ? 0.041 -6.791 -13.583 1.00 82.88 318 GLY A N 1
ATOM 2548 C CA . GLY A 1 318 ? 0.220 -6.131 -12.294 1.00 82.88 318 GLY A CA 1
ATOM 2549 C C . GLY A 1 318 ? 1.179 -6.853 -11.344 1.00 82.88 318 GLY A C 1
ATOM 2550 O O . GLY A 1 318 ? 1.401 -6.352 -10.243 1.00 82.88 318 GLY A O 1
ATOM 2551 N N . THR A 1 319 ? 1.800 -7.974 -11.730 1.00 86.19 319 THR A N 1
ATOM 2552 C CA . THR A 1 319 ? 2.791 -8.643 -10.874 1.00 86.19 319 THR A CA 1
ATOM 2553 C C . THR A 1 319 ? 3.984 -7.716 -10.628 1.00 86.19 319 THR A C 1
ATOM 2555 O O . THR A 1 319 ? 4.587 -7.197 -11.575 1.00 86.19 319 THR A O 1
ATOM 2558 N N . ILE A 1 320 ? 4.341 -7.521 -9.354 1.00 95.69 320 ILE A N 1
ATOM 2559 C CA . ILE A 1 320 ? 5.463 -6.677 -8.934 1.00 95.69 320 ILE A CA 1
ATOM 2560 C C . ILE A 1 320 ? 6.693 -7.556 -8.706 1.00 95.69 320 ILE A C 1
ATOM 2562 O O . ILE A 1 320 ? 6.657 -8.516 -7.941 1.00 95.69 320 ILE A O 1
ATOM 2566 N N . PHE A 1 321 ? 7.808 -7.195 -9.331 1.00 97.44 321 PHE A N 1
ATOM 2567 C CA . PHE A 1 321 ? 9.098 -7.850 -9.160 1.00 97.44 321 PHE A CA 1
ATOM 2568 C C . PHE A 1 321 ? 10.096 -6.898 -8.501 1.00 97.44 321 PHE A C 1
ATOM 2570 O O . PHE A 1 321 ? 10.268 -5.752 -8.931 1.00 97.44 321 PHE A O 1
ATOM 2577 N N . GLU A 1 322 ? 10.815 -7.388 -7.495 1.00 98.00 322 GLU A N 1
ATOM 2578 C CA . GLU A 1 322 ? 11.996 -6.718 -6.961 1.00 98.00 322 GLU A CA 1
ATOM 2579 C C . GLU A 1 322 ? 13.129 -6.835 -7.987 1.00 98.00 322 GLU A C 1
ATOM 2581 O O . GLU A 1 322 ? 13.630 -7.923 -8.272 1.00 98.00 322 GLU A O 1
ATOM 2586 N N . GLY A 1 323 ? 13.523 -5.703 -8.569 1.00 97.81 323 GLY A N 1
ATOM 2587 C CA . GLY A 1 323 ? 14.719 -5.594 -9.393 1.00 97.81 323 GLY A CA 1
ATOM 2588 C C . GLY A 1 323 ? 15.931 -5.410 -8.490 1.00 97.81 323 GLY A C 1
ATOM 2589 O O . GLY A 1 323 ? 16.437 -6.357 -7.896 1.00 97.81 323 GLY A O 1
ATOM 2590 N N . ARG A 1 324 ? 16.404 -4.168 -8.377 1.00 97.50 324 ARG A N 1
ATOM 2591 C CA . ARG A 1 324 ? 17.495 -3.809 -7.456 1.00 97.50 324 ARG A CA 1
ATOM 2592 C C . ARG A 1 324 ? 17.048 -3.604 -6.004 1.00 97.50 324 ARG A C 1
ATOM 2594 O O . ARG A 1 324 ? 17.913 -3.544 -5.136 1.00 97.50 324 ARG A O 1
ATOM 2601 N N . GLY A 1 325 ? 15.744 -3.474 -5.738 1.00 95.94 325 GLY A N 1
ATOM 2602 C CA . GLY A 1 325 ? 15.227 -3.135 -4.408 1.00 95.94 325 GLY A CA 1
ATOM 2603 C C . GLY A 1 325 ? 15.766 -1.787 -3.912 1.00 95.94 325 GLY A C 1
ATOM 2604 O O . GLY A 1 325 ? 15.910 -0.854 -4.702 1.00 95.94 325 GLY A O 1
ATOM 2605 N N . ILE A 1 326 ? 16.120 -1.691 -2.628 1.00 94.25 326 ILE A N 1
ATOM 2606 C CA . ILE A 1 326 ? 16.710 -0.485 -2.008 1.00 94.25 326 ILE A CA 1
ATOM 2607 C C . ILE A 1 326 ? 18.237 -0.457 -2.215 1.00 94.25 326 ILE A C 1
ATOM 2609 O O . ILE A 1 326 ? 19.030 -0.541 -1.280 1.00 94.25 326 ILE A O 1
ATOM 2613 N N . MET A 1 327 ? 18.651 -0.393 -3.480 1.00 95.44 327 MET A N 1
ATOM 2614 C CA . MET A 1 327 ? 20.044 -0.261 -3.927 1.00 95.44 327 MET A CA 1
ATOM 2615 C C . MET A 1 327 ? 20.113 0.745 -5.080 1.00 95.44 327 MET A C 1
ATOM 2617 O O . MET A 1 327 ? 19.122 0.945 -5.782 1.00 95.44 327 MET A O 1
ATOM 2621 N N . GLU A 1 328 ? 21.275 1.345 -5.335 1.00 95.31 328 GLU A N 1
ATOM 2622 C CA . GLU A 1 328 ? 21.422 2.335 -6.401 1.00 95.31 328 GLU A CA 1
ATOM 2623 C C . GLU A 1 328 ? 20.995 1.784 -7.768 1.00 95.31 328 GLU A C 1
ATOM 2625 O O . GLU A 1 328 ? 21.396 0.697 -8.222 1.00 95.31 328 GLU A O 1
ATOM 2630 N N . GLY A 1 329 ? 20.163 2.580 -8.432 1.00 91.31 329 GLY A N 1
ATOM 2631 C CA . GLY A 1 329 ? 19.577 2.261 -9.717 1.00 91.31 329 GLY A CA 1
ATOM 2632 C C . GLY A 1 329 ? 20.552 2.407 -10.885 1.00 91.31 329 GLY A C 1
ATOM 2633 O O . GLY A 1 329 ? 21.624 3.000 -10.803 1.00 91.31 329 GLY A O 1
ATOM 2634 N N . GLY A 1 330 ? 20.139 1.892 -12.035 1.00 92.44 330 GLY A N 1
ATOM 2635 C CA . GLY A 1 330 ? 20.731 2.188 -13.335 1.00 92.44 330 GLY A CA 1
ATOM 2636 C C . GLY A 1 330 ? 19.647 2.670 -14.289 1.00 92.44 330 GLY A C 1
ATOM 2637 O O . GLY A 1 330 ? 19.408 2.013 -15.292 1.00 92.44 330 GLY A O 1
ATOM 2638 N N . HIS A 1 331 ? 18.929 3.746 -13.962 1.00 93.88 331 HIS A N 1
ATOM 2639 C CA . HIS A 1 331 ? 17.711 4.120 -14.697 1.00 93.88 331 HIS A CA 1
ATOM 2640 C C . HIS A 1 331 ? 17.625 5.598 -15.102 1.00 93.88 331 HIS A C 1
ATOM 2642 O O . HIS A 1 331 ? 16.987 5.890 -16.107 1.00 93.88 331 HIS A O 1
ATOM 2648 N N . ALA A 1 332 ? 18.256 6.525 -14.375 1.00 93.94 332 ALA A N 1
ATOM 2649 C CA . ALA A 1 332 ? 18.129 7.974 -14.586 1.00 93.94 332 ALA A CA 1
ATOM 2650 C C . ALA A 1 332 ? 19.481 8.718 -14.604 1.0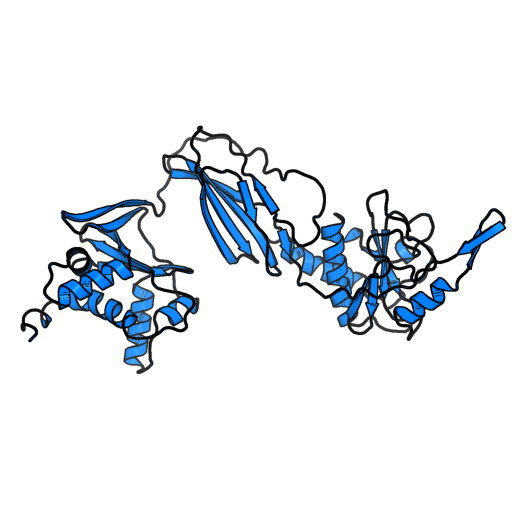0 93.94 332 ALA A C 1
ATOM 2652 O O . ALA A 1 332 ? 19.560 9.927 -14.383 1.00 93.94 332 ALA A O 1
ATOM 2653 N N . GLY A 1 333 ? 20.568 7.998 -14.888 1.00 90.38 333 GLY A N 1
ATOM 2654 C CA . GLY A 1 333 ? 21.901 8.580 -15.041 1.00 90.38 333 GLY A CA 1
ATOM 2655 C C . GLY A 1 333 ? 22.546 9.050 -13.726 1.00 90.38 333 GLY A C 1
ATOM 2656 O O . GLY A 1 333 ? 21.972 8.906 -12.643 1.00 90.38 333 GLY A O 1
ATOM 2657 N N . PRO A 1 334 ? 23.765 9.613 -13.800 1.00 89.06 334 PRO A N 1
ATOM 2658 C CA . PRO A 1 334 ? 24.607 9.867 -12.627 1.00 89.06 334 PRO A CA 1
ATOM 2659 C C . PRO A 1 334 ? 24.036 10.911 -11.657 1.00 89.06 334 PRO A C 1
ATOM 2661 O O . PRO A 1 334 ? 24.408 10.924 -10.490 1.00 89.06 334 PRO A O 1
ATOM 2664 N N . SER A 1 335 ? 23.126 11.779 -12.105 1.00 92.12 335 SER A N 1
ATOM 2665 C CA . SER A 1 335 ? 22.512 12.807 -11.252 1.00 92.12 335 SER A CA 1
ATOM 2666 C C . SER A 1 335 ? 21.359 12.293 -10.385 1.00 92.12 335 SER A C 1
ATOM 2668 O O . SER A 1 335 ? 20.970 12.979 -9.440 1.00 92.12 335 SER A O 1
ATOM 2670 N N . TRP A 1 336 ? 20.797 11.124 -10.704 1.00 95.81 336 TRP A N 1
ATOM 2671 C CA . TRP A 1 336 ? 19.572 10.630 -10.064 1.00 95.81 336 TRP A CA 1
ATOM 2672 C C . TRP A 1 336 ? 19.661 9.184 -9.574 1.00 95.81 336 TRP A C 1
ATOM 2674 O O . TRP A 1 336 ? 19.009 8.859 -8.588 1.00 95.81 336 TRP A O 1
ATOM 2684 N N . ASN A 1 337 ? 20.496 8.332 -10.176 1.00 94.88 337 ASN A N 1
ATOM 2685 C CA . ASN A 1 337 ? 20.618 6.915 -9.797 1.00 94.88 337 ASN A CA 1
ATOM 2686 C C . ASN A 1 337 ? 20.906 6.673 -8.299 1.00 94.88 337 ASN A C 1
ATOM 2688 O O . ASN A 1 337 ? 20.462 5.664 -7.760 1.00 94.88 337 ASN A O 1
ATOM 2692 N N . TRP A 1 338 ? 21.636 7.579 -7.638 1.00 94.88 338 TRP A N 1
ATOM 2693 C CA . TRP A 1 338 ? 22.051 7.454 -6.232 1.00 94.88 338 TRP A CA 1
ATOM 2694 C C . TRP A 1 338 ? 21.056 8.054 -5.225 1.00 94.88 338 TRP A C 1
ATOM 2696 O O . TRP A 1 338 ? 21.303 8.018 -4.025 1.00 94.88 338 TRP A O 1
ATOM 2706 N N . ARG A 1 339 ? 19.943 8.628 -5.694 1.00 95.75 339 ARG A N 1
ATOM 2707 C CA . ARG A 1 339 ? 18.949 9.322 -4.853 1.00 95.75 339 ARG A CA 1
ATOM 2708 C C . ARG A 1 339 ? 17.517 9.176 -5.357 1.00 95.75 339 ARG A C 1
ATOM 2710 O O . ARG A 1 339 ? 16.658 10.011 -5.088 1.00 95.75 339 ARG A O 1
ATOM 2717 N N . SER A 1 340 ? 17.253 8.162 -6.167 1.00 98.00 340 SER A N 1
ATOM 2718 C CA . SER A 1 340 ? 15.911 7.878 -6.657 1.00 98.00 340 SER A CA 1
ATOM 2719 C C . SER A 1 340 ? 15.732 6.389 -6.894 1.00 98.00 340 SER A C 1
ATOM 2721 O O . SER A 1 340 ? 16.702 5.677 -7.155 1.00 98.00 340 SER A O 1
ATOM 2723 N N . LEU A 1 341 ? 14.485 5.939 -6.793 1.00 98.69 341 LEU A N 1
ATOM 2724 C CA . LEU A 1 341 ? 14.087 4.581 -7.130 1.00 98.69 341 LEU A CA 1
ATOM 2725 C C . LEU A 1 341 ? 13.411 4.587 -8.500 1.00 98.69 341 LEU A C 1
ATOM 2727 O O . LEU A 1 341 ? 12.465 5.338 -8.734 1.00 98.69 341 LEU A O 1
ATOM 2731 N N . GLY A 1 342 ? 13.881 3.743 -9.411 1.00 98.56 342 GLY A N 1
ATOM 2732 C CA . GLY A 1 342 ? 13.275 3.541 -10.721 1.00 98.56 342 GLY A CA 1
ATOM 2733 C C . GLY A 1 342 ? 12.247 2.418 -10.691 1.00 98.56 342 GLY A C 1
ATOM 2734 O O . GLY A 1 342 ? 12.596 1.281 -10.377 1.00 98.56 342 GLY A O 1
ATOM 2735 N N . ILE A 1 343 ? 11.012 2.710 -11.088 1.00 98.88 343 ILE A N 1
ATOM 2736 C CA . ILE A 1 343 ? 9.938 1.724 -11.245 1.00 98.88 343 ILE A CA 1
ATOM 2737 C C . ILE A 1 343 ? 9.701 1.532 -12.743 1.00 98.88 343 ILE A C 1
ATOM 2739 O O . ILE A 1 343 ? 9.258 2.450 -13.433 1.00 98.88 343 ILE A O 1
ATOM 2743 N N . GLY A 1 344 ? 10.072 0.363 -13.262 1.00 98.56 344 GLY A N 1
ATOM 2744 C CA . GLY A 1 344 ? 9.896 0.010 -14.668 1.00 98.56 344 GLY A CA 1
ATOM 2745 C C . GLY A 1 344 ? 8.579 -0.715 -14.915 1.00 98.56 344 GLY A C 1
ATOM 2746 O O . GLY A 1 344 ? 8.176 -1.564 -14.131 1.00 98.56 344 GLY A O 1
ATOM 2747 N N . TYR A 1 345 ? 7.926 -0.411 -16.026 1.00 98.69 345 TYR A N 1
ATOM 2748 C CA . TYR A 1 345 ? 6.680 -1.043 -16.435 1.00 98.69 345 TYR A CA 1
ATOM 2749 C C . TYR A 1 345 ? 6.879 -1.743 -17.773 1.00 98.69 345 TYR A C 1
ATOM 2751 O O . TYR A 1 345 ? 7.450 -1.182 -18.719 1.00 98.69 345 TYR A O 1
ATOM 2759 N N . GLN A 1 346 ? 6.385 -2.975 -17.850 1.00 98.38 346 GLN A N 1
ATOM 2760 C CA . GLN A 1 346 ? 6.377 -3.749 -19.078 1.00 98.38 346 GLN A CA 1
ATOM 2761 C C . GLN A 1 346 ? 5.535 -3.044 -20.150 1.00 98.38 346 GLN A C 1
ATOM 2763 O O . GLN A 1 346 ? 4.378 -2.706 -19.910 1.00 98.38 346 GLN A O 1
ATOM 2768 N N . GLY A 1 347 ? 6.126 -2.838 -21.331 1.00 97.75 347 GLY A N 1
ATOM 2769 C CA . GLY A 1 347 ? 5.455 -2.249 -22.490 1.00 97.75 347 GLY A CA 1
ATOM 2770 C C . GLY A 1 347 ? 6.186 -1.062 -23.123 1.00 97.75 347 GLY A C 1
ATOM 2771 O O . GLY A 1 347 ? 7.213 -0.564 -22.644 1.00 97.75 347 GLY A O 1
ATOM 2772 N N . HIS A 1 348 ? 5.635 -0.607 -24.247 1.00 98.12 348 HIS A N 1
ATOM 2773 C CA . HIS A 1 348 ? 6.063 0.577 -24.980 1.00 98.12 348 HIS A CA 1
ATOM 2774 C C . HIS A 1 348 ? 4.919 1.588 -25.072 1.00 98.12 348 HIS A C 1
ATOM 2776 O O . HIS A 1 348 ? 4.212 1.667 -26.075 1.00 98.12 348 HIS A O 1
ATOM 2782 N N . PHE A 1 349 ? 4.757 2.408 -24.034 1.00 98.19 349 PHE A N 1
ATOM 2783 C CA . PHE A 1 349 ? 3.615 3.325 -23.950 1.00 98.19 349 PHE A CA 1
ATOM 2784 C C . PHE A 1 349 ? 3.695 4.579 -24.829 1.00 98.19 349 PHE A C 1
ATOM 2786 O O . PHE A 1 349 ? 2.982 5.542 -24.591 1.00 98.19 349 PHE A O 1
ATOM 2793 N N . ASP A 1 350 ? 4.562 4.609 -25.842 1.00 97.19 350 ASP A N 1
ATOM 2794 C CA . ASP A 1 350 ? 4.358 5.542 -26.961 1.00 97.19 350 ASP A CA 1
ATOM 2795 C C . ASP A 1 350 ? 3.340 4.985 -27.974 1.00 97.19 350 ASP A C 1
ATOM 2797 O O . ASP A 1 350 ? 2.825 5.735 -28.799 1.00 97.19 350 ASP A O 1
ATOM 2801 N N . ILE A 1 351 ? 3.061 3.673 -27.925 1.00 97.06 351 ILE A N 1
ATOM 2802 C CA . ILE A 1 351 ? 2.165 2.970 -28.858 1.00 97.06 351 ILE A CA 1
ATOM 2803 C C . ILE A 1 351 ? 1.214 1.963 -28.185 1.00 97.06 351 ILE A C 1
ATOM 2805 O O . ILE A 1 351 ? 0.328 1.433 -28.851 1.00 97.06 351 ILE A O 1
ATOM 2809 N N . GLN A 1 352 ? 1.414 1.653 -26.904 1.00 97.31 352 GLN A N 1
ATOM 2810 C CA . GLN A 1 352 ? 0.563 0.772 -26.099 1.00 97.31 352 GLN A CA 1
ATOM 2811 C C . GLN A 1 352 ? -0.062 1.550 -24.943 1.00 97.31 352 GLN A C 1
ATOM 2813 O O . GLN A 1 352 ? 0.511 2.523 -24.468 1.00 97.31 352 GLN A O 1
ATOM 2818 N N . GLU A 1 353 ? -1.198 1.073 -24.452 1.00 95.19 353 GLU A N 1
ATOM 2819 C CA . GLU A 1 353 ? -1.821 1.604 -23.241 1.00 95.19 353 GLU A CA 1
ATOM 2820 C C . GLU A 1 353 ? -1.260 0.918 -21.991 1.00 95.19 353 GLU A C 1
ATOM 2822 O O . GLU A 1 353 ? -0.896 -0.261 -22.022 1.00 95.19 353 GLU A O 1
ATOM 2827 N N . MET A 1 354 ? -1.206 1.664 -20.890 1.00 96.00 354 MET A N 1
ATOM 2828 C CA . MET A 1 354 ? -0.947 1.116 -19.560 1.00 96.00 354 MET A CA 1
ATOM 2829 C C . MET A 1 354 ? -2.204 0.407 -19.039 1.00 96.00 354 MET A C 1
ATOM 2831 O O . MET A 1 354 ? -3.291 0.988 -19.047 1.00 96.00 354 MET A O 1
ATOM 2835 N N . THR A 1 355 ? -2.054 -0.835 -18.579 1.00 88.31 355 THR A N 1
ATOM 2836 C CA . THR A 1 355 ? -3.174 -1.653 -18.077 1.00 88.31 355 THR A CA 1
ATOM 2837 C C . THR A 1 355 ? -3.698 -1.157 -16.725 1.00 88.31 355 THR A C 1
ATOM 2839 O O . THR A 1 355 ? -3.003 -0.436 -16.002 1.00 88.31 355 THR A O 1
ATOM 2842 N N . ASP A 1 356 ? -4.926 -1.546 -16.372 1.00 77.88 356 ASP A N 1
ATOM 2843 C CA . ASP A 1 356 ? -5.514 -1.229 -15.064 1.00 77.88 356 ASP A CA 1
ATOM 2844 C C . ASP A 1 356 ? -4.785 -1.967 -13.933 1.00 77.88 356 ASP A C 1
ATOM 2846 O O . ASP A 1 356 ? -4.563 -1.401 -12.864 1.00 77.88 356 ASP A O 1
ATOM 2850 N N . GLU A 1 357 ? -4.329 -3.195 -14.183 1.00 78.69 357 GLU A N 1
ATOM 2851 C CA . GLU A 1 357 ? -3.543 -3.989 -13.240 1.00 78.69 357 GLU A CA 1
ATOM 2852 C C . GLU A 1 357 ? -2.190 -3.324 -12.947 1.00 78.69 357 GLU A C 1
ATOM 2854 O O . GLU A 1 357 ? -1.781 -3.206 -11.791 1.00 78.69 357 GLU A O 1
ATOM 2859 N N . GLN A 1 358 ? -1.515 -2.807 -13.980 1.00 93.75 358 GLN A N 1
ATOM 2860 C CA . GLN A 1 358 ? -0.298 -2.011 -13.805 1.00 93.75 358 GLN A CA 1
ATOM 2861 C C . GLN A 1 358 ? -0.556 -0.722 -13.029 1.00 93.75 358 GLN A C 1
ATOM 2863 O O . GLN A 1 358 ? 0.283 -0.331 -12.218 1.00 93.75 358 GLN A O 1
ATOM 2868 N N . LEU A 1 359 ? -1.681 -0.048 -13.281 1.00 88.31 359 LEU A N 1
ATOM 2869 C CA . LEU A 1 359 ? -2.043 1.175 -12.568 1.00 88.31 359 LEU A CA 1
ATOM 2870 C C . LEU A 1 359 ? -2.270 0.891 -11.081 1.00 88.31 359 LEU A C 1
ATOM 2872 O O . LEU A 1 359 ? -1.699 1.588 -10.244 1.00 88.31 359 LEU A O 1
ATOM 2876 N N . ALA A 1 360 ? -3.040 -0.149 -10.759 1.00 78.19 360 ALA A N 1
ATOM 2877 C CA . ALA A 1 360 ? -3.335 -0.546 -9.387 1.00 78.19 360 ALA A CA 1
ATOM 2878 C C . ALA A 1 360 ? -2.064 -0.945 -8.619 1.00 78.19 360 ALA A C 1
ATOM 2880 O O . ALA A 1 360 ? -1.777 -0.385 -7.559 1.00 78.19 360 ALA A O 1
ATOM 2881 N N . SER A 1 361 ? -1.253 -1.849 -9.178 1.00 83.88 361 SER A N 1
ATOM 2882 C CA . SER A 1 361 ? 0.006 -2.282 -8.556 1.00 83.88 361 SER A CA 1
ATOM 2883 C C . SER A 1 361 ? 1.033 -1.158 -8.474 1.00 83.88 361 SER A C 1
ATOM 2885 O O . SER A 1 361 ? 1.763 -1.044 -7.489 1.00 83.88 361 SER A O 1
ATOM 2887 N N . GLY A 1 362 ? 1.074 -0.292 -9.488 1.00 94.81 362 GLY A N 1
ATOM 2888 C CA . GLY A 1 362 ? 1.905 0.902 -9.496 1.00 94.81 362 GLY A CA 1
ATOM 2889 C C . GLY A 1 362 ? 1.522 1.861 -8.378 1.00 94.81 362 GLY A C 1
ATOM 2890 O O . GLY A 1 362 ? 2.399 2.329 -7.654 1.00 94.81 362 GLY A O 1
ATOM 2891 N N . ALA A 1 363 ? 0.230 2.140 -8.206 1.00 89.31 363 ALA A N 1
ATOM 2892 C CA . ALA A 1 363 ? -0.260 3.034 -7.165 1.00 89.31 363 ALA A CA 1
ATOM 2893 C C . ALA A 1 363 ? 0.048 2.482 -5.769 1.00 89.31 363 ALA A C 1
ATOM 2895 O O . ALA A 1 363 ? 0.574 3.200 -4.919 1.00 89.31 363 ALA A O 1
ATOM 2896 N N . TRP A 1 364 ? -0.186 1.184 -5.564 1.00 88.50 364 TRP A N 1
ATOM 2897 C CA . TRP A 1 364 ? 0.150 0.501 -4.319 1.00 88.50 364 TRP A CA 1
ATOM 2898 C C . TRP A 1 364 ? 1.646 0.572 -3.999 1.00 88.50 364 TRP A C 1
ATOM 2900 O O . TRP A 1 364 ? 2.028 0.946 -2.889 1.00 88.50 364 TRP A O 1
ATOM 2910 N N . LEU A 1 365 ? 2.508 0.271 -4.976 1.00 93.94 365 LEU A N 1
ATOM 2911 C CA . LEU A 1 365 ? 3.956 0.302 -4.777 1.00 93.94 365 LEU A CA 1
ATOM 2912 C C . LEU A 1 365 ? 4.452 1.722 -4.490 1.00 93.94 365 LEU A C 1
ATOM 2914 O O . LEU A 1 365 ? 5.298 1.905 -3.620 1.00 93.94 365 LEU A O 1
ATOM 2918 N N . ASN A 1 366 ? 3.927 2.730 -5.192 1.00 96.38 366 ASN A N 1
ATOM 2919 C CA . ASN A 1 366 ? 4.280 4.121 -4.920 1.00 96.38 366 ASN A CA 1
ATOM 2920 C C . ASN A 1 366 ? 3.816 4.551 -3.521 1.00 96.38 366 ASN A C 1
ATOM 2922 O O . ASN A 1 366 ? 4.591 5.202 -2.833 1.00 96.38 366 ASN A O 1
ATOM 2926 N N . ALA A 1 367 ? 2.620 4.155 -3.069 1.00 86.12 367 ALA A N 1
ATOM 2927 C CA . ALA A 1 367 ? 2.154 4.438 -1.708 1.00 86.12 367 ALA A CA 1
ATOM 2928 C C . ALA A 1 367 ? 3.064 3.779 -0.662 1.00 86.12 367 ALA A C 1
ATOM 2930 O O . ALA A 1 367 ? 3.516 4.445 0.267 1.00 86.12 367 ALA A O 1
ATOM 2931 N N . LYS A 1 368 ? 3.409 2.499 -0.860 1.00 85.00 368 LYS A N 1
ATOM 2932 C CA . LYS A 1 368 ? 4.346 1.768 0.000 1.00 85.00 368 LYS A CA 1
ATOM 2933 C C . LYS A 1 368 ? 5.690 2.481 0.101 1.00 85.00 368 LYS A C 1
ATOM 2935 O O . LYS A 1 368 ? 6.156 2.721 1.205 1.00 85.00 368 LYS A O 1
ATOM 2940 N N . LEU A 1 369 ? 6.291 2.839 -1.033 1.00 90.44 369 LEU A N 1
ATOM 2941 C CA . LEU A 1 369 ? 7.596 3.503 -1.071 1.00 90.44 369 LEU A CA 1
ATOM 2942 C C . LEU A 1 369 ? 7.538 4.948 -0.561 1.00 90.44 369 LEU A C 1
ATOM 2944 O O . LEU A 1 369 ? 8.512 5.422 0.008 1.00 90.44 369 LEU A O 1
ATOM 2948 N N . ILE A 1 370 ? 6.411 5.646 -0.728 1.00 88.81 370 ILE A N 1
ATOM 2949 C CA . ILE A 1 370 ? 6.190 6.963 -0.121 1.00 88.81 370 ILE A CA 1
ATOM 2950 C C . ILE A 1 370 ? 6.256 6.864 1.396 1.00 88.81 370 ILE A C 1
ATOM 2952 O O . ILE A 1 370 ? 6.992 7.627 2.020 1.00 88.81 370 ILE A O 1
ATOM 2956 N N . LEU A 1 371 ? 5.521 5.907 1.964 1.00 79.56 371 LEU A N 1
ATOM 2957 C CA . LEU A 1 371 ? 5.547 5.658 3.395 1.00 79.56 371 LEU A CA 1
ATOM 2958 C C . LEU A 1 371 ? 6.947 5.217 3.819 1.00 79.56 371 LEU A C 1
ATOM 2960 O O . LEU A 1 371 ? 7.467 5.799 4.757 1.00 79.56 371 LEU A O 1
ATOM 2964 N N . GLU A 1 372 ? 7.569 4.267 3.104 1.00 81.56 372 GLU A N 1
ATOM 2965 C CA . GLU A 1 372 ? 8.868 3.654 3.433 1.00 81.56 372 GLU A CA 1
ATOM 2966 C C . GLU A 1 372 ? 10.093 4.571 3.273 1.00 81.56 372 GLU A C 1
ATOM 2968 O O . GLU A 1 372 ? 11.113 4.352 3.922 1.00 81.56 372 GLU A O 1
ATOM 2973 N N . GLU A 1 373 ? 10.002 5.621 2.461 1.00 85.81 373 GLU A N 1
ATOM 2974 C CA . GLU A 1 373 ? 11.119 6.539 2.200 1.00 85.81 373 GLU A CA 1
ATOM 2975 C C . GLU A 1 373 ? 10.800 7.993 2.587 1.00 85.81 373 GLU A C 1
ATOM 2977 O O . GLU A 1 373 ? 11.584 8.896 2.299 1.00 85.81 373 GLU A O 1
ATOM 2982 N N . ASN A 1 374 ? 9.668 8.225 3.268 1.00 84.31 374 ASN A N 1
ATOM 2983 C CA . ASN A 1 374 ? 9.198 9.543 3.706 1.00 84.31 374 ASN A CA 1
ATOM 2984 C C . ASN A 1 374 ? 9.137 10.563 2.551 1.00 84.31 374 ASN A C 1
ATOM 2986 O O . ASN A 1 374 ? 9.731 11.644 2.605 1.00 84.31 374 ASN A O 1
ATOM 2990 N N . LEU A 1 375 ? 8.442 10.182 1.479 1.00 89.88 375 LEU A N 1
ATOM 2991 C CA . LEU A 1 375 ? 8.248 10.996 0.277 1.00 89.88 375 LEU A CA 1
ATOM 2992 C C . LEU A 1 375 ? 6.829 11.574 0.221 1.00 89.88 375 LEU A C 1
ATOM 2994 O O . LEU A 1 375 ? 5.969 11.246 1.030 1.00 89.88 375 LEU A O 1
ATOM 2998 N N . GLU A 1 376 ? 6.555 12.417 -0.772 1.00 93.69 376 GLU A N 1
ATOM 2999 C CA . GLU A 1 376 ? 5.215 12.946 -1.032 1.00 93.69 376 GLU A CA 1
ATOM 3000 C C . GLU A 1 376 ? 4.744 12.587 -2.451 1.00 93.69 376 GLU A C 1
ATOM 3002 O O . GLU A 1 376 ? 5.537 12.255 -3.333 1.00 93.69 376 GLU A O 1
ATOM 3007 N N . ILE A 1 377 ? 3.443 12.730 -2.734 1.00 96.44 377 ILE A N 1
ATOM 3008 C CA . ILE A 1 377 ? 2.870 12.475 -4.074 1.00 96.44 377 ILE A CA 1
ATOM 3009 C C . ILE A 1 377 ? 3.596 13.254 -5.186 1.00 96.44 377 ILE A C 1
ATOM 3011 O O . ILE A 1 377 ? 3.756 12.755 -6.303 1.00 96.44 377 ILE A O 1
ATOM 3015 N N . LYS A 1 378 ? 4.087 14.467 -4.896 1.00 97.31 378 LYS A N 1
ATOM 3016 C CA . LYS A 1 378 ? 4.857 15.283 -5.854 1.00 97.31 378 LYS A CA 1
ATOM 3017 C C . LYS A 1 378 ? 6.217 14.683 -6.236 1.00 97.31 378 LYS A C 1
ATOM 3019 O O . LYS A 1 378 ? 6.831 15.134 -7.203 1.00 97.31 378 LYS A O 1
ATOM 3024 N N . ASP A 1 379 ? 6.704 13.708 -5.474 1.00 98.19 379 ASP A N 1
ATOM 3025 C CA . ASP A 1 379 ? 7.989 13.046 -5.687 1.00 98.19 379 ASP A CA 1
ATOM 3026 C C . ASP A 1 379 ? 7.869 11.815 -6.601 1.00 98.19 379 ASP A C 1
ATOM 3028 O O . ASP A 1 379 ? 8.886 11.286 -7.059 1.00 98.19 379 ASP A O 1
ATOM 3032 N N . ILE A 1 380 ? 6.638 11.437 -6.969 1.00 98.69 380 ILE A N 1
ATOM 3033 C CA . ILE A 1 380 ? 6.342 10.544 -8.093 1.00 98.69 380 ILE A CA 1
ATOM 3034 C C . ILE A 1 380 ? 6.516 11.336 -9.391 1.00 98.69 380 ILE A C 1
ATOM 3036 O O . ILE A 1 380 ? 5.761 12.266 -9.686 1.00 98.69 380 ILE A O 1
ATOM 3040 N N . VAL A 1 381 ? 7.505 10.966 -10.197 1.00 98.56 381 VAL A N 1
ATOM 3041 C CA . VAL A 1 381 ? 7.848 11.681 -11.435 1.00 98.56 381 VAL A CA 1
ATOM 3042 C C . VAL A 1 381 ? 8.033 10.712 -12.591 1.00 98.56 381 VAL A C 1
ATOM 3044 O O . VAL A 1 381 ? 8.450 9.573 -12.404 1.00 98.56 381 VAL A O 1
ATOM 3047 N N . GLY A 1 382 ? 7.739 11.148 -13.810 1.00 98.38 382 GLY A N 1
ATOM 3048 C CA . GLY A 1 382 ? 8.139 10.425 -15.008 1.00 98.38 382 GLY A CA 1
ATOM 3049 C C . GLY A 1 382 ? 9.625 10.641 -15.284 1.00 98.38 382 GLY A C 1
ATOM 3050 O O . GLY A 1 382 ? 10.197 11.672 -14.934 1.00 98.38 382 GLY A O 1
ATOM 3051 N N . HIS A 1 383 ? 10.272 9.704 -15.972 1.00 98.19 383 HIS A N 1
ATOM 3052 C CA . HIS A 1 383 ? 11.673 9.882 -16.373 1.00 98.19 383 HIS A CA 1
ATOM 3053 C C . HIS A 1 383 ? 11.910 11.186 -17.171 1.00 98.19 383 HIS A C 1
ATOM 3055 O O . HIS A 1 383 ? 12.923 11.859 -16.970 1.00 98.19 383 HIS A O 1
ATOM 3061 N N . ARG A 1 384 ? 10.949 11.592 -18.010 1.00 97.31 384 ARG A N 1
ATOM 3062 C CA . ARG A 1 384 ? 10.963 12.865 -18.751 1.00 97.31 384 ARG A CA 1
ATOM 3063 C C . ARG A 1 384 ? 11.019 14.124 -17.881 1.00 97.31 384 ARG A C 1
ATOM 3065 O O . ARG A 1 384 ? 11.442 15.167 -18.366 1.00 97.31 384 ARG A O 1
ATOM 3072 N N . ASP A 1 385 ? 10.591 14.044 -16.622 1.00 96.94 385 ASP A N 1
ATOM 3073 C CA . ASP A 1 385 ? 10.546 15.207 -15.728 1.00 96.94 385 ASP A CA 1
ATOM 3074 C C . ASP A 1 385 ? 11.941 15.549 -15.184 1.00 96.94 385 ASP A C 1
ATOM 3076 O O . ASP A 1 385 ? 12.183 16.662 -14.720 1.00 96.94 385 ASP A O 1
ATOM 3080 N N . ILE A 1 386 ? 12.874 14.592 -15.250 1.00 95.81 386 ILE A N 1
ATOM 3081 C CA . ILE A 1 386 ? 14.228 14.721 -14.701 1.00 95.81 386 ILE A CA 1
ATOM 3082 C C . ILE A 1 386 ? 15.332 14.616 -15.759 1.00 95.81 386 ILE A C 1
ATOM 3084 O O . ILE A 1 386 ? 16.467 15.017 -15.494 1.00 95.81 386 ILE A O 1
ATOM 3088 N N . LEU A 1 387 ? 15.020 14.091 -16.948 1.00 94.06 387 LEU A N 1
ATOM 3089 C CA . LEU A 1 387 ? 15.934 13.950 -18.082 1.00 94.06 387 LEU A CA 1
ATOM 3090 C C . LEU A 1 387 ? 15.211 14.182 -19.417 1.00 94.06 387 LEU A C 1
ATOM 3092 O O . LEU A 1 387 ? 14.011 13.980 -19.539 1.00 94.06 387 LEU A O 1
ATOM 3096 N N . SER A 1 388 ? 15.964 14.553 -20.457 1.00 94.94 388 SER A N 1
ATOM 3097 C CA . SER A 1 388 ? 15.423 14.727 -21.813 1.00 94.94 388 SER A CA 1
ATOM 3098 C C . SER A 1 388 ? 15.169 13.367 -22.482 1.00 94.94 388 SER A C 1
ATOM 3100 O O . SER A 1 388 ? 16.075 12.771 -23.066 1.00 94.94 388 SER A O 1
ATOM 3102 N N . THR A 1 389 ? 13.948 12.846 -22.347 1.00 95.81 389 THR A N 1
ATOM 3103 C CA . THR A 1 389 ? 13.510 11.539 -22.872 1.00 95.81 389 THR A CA 1
ATOM 3104 C C . THR A 1 389 ? 11.991 11.507 -23.089 1.00 95.81 389 THR A C 1
ATOM 3106 O O . THR A 1 389 ? 11.267 12.289 -22.478 1.00 95.81 389 THR A O 1
ATOM 3109 N N . SER A 1 390 ? 11.488 10.600 -23.938 1.00 95.62 390 SER A N 1
ATOM 3110 C CA . SER A 1 390 ? 10.044 10.333 -24.064 1.00 95.62 390 SER A CA 1
ATOM 3111 C C . SER A 1 390 ? 9.506 9.426 -22.953 1.00 95.62 390 SER A C 1
ATOM 3113 O O . SER A 1 390 ? 8.302 9.378 -22.730 1.00 95.62 390 SER A O 1
ATOM 3115 N N . CYS A 1 391 ? 10.371 8.719 -22.223 1.00 97.38 391 CYS A N 1
ATOM 3116 C CA . CYS A 1 391 ? 9.982 7.819 -21.137 1.00 97.38 391 CYS A CA 1
ATOM 3117 C C . CYS A 1 391 ? 9.186 8.574 -20.037 1.00 97.38 391 CYS A C 1
ATOM 3119 O O . CYS A 1 391 ? 9.589 9.675 -19.658 1.00 97.38 391 CYS A O 1
ATOM 3121 N N . PRO A 1 392 ? 8.061 8.052 -19.503 1.00 97.44 392 PRO A N 1
ATOM 3122 C CA . PRO A 1 392 ? 7.529 6.690 -19.650 1.00 97.44 392 PRO A CA 1
ATOM 3123 C C . PRO A 1 392 ? 6.584 6.461 -20.843 1.00 97.44 392 PRO A C 1
ATOM 3125 O O . PRO A 1 392 ? 5.860 5.476 -20.869 1.00 97.44 392 PRO A O 1
ATOM 3128 N N . GLY A 1 393 ? 6.604 7.313 -21.865 1.00 97.75 393 GLY A N 1
ATOM 3129 C CA . GLY A 1 393 ? 5.754 7.189 -23.053 1.00 97.75 393 GLY A CA 1
ATOM 3130 C C . GLY A 1 393 ? 4.459 7.997 -22.967 1.00 97.75 393 GLY A C 1
ATOM 3131 O O . GLY A 1 393 ? 3.998 8.333 -21.877 1.00 97.75 393 GLY A O 1
ATOM 3132 N N . ALA A 1 394 ? 3.939 8.420 -24.118 1.00 97.00 394 ALA A N 1
ATOM 3133 C CA . ALA A 1 394 ? 2.788 9.328 -24.213 1.00 97.00 394 ALA A CA 1
ATOM 3134 C C . ALA A 1 394 ? 1.496 8.808 -23.549 1.00 97.00 394 ALA A C 1
ATOM 3136 O O . ALA A 1 394 ? 0.740 9.611 -23.010 1.00 97.00 394 ALA A O 1
ATOM 3137 N N . ASN A 1 395 ? 1.287 7.493 -23.541 1.00 97.06 395 ASN A N 1
ATOM 3138 C CA . ASN A 1 395 ? 0.083 6.826 -23.041 1.00 97.06 395 ASN A CA 1
ATOM 3139 C C . ASN A 1 395 ? 0.276 6.242 -21.627 1.00 97.06 395 ASN A C 1
ATOM 3141 O O . ASN A 1 395 ? -0.543 5.462 -21.145 1.00 97.06 395 ASN A O 1
ATOM 3145 N N . PHE A 1 396 ? 1.369 6.590 -20.936 1.00 98.44 396 PHE A N 1
ATOM 3146 C CA . PHE A 1 396 ? 1.517 6.246 -19.523 1.00 98.44 396 PHE A CA 1
ATOM 3147 C C . PHE A 1 396 ? 0.594 7.129 -18.678 1.00 98.44 396 PHE A C 1
ATOM 3149 O O . PHE A 1 396 ? 0.650 8.359 -18.753 1.00 98.44 396 PHE A O 1
ATOM 3156 N N . ARG A 1 397 ? -0.214 6.507 -17.820 1.00 97.81 397 ARG A N 1
ATOM 3157 C CA . ARG A 1 397 ? -1.279 7.158 -17.043 1.00 97.81 397 ARG A CA 1
ATOM 3158 C C . ARG A 1 397 ? -0.734 7.862 -15.788 1.00 97.81 397 ARG A C 1
ATOM 3160 O O . ARG A 1 397 ? -1.142 7.556 -14.676 1.00 97.81 397 ARG A O 1
ATOM 3167 N N . MET A 1 398 ? 0.213 8.797 -15.951 1.00 98.19 398 MET A N 1
ATOM 3168 C CA . MET A 1 398 ? 0.939 9.449 -14.837 1.00 98.19 398 MET A CA 1
ATOM 3169 C C . MET A 1 398 ? 0.014 10.142 -13.825 1.00 98.19 398 MET A C 1
ATOM 3171 O O . MET A 1 398 ? 0.204 9.993 -12.620 1.00 98.19 398 MET A O 1
ATOM 3175 N N . GLU A 1 399 ? -0.964 10.914 -14.302 1.00 97.69 399 GLU A N 1
ATOM 3176 C CA . GLU A 1 399 ? -1.869 11.664 -13.420 1.00 97.69 399 GLU A CA 1
ATOM 3177 C C . GLU A 1 399 ? -2.832 10.736 -12.676 1.00 97.69 399 GLU A C 1
ATOM 3179 O O . GLU A 1 399 ? -3.053 10.910 -11.480 1.00 97.69 399 GLU A O 1
ATOM 3184 N N . GLU A 1 400 ? -3.344 9.700 -13.348 1.00 94.00 400 GLU A N 1
ATOM 3185 C CA . GLU A 1 400 ? -4.170 8.678 -12.699 1.00 94.00 400 GLU A CA 1
ATOM 3186 C C . GLU A 1 400 ? -3.358 7.888 -11.673 1.00 94.00 400 GLU A C 1
ATOM 3188 O O . GLU A 1 400 ? -3.839 7.666 -10.571 1.00 94.00 400 GLU A O 1
ATOM 3193 N N . LEU A 1 401 ? -2.101 7.541 -11.975 1.00 97.75 401 LEU A N 1
ATOM 3194 C CA . LEU A 1 401 ? -1.210 6.863 -11.031 1.00 97.75 401 LEU A CA 1
ATOM 3195 C C . LEU A 1 401 ? -1.033 7.682 -9.751 1.00 97.75 401 LEU A C 1
ATOM 3197 O O . LEU A 1 401 ? -1.163 7.141 -8.654 1.00 97.75 401 LEU A O 1
ATOM 3201 N N . LYS A 1 402 ? -0.780 8.990 -9.876 1.00 97.88 402 LYS A N 1
ATOM 3202 C CA . LYS A 1 402 ? -0.688 9.895 -8.722 1.00 97.88 402 LYS A CA 1
ATOM 3203 C C . LYS A 1 402 ? -2.006 9.983 -7.964 1.00 97.88 402 LYS A C 1
ATOM 3205 O O . LYS A 1 402 ? -1.982 9.963 -6.739 1.00 97.88 402 LYS A O 1
ATOM 3210 N N . ALA A 1 403 ? -3.133 10.064 -8.668 1.00 91.12 403 ALA A N 1
ATOM 3211 C CA . ALA A 1 403 ? -4.452 10.149 -8.052 1.00 91.12 403 ALA A CA 1
ATOM 3212 C C . ALA A 1 403 ? -4.822 8.866 -7.291 1.00 91.12 403 ALA A C 1
ATOM 3214 O O . ALA A 1 403 ? -5.261 8.952 -6.149 1.00 91.12 403 ALA A O 1
ATOM 3215 N N . GLU A 1 404 ? -4.609 7.686 -7.875 1.00 81.31 404 GLU A N 1
ATOM 3216 C CA . GLU A 1 404 ? -4.834 6.401 -7.202 1.00 81.31 404 GLU A CA 1
ATOM 3217 C C . GLU A 1 404 ? -3.875 6.210 -6.024 1.00 81.31 404 GLU A C 1
ATOM 3219 O O . GLU A 1 404 ? -4.302 5.806 -4.945 1.00 81.31 404 GLU A O 1
ATOM 3224 N N . THR A 1 405 ? -2.602 6.598 -6.174 1.00 86.88 405 THR A N 1
ATOM 3225 C CA . THR A 1 405 ? -1.658 6.603 -5.045 1.00 86.88 405 THR A CA 1
ATOM 3226 C C . THR A 1 405 ? -2.163 7.517 -3.930 1.00 86.88 405 THR A C 1
ATOM 3228 O O . THR A 1 405 ? -2.177 7.124 -2.770 1.00 86.88 405 THR A O 1
ATOM 3231 N N . ALA A 1 406 ? -2.633 8.720 -4.274 1.00 84.94 406 ALA A N 1
ATOM 3232 C CA . ALA A 1 406 ? -3.176 9.669 -3.314 1.00 84.94 406 ALA A CA 1
ATOM 3233 C C . ALA A 1 406 ? -4.454 9.159 -2.644 1.00 84.94 406 ALA A C 1
ATOM 3235 O O . ALA A 1 406 ? -4.663 9.478 -1.489 1.00 84.94 406 ALA A O 1
ATOM 3236 N N . LYS A 1 407 ? -5.293 8.360 -3.316 1.00 75.12 407 LYS A N 1
ATOM 3237 C CA . LYS A 1 407 ? -6.467 7.723 -2.695 1.00 75.12 407 LYS A CA 1
ATOM 3238 C C . LYS A 1 407 ? -6.067 6.656 -1.683 1.00 75.12 407 LYS A C 1
ATOM 3240 O O . LYS A 1 407 ? -6.611 6.651 -0.585 1.00 75.12 407 LYS A O 1
ATOM 3245 N N . ILE A 1 408 ? -5.113 5.790 -2.041 1.00 72.81 408 ILE A N 1
ATOM 3246 C CA . ILE A 1 408 ? -4.548 4.792 -1.119 1.00 72.81 408 ILE A CA 1
ATOM 3247 C C . ILE A 1 408 ? -3.964 5.502 0.102 1.00 72.81 408 ILE A C 1
ATOM 3249 O O . ILE A 1 408 ? -4.183 5.080 1.226 1.00 72.81 408 ILE A O 1
ATOM 3253 N N . LEU A 1 409 ? -3.270 6.614 -0.136 1.00 70.81 409 LEU A N 1
ATOM 3254 C CA . LEU A 1 409 ? -2.725 7.479 0.895 1.00 70.81 409 LEU A CA 1
ATOM 3255 C C . LEU A 1 409 ? -3.789 8.292 1.661 1.00 70.81 409 LEU A C 1
ATOM 3257 O O . LEU A 1 409 ? -3.612 8.557 2.829 1.00 70.81 409 LEU A O 1
ATOM 3261 N N . ALA A 1 410 ? -4.904 8.712 1.075 1.00 62.06 410 ALA A N 1
ATOM 3262 C CA . ALA A 1 410 ? -5.920 9.491 1.793 1.00 62.06 410 ALA A CA 1
ATOM 3263 C C . ALA A 1 410 ? -6.676 8.627 2.805 1.00 62.06 410 ALA A C 1
ATOM 3265 O O . ALA A 1 410 ? -7.003 9.097 3.887 1.00 62.06 410 ALA A O 1
ATOM 3266 N N . GLN A 1 411 ? -6.854 7.340 2.497 1.00 50.56 411 GLN A N 1
ATOM 3267 C CA . GLN A 1 411 ? -7.338 6.362 3.472 1.00 50.56 411 GLN A CA 1
ATOM 3268 C C . GLN A 1 411 ? -6.447 6.354 4.734 1.00 50.56 411 GLN A C 1
ATOM 3270 O O . GLN A 1 411 ? -6.964 6.192 5.830 1.00 50.56 411 GLN A O 1
ATOM 3275 N N . VAL A 1 412 ? -5.150 6.663 4.595 1.00 48.66 412 VAL A N 1
ATOM 3276 C CA . VAL A 1 412 ? -4.155 6.789 5.684 1.00 48.66 412 VAL A CA 1
ATOM 3277 C C . VAL A 1 412 ? -4.352 8.020 6.555 1.00 48.66 412 VAL A C 1
ATOM 3279 O O . VAL A 1 412 ? -3.870 8.019 7.678 1.00 48.66 412 VAL A O 1
ATOM 3282 N N . TRP A 1 413 ? -5.009 9.076 6.070 1.00 34.53 413 TRP A N 1
ATOM 3283 C CA . TRP A 1 413 ? -4.987 10.399 6.709 1.00 34.53 413 TRP A CA 1
ATOM 3284 C C . TRP A 1 413 ? -6.362 10.992 7.048 1.00 34.53 413 TRP A C 1
ATOM 3286 O O . TRP A 1 413 ? -6.399 12.065 7.647 1.00 34.53 413 TRP A O 1
ATOM 3296 N N . ASP A 1 414 ? -7.468 10.319 6.725 1.00 26.20 414 ASP A N 1
ATOM 3297 C CA . ASP A 1 414 ? -8.815 10.743 7.137 1.00 26.20 414 ASP A CA 1
ATOM 3298 C C . ASP A 1 414 ? -9.141 10.250 8.567 1.00 26.20 414 ASP A C 1
ATOM 3300 O O . ASP A 1 414 ? -9.687 9.161 8.747 1.00 26.20 414 ASP A O 1
ATOM 3304 N N . ASP A 1 415 ? -8.724 11.033 9.574 1.00 30.12 415 ASP A N 1
ATOM 3305 C CA . ASP A 1 415 ? -9.554 11.547 10.694 1.00 30.12 415 ASP A CA 1
ATOM 3306 C C . ASP A 1 415 ? -8.740 12.440 11.654 1.00 30.12 415 ASP A C 1
ATOM 3308 O O . ASP A 1 415 ? -7.873 11.919 12.398 1.00 30.12 415 ASP A O 1
#